Protein AF-0000000077171394 (afdb_homodimer)

pLDDT: mean 74.54, std 22.51, range [30.52, 97.88]

Solvent-accessible surface area (backbone atoms only — not comparable to full-atom values): 25584 Å² total; per-residue (Å²): 130,85,69,51,75,68,52,50,53,50,46,48,30,23,54,74,68,66,65,45,54,74,67,52,44,52,54,48,53,56,49,38,73,71,30,65,67,55,41,51,49,48,49,47,48,48,44,50,56,60,34,47,42,61,76,39,72,75,77,75,54,54,35,56,53,46,42,46,48,49,47,51,56,64,63,51,66,77,63,88,70,82,66,72,74,58,74,59,57,45,47,50,50,41,48,52,29,33,49,44,37,52,53,33,49,51,49,37,51,54,45,50,52,51,34,52,53,36,47,52,54,35,54,58,45,49,53,53,50,56,44,42,20,35,46,74,41,44,76,47,36,29,38,29,28,81,96,21,51,75,15,23,6,24,34,42,40,34,90,93,42,70,46,25,41,39,28,32,30,45,31,71,77,63,58,91,64,40,34,36,34,38,25,24,42,55,96,87,36,76,41,85,51,47,70,50,72,55,49,78,81,15,29,33,78,49,77,34,66,53,52,82,52,68,78,76,36,54,39,37,28,26,47,30,54,68,85,56,90,63,96,76,41,59,71,28,30,35,37,73,124,130,86,70,50,75,69,52,51,53,49,48,48,28,21,53,75,67,66,64,45,54,72,68,52,44,51,55,48,52,55,49,38,73,72,29,65,68,56,41,52,48,48,48,47,47,47,45,49,57,60,35,48,45,62,76,38,71,75,76,77,54,53,37,54,54,47,43,47,48,50,48,50,56,65,64,52,66,78,62,88,70,81,64,71,74,58,73,60,57,45,47,50,50,40,49,53,28,31,50,46,37,51,54,34,49,51,50,36,50,53,44,49,53,51,33,52,52,36,48,53,53,36,54,56,46,49,54,53,50,57,44,42,21,36,46,73,41,44,75,46,36,29,38,30,28,82,95,21,53,76,16,24,6,25,34,43,41,34,89,93,40,68,48,26,42,38,28,33,30,45,32,72,77,65,60,91,68,40,31,36,34,40,27,23,44,54,95,89,37,77,41,85,51,47,71,51,71,54,50,78,84,14,30,32,79,47,77,34,66,54,52,82,52,69,77,76,35,54,39,36,29,27,49,29,55,67,85,55,91,61,95,78,41,57,69,29,30,35,37,73,124

Radius of gyration: 32.11 Å; Cα contacts (8 Å, |Δi|>4): 744; chains: 2; bounding box: 62×97×60 Å

Structure (mmCIF, N/CA/C/O backbone):
data_AF-0000000077171394-model_v1
#
loop_
_entity.id
_entity.type
_entity.pdbx_description
1 polymer 'Regulator of SigK'
#
loop_
_atom_site.group_PDB
_atom_site.id
_atom_site.type_symbol
_atom_site.label_atom_id
_atom_site.label_alt_id
_atom_site.label_comp_id
_atom_site.label_asym_id
_atom_site.label_entity_id
_atom_site.label_seq_id
_atom_site.pdbx_PDB_ins_code
_atom_site.Cartn_x
_atom_site.Cartn_y
_atom_site.Cartn_z
_atom_site.occupancy
_atom_site.B_iso_or_equiv
_atom_site.auth_seq_id
_atom_site.auth_comp_id
_atom_site.auth_asym_id
_atom_site.auth_atom_id
_atom_site.pdbx_PDB_model_num
ATOM 1 N N . MET A 1 1 ? 23.156 38.438 25.375 1 30.7 1 MET A N 1
ATOM 2 C CA . MET A 1 1 ? 21.922 37.906 25.984 1 30.7 1 MET A CA 1
ATOM 3 C C . MET A 1 1 ? 21.391 36.75 25.172 1 30.7 1 MET A C 1
ATOM 5 O O . MET A 1 1 ? 21.125 36.875 23.984 1 30.7 1 MET A O 1
ATOM 9 N N . ASN A 1 2 ? 21.766 35.594 25.391 1 37.53 2 ASN A N 1
ATOM 10 C CA . ASN A 1 2 ? 21.422 34.281 24.859 1 37.53 2 ASN A CA 1
ATOM 11 C C . ASN A 1 2 ? 19.922 34.094 24.781 1 37.53 2 ASN A C 1
ATOM 13 O O . ASN A 1 2 ? 19.266 33.875 25.797 1 37.53 2 ASN A O 1
ATOM 17 N N . ARG A 1 3 ? 19.297 34.812 23.938 1 51.44 3 ARG A N 1
ATOM 18 C CA . ARG A 1 3 ? 17.828 34.719 23.906 1 51.44 3 ARG A CA 1
ATOM 19 C C . ARG A 1 3 ? 17.391 33.281 23.625 1 51.44 3 ARG A C 1
ATOM 21 O O . ARG A 1 3 ? 18.016 32.562 22.828 1 51.44 3 ARG A O 1
ATOM 28 N N . GLN A 1 4 ? 16.703 32.719 24.406 1 49.38 4 GLN A N 1
ATOM 29 C CA . GLN A 1 4 ? 16.172 31.359 24.328 1 49.38 4 GLN A CA 1
ATOM 30 C C . GLN A 1 4 ? 15.266 31.219 23.109 1 49.38 4 GLN A C 1
ATOM 32 O O . GLN A 1 4 ? 14.695 32.188 22.625 1 49.38 4 GLN A O 1
ATOM 37 N N . PRO A 1 5 ? 15.305 30.203 22.453 1 48.34 5 PRO A N 1
ATOM 38 C CA . PRO A 1 5 ? 14.547 29.938 21.219 1 48.34 5 PRO A CA 1
ATOM 39 C C . PRO A 1 5 ? 13.125 30.484 21.266 1 48.34 5 PRO A C 1
ATOM 41 O O . PRO A 1 5 ? 12.602 30.938 20.25 1 48.34 5 PRO A O 1
ATOM 44 N N . ASP A 1 6 ? 12.602 30.516 22.5 1 50.22 6 ASP A N 1
ATOM 45 C CA . ASP A 1 6 ? 11.242 30.984 22.734 1 50.22 6 ASP A CA 1
ATOM 46 C C . ASP A 1 6 ? 11.133 32.5 22.531 1 50.22 6 ASP A C 1
ATOM 48 O O . ASP A 1 6 ? 10.109 33 22.062 1 50.22 6 ASP A O 1
ATOM 52 N N . ASP A 1 7 ? 12.266 33.125 22.734 1 55.16 7 ASP A N 1
ATOM 53 C CA . ASP A 1 7 ? 12.32 34.594 22.578 1 55.16 7 ASP A CA 1
ATOM 54 C C . ASP A 1 7 ? 12.203 35 21.109 1 55.16 7 ASP A C 1
ATOM 56 O O . ASP A 1 7 ? 11.531 35.969 20.781 1 55.16 7 ASP A O 1
ATOM 60 N N . TRP A 1 8 ? 12.641 34.031 20.328 1 60.16 8 TRP A N 1
ATOM 61 C CA . TRP A 1 8 ? 12.688 34.375 18.922 1 60.16 8 TRP A CA 1
ATOM 62 C C . TRP A 1 8 ? 11.32 34.188 18.266 1 60.16 8 TRP A C 1
ATOM 64 O O . TRP A 1 8 ? 10.938 34.938 17.375 1 60.16 8 TRP A O 1
ATOM 74 N N . GLU A 1 9 ? 10.625 33.281 18.859 1 59.72 9 GLU A N 1
ATOM 75 C CA . GLU A 1 9 ? 9.273 33.094 18.344 1 59.72 9 GLU A CA 1
ATOM 76 C C . GLU A 1 9 ? 8.367 34.281 18.672 1 59.72 9 GLU A C 1
ATOM 78 O O . GLU A 1 9 ? 7.57 34.688 17.844 1 59.72 9 GLU A O 1
ATOM 83 N N . GLU A 1 10 ? 8.633 34.781 19.844 1 56.47 10 GLU A N 1
ATOM 84 C CA . GLU A 1 10 ? 7.91 35.969 20.234 1 56.47 10 GLU A CA 1
ATOM 85 C C . GLU A 1 10 ? 8.289 37.188 19.359 1 56.47 10 GLU A C 1
ATOM 87 O O . GLU A 1 10 ? 7.426 37.969 18.984 1 56.47 10 GLU A O 1
ATOM 92 N N . MET A 1 11 ? 9.477 37.219 19.125 1 59.47 11 MET A N 1
ATOM 93 C CA . MET A 1 11 ? 9.961 38.312 18.281 1 59.47 11 MET A CA 1
ATOM 94 C C . MET A 1 11 ? 9.445 38.188 16.859 1 59.47 11 MET A C 1
ATOM 96 O O . MET A 1 11 ? 9.109 39.188 16.219 1 59.47 11 MET A O 1
ATOM 100 N N . MET A 1 12 ? 9.32 36.906 16.531 1 63.88 12 MET A N 1
ATOM 101 C CA . MET A 1 12 ? 8.797 36.688 15.188 1 63.88 12 MET A CA 1
ATOM 102 C C . MET A 1 12 ? 7.344 37.125 15.086 1 63.88 12 MET A C 1
ATOM 104 O O . MET A 1 12 ? 6.953 37.75 14.109 1 63.88 12 MET A O 1
ATOM 108 N N . ALA A 1 13 ? 6.645 36.844 16.078 1 59.28 13 ALA A N 1
ATOM 109 C CA . ALA A 1 13 ? 5.25 37.281 16.109 1 59.28 13 ALA A CA 1
ATOM 110 C C . ALA A 1 13 ? 5.145 38.781 16.172 1 59.28 13 ALA A C 1
ATOM 112 O O . ALA A 1 13 ? 4.332 39.375 15.453 1 59.28 13 ALA A O 1
ATOM 113 N N . GLY A 1 14 ? 5.965 39.406 17.016 1 55.84 14 GLY A N 1
ATOM 114 C CA . GLY A 1 14 ? 6.012 40.844 17.078 1 55.84 14 GLY A CA 1
ATOM 115 C C . GLY A 1 14 ? 6.414 41.5 15.773 1 55.84 14 GLY A C 1
ATOM 116 O O . GLY A 1 14 ? 5.891 42.562 15.414 1 55.84 14 GLY A O 1
ATOM 117 N N . TYR A 1 15 ? 7.25 40.719 15.109 1 59.78 15 TYR A N 1
ATOM 118 C CA . TYR A 1 15 ? 7.723 41.25 13.828 1 59.78 15 TYR A CA 1
ATOM 119 C C . TYR A 1 15 ? 6.605 41.219 12.789 1 59.78 15 TYR A C 1
ATOM 121 O O . TYR A 1 15 ? 6.398 42.188 12.07 1 59.78 15 TYR A O 1
ATOM 129 N N . VAL A 1 16 ? 5.867 40.156 12.789 1 59.41 16 VAL A N 1
ATOM 130 C CA . VAL A 1 16 ? 4.797 40 11.812 1 59.41 16 VAL A CA 1
ATOM 131 C C . VAL A 1 16 ? 3.641 40.938 12.133 1 59.41 16 VAL A C 1
ATOM 133 O O . VAL A 1 16 ? 3.012 41.469 11.227 1 59.41 16 VAL A O 1
ATOM 136 N N . LEU A 1 17 ? 3.588 41.188 13.398 1 51.81 17 LEU A N 1
ATOM 137 C CA . LEU A 1 17 ? 2.48 42.031 13.836 1 51.81 17 LEU A CA 1
ATOM 138 C C . LEU A 1 17 ? 2.893 43.5 13.852 1 51.81 17 LEU A C 1
ATOM 140 O O . LEU A 1 17 ? 2.049 44.406 14.031 1 51.81 17 LEU A O 1
ATOM 144 N N . GLY A 1 18 ? 4.137 43.719 13.562 1 55.03 18 GLY A N 1
ATOM 145 C CA . GLY A 1 18 ? 4.645 45.094 13.602 1 55.03 18 GLY A CA 1
ATOM 146 C C . GLY A 1 18 ? 4.75 45.625 15.016 1 55.03 18 GLY A C 1
ATOM 147 O O . GLY A 1 18 ? 4.641 46.844 15.227 1 55.03 18 GLY A O 1
ATOM 148 N N . ASP A 1 19 ? 4.867 44.75 15.969 1 53.03 19 ASP A N 1
ATOM 149 C CA . ASP A 1 19 ? 4.836 45.125 17.375 1 53.03 19 ASP A CA 1
ATOM 150 C C . ASP A 1 19 ? 6.227 45.062 18 1 53.03 19 ASP A C 1
ATOM 152 O O . ASP A 1 19 ? 6.359 44.781 19.188 1 53.03 19 ASP A O 1
ATOM 156 N N . LEU A 1 20 ? 7.137 45.188 17.312 1 59.56 20 LEU A N 1
ATOM 157 C CA . LEU A 1 20 ? 8.492 45.219 17.844 1 59.56 20 LEU A CA 1
ATOM 158 C C . LEU A 1 20 ? 9.023 46.625 17.906 1 59.56 20 LEU A C 1
ATOM 160 O O . LEU A 1 20 ? 8.711 47.469 17.047 1 59.56 20 LEU A O 1
ATOM 164 N N . SER A 1 21 ? 9.641 46.938 19.047 1 59.41 21 SER A N 1
ATOM 165 C CA . SER A 1 21 ? 10.391 48.188 19.062 1 59.41 21 SER A CA 1
ATOM 166 C C . SER A 1 21 ? 11.477 48.219 18 1 59.41 21 SER A C 1
ATOM 168 O O . SER A 1 21 ? 11.812 47.156 17.438 1 59.41 21 SER A O 1
ATOM 170 N N . ASP A 1 22 ? 11.922 49.375 17.609 1 61.38 22 ASP A N 1
ATOM 171 C CA . ASP A 1 22 ? 12.977 49.531 16.609 1 61.38 22 ASP A CA 1
ATOM 172 C C . ASP A 1 22 ? 14.203 48.719 16.984 1 61.38 22 ASP A C 1
ATOM 174 O O . ASP A 1 22 ? 14.828 48.062 16.125 1 61.38 22 ASP A O 1
ATOM 178 N N . GLU A 1 23 ? 14.461 48.719 18.219 1 66.56 23 GLU A N 1
ATOM 179 C CA . GLU A 1 23 ? 15.617 47.969 18.703 1 66.56 23 GLU A CA 1
ATOM 180 C C . GLU A 1 23 ? 15.383 46.469 18.594 1 66.56 23 GLU A C 1
ATOM 182 O O . GLU A 1 23 ? 16.266 45.719 18.188 1 66.56 23 GLU A O 1
ATOM 187 N N . GLU A 1 24 ? 14.219 46.094 18.938 1 67.88 24 GLU A N 1
ATOM 188 C CA . GLU A 1 24 ? 13.891 44.688 18.875 1 67.88 24 GLU A CA 1
ATOM 189 C C . GLU A 1 24 ? 13.875 44.188 17.438 1 67.88 24 GLU A C 1
ATOM 191 O O . GLU A 1 24 ? 14.297 43.062 17.156 1 67.88 24 GLU A O 1
ATOM 196 N N . ARG A 1 25 ? 13.398 45.062 16.562 1 69.94 25 ARG A N 1
ATOM 197 C CA . ARG A 1 25 ? 13.336 44.75 15.148 1 69.94 25 ARG A CA 1
ATOM 198 C C . ARG A 1 25 ? 14.734 44.531 14.578 1 69.94 25 ARG A C 1
ATOM 200 O O . ARG A 1 25 ? 14.977 43.562 13.852 1 69.94 25 ARG A O 1
ATOM 207 N N . ARG A 1 26 ? 15.547 45.344 14.945 1 69.94 26 ARG A N 1
ATOM 208 C CA . ARG A 1 26 ? 16.906 45.25 14.453 1 69.94 26 ARG A CA 1
ATOM 209 C C . ARG A 1 26 ? 17.578 43.969 14.961 1 69.94 26 ARG A C 1
ATOM 211 O O . ARG A 1 26 ? 18.266 43.281 14.211 1 69.94 26 ARG A O 1
ATOM 218 N N . THR A 1 27 ? 17.344 43.688 16.219 1 73.06 27 THR A N 1
ATOM 219 C CA . THR A 1 27 ? 17.906 42.5 16.828 1 73.06 27 THR A CA 1
ATOM 220 C C . THR A 1 27 ? 17.359 41.25 16.156 1 73.06 27 THR A C 1
ATOM 222 O O . THR A 1 27 ? 18.094 40.281 15.883 1 73.06 27 THR A O 1
ATOM 225 N N . PHE A 1 28 ? 16.078 41.344 15.898 1 75.31 28 PHE A N 1
ATOM 226 C CA . PHE A 1 28 ? 15.438 40.188 15.266 1 75.31 28 PHE A CA 1
ATOM 227 C C . PHE A 1 28 ? 15.93 40 13.836 1 75.31 28 PHE A C 1
ATOM 229 O O . PHE A 1 28 ? 16.25 38.906 13.414 1 75.31 28 PHE A O 1
ATOM 236 N N . GLU A 1 29 ? 16.078 41.156 13.086 1 74.88 29 GLU A N 1
ATOM 237 C CA . GLU A 1 29 ? 16.516 41.094 11.695 1 74.88 29 GLU A CA 1
ATOM 238 C C . GLU A 1 29 ? 17.953 40.594 11.602 1 74.88 29 GLU A C 1
ATOM 240 O O . GLU A 1 29 ? 18.297 39.844 10.672 1 74.88 29 GLU A O 1
ATOM 245 N N . THR A 1 30 ? 18.719 40.875 12.57 1 75.25 30 THR A N 1
ATOM 246 C CA . THR A 1 30 ? 20.078 40.344 12.609 1 75.25 30 THR A CA 1
ATOM 247 C C . THR A 1 30 ? 20.094 38.844 12.852 1 75.25 30 THR A C 1
ATOM 249 O O . THR A 1 30 ? 20.875 38.125 12.234 1 75.25 30 THR A O 1
ATOM 252 N N . TRP A 1 31 ? 19.25 38.469 13.727 1 73.44 31 TRP A N 1
ATOM 253 C CA . TRP A 1 31 ? 19.141 37.031 14.008 1 73.44 31 TRP A CA 1
ATOM 254 C C . TRP A 1 31 ? 18.594 36.281 12.805 1 73.44 31 TRP A C 1
ATOM 256 O O . TRP A 1 31 ? 19.078 35.188 12.469 1 73.44 31 TRP A O 1
ATOM 266 N N . LEU A 1 32 ? 17.578 36.906 12.148 1 74.56 32 LEU A N 1
ATOM 267 C CA . LEU A 1 32 ? 17 36.312 10.953 1 74.56 32 LEU A CA 1
ATOM 268 C C . LEU A 1 32 ? 18.062 36.125 9.859 1 74.56 32 LEU A C 1
ATOM 270 O O . LEU A 1 32 ? 18.031 35.156 9.125 1 74.56 32 LEU A O 1
ATOM 274 N N . ALA A 1 33 ? 18.906 37.031 9.781 1 72.75 33 ALA A N 1
ATOM 275 C CA . ALA A 1 33 ? 19.953 36.969 8.773 1 72.75 33 ALA A CA 1
ATOM 276 C C . ALA A 1 33 ? 20.891 35.781 9.016 1 72.75 33 ALA A C 1
ATOM 278 O O . ALA A 1 33 ? 21.453 35.219 8.07 1 72.75 33 ALA A O 1
ATOM 279 N N . LYS A 1 34 ? 20.859 35.312 10.227 1 72.62 34 LYS A N 1
ATOM 280 C CA . LYS A 1 34 ? 21.766 34.219 10.578 1 72.62 34 LYS A CA 1
ATOM 281 C C . LYS A 1 34 ? 21.016 32.875 10.609 1 72.62 34 LYS A C 1
ATOM 283 O O . LYS A 1 34 ? 21.641 31.844 10.781 1 72.62 34 LYS A O 1
ATOM 288 N N . ASN A 1 35 ? 19.75 32.969 10.555 1 68.25 35 ASN A N 1
ATOM 289 C CA . ASN A 1 35 ? 18.969 31.75 10.656 1 68.25 35 ASN A CA 1
ATOM 290 C C . ASN A 1 35 ? 18 31.594 9.484 1 68.25 35 ASN A C 1
ATOM 292 O O . ASN A 1 35 ? 16.844 31.969 9.578 1 68.25 35 ASN A O 1
ATOM 296 N N . PRO A 1 36 ? 18.453 30.953 8.414 1 69.69 36 PRO A N 1
ATOM 297 C CA . PRO A 1 36 ? 17.656 30.812 7.191 1 69.69 36 PRO A CA 1
ATOM 298 C C . PRO A 1 36 ? 16.344 30.062 7.422 1 69.69 36 PRO A C 1
ATOM 300 O O . PRO A 1 36 ? 15.336 30.359 6.777 1 69.69 36 PRO A O 1
ATOM 303 N N . GLU A 1 37 ? 16.391 29.234 8.305 1 62.09 37 GLU A N 1
ATOM 304 C CA . GLU A 1 37 ? 15.18 28.469 8.57 1 62.09 37 GLU A CA 1
ATOM 305 C C . GLU A 1 37 ? 14.086 29.359 9.164 1 62.09 37 GLU A C 1
ATOM 307 O O . GLU A 1 37 ? 12.914 29.219 8.828 1 62.09 37 GLU A O 1
ATOM 312 N N . ALA A 1 38 ? 14.523 30.219 9.969 1 62.56 38 ALA A N 1
ATOM 313 C CA . ALA A 1 38 ? 13.586 31.156 10.57 1 62.56 38 ALA A CA 1
ATOM 314 C C . ALA A 1 38 ? 13.07 32.156 9.539 1 62.56 38 ALA A C 1
ATOM 316 O O . ALA A 1 38 ? 11.906 32.531 9.57 1 62.56 38 ALA A O 1
ATOM 317 N N . ARG A 1 39 ? 13.906 32.469 8.562 1 64.44 39 ARG A N 1
ATOM 318 C CA . ARG A 1 39 ? 13.484 33.344 7.473 1 64.44 39 ARG A CA 1
ATOM 319 C C . ARG A 1 39 ? 12.383 32.688 6.645 1 64.44 39 ARG A C 1
ATOM 321 O O . ARG A 1 39 ? 11.422 33.344 6.246 1 64.44 39 ARG A O 1
ATOM 328 N N . ALA A 1 40 ? 12.57 31.547 6.418 1 63.72 40 ALA A N 1
ATOM 329 C CA . ALA A 1 40 ? 11.562 30.812 5.664 1 63.72 40 ALA A CA 1
ATOM 330 C C . ALA A 1 40 ? 10.25 30.719 6.441 1 63.72 40 ALA A C 1
ATOM 332 O O . ALA A 1 40 ? 9.172 30.859 5.871 1 63.72 40 ALA A O 1
ATOM 333 N N . GLU A 1 41 ? 10.508 30.547 7.699 1 60.5 41 GLU A N 1
ATOM 334 C CA . GLU A 1 41 ? 9.328 30.484 8.562 1 60.5 41 GLU A CA 1
ATOM 335 C C . GLU A 1 41 ? 8.609 31.828 8.602 1 60.5 41 GLU A C 1
ATOM 337 O O . GLU A 1 41 ? 7.375 31.875 8.547 1 60.5 41 GLU A O 1
ATOM 342 N N . LEU A 1 42 ? 9.344 32.844 8.68 1 61.47 42 LEU A N 1
ATOM 343 C CA . LEU A 1 42 ? 8.781 34.188 8.68 1 61.47 42 LEU A CA 1
ATOM 344 C C . LEU A 1 42 ? 8.086 34.5 7.355 1 61.47 42 LEU A C 1
ATOM 346 O O . LEU A 1 42 ? 6.988 35.062 7.336 1 61.47 42 LEU A O 1
ATOM 350 N N . ALA A 1 43 ? 8.695 34.062 6.324 1 60.94 43 ALA A N 1
ATOM 351 C CA . ALA A 1 43 ? 8.094 34.25 5.008 1 60.94 43 ALA A CA 1
ATOM 352 C C . ALA A 1 43 ? 6.762 33.531 4.891 1 60.94 43 ALA A C 1
ATOM 354 O O . ALA A 1 43 ? 5.789 34.062 4.371 1 60.94 43 ALA A O 1
ATOM 355 N N . ARG A 1 44 ? 6.777 32.469 5.348 1 57.53 44 ARG A N 1
ATOM 356 C CA . ARG A 1 44 ? 5.555 31.672 5.305 1 57.53 44 ARG A CA 1
ATOM 357 C C . ARG A 1 44 ? 4.473 32.281 6.188 1 57.53 44 ARG A C 1
ATOM 359 O O . ARG A 1 44 ? 3.303 32.344 5.805 1 57.53 44 ARG A O 1
ATOM 366 N N . LEU A 1 45 ? 4.961 32.688 7.32 1 55.56 45 LEU A N 1
ATOM 367 C CA . LEU A 1 45 ? 4.035 33.344 8.227 1 55.56 45 LEU A CA 1
ATOM 368 C C . LEU A 1 45 ? 3.5 34.625 7.613 1 55.56 45 LEU A C 1
ATOM 370 O O . LEU A 1 45 ? 2.305 34.938 7.703 1 55.56 45 LEU A O 1
ATOM 374 N N . GLN A 1 46 ? 4.418 35.312 7.09 1 53.75 46 GLN A N 1
ATOM 375 C CA . GLN A 1 46 ? 4.035 36.562 6.422 1 53.75 46 GLN A CA 1
ATOM 376 C C . GLN A 1 46 ? 3.094 36.281 5.254 1 53.75 46 GLN A C 1
ATOM 378 O O . GLN A 1 46 ? 2.133 37 5.039 1 53.75 46 GLN A O 1
ATOM 383 N N . GLU A 1 47 ? 3.432 35.188 4.617 1 52.88 47 GLU A N 1
ATOM 384 C CA . GLU A 1 47 ? 2.553 34.781 3.527 1 52.88 47 GLU A CA 1
ATOM 385 C C . GLU A 1 47 ? 1.175 34.375 4.047 1 52.88 47 GLU A C 1
ATOM 387 O O . GLU A 1 47 ? 0.154 34.75 3.461 1 52.88 47 GLU A O 1
ATOM 392 N N . THR A 1 48 ? 1.288 33.625 4.977 1 50.03 48 THR A N 1
ATOM 393 C CA . THR A 1 48 ? 0.03 33.188 5.586 1 50.03 48 THR A CA 1
ATOM 394 C C . THR A 1 48 ? -0.75 34.406 6.098 1 50.03 48 THR A C 1
ATOM 396 O O . THR A 1 48 ? -1.965 34.5 5.91 1 50.03 48 THR A O 1
ATOM 399 N N . PHE A 1 49 ? 0.02 35.25 6.684 1 48.88 49 PHE A N 1
ATOM 400 C CA . PHE A 1 49 ? -0.589 36.469 7.184 1 48.88 49 PHE A CA 1
ATOM 401 C C . PHE A 1 49 ? -1.11 37.312 6.035 1 48.88 49 PHE A C 1
ATOM 403 O O . PHE A 1 49 ? -2.16 37.969 6.156 1 48.88 49 PHE A O 1
ATOM 410 N N . SER A 1 50 ? -0.265 37.219 5.008 1 45.47 50 SER A N 1
ATOM 411 C CA . SER A 1 50 ? -0.658 38 3.842 1 45.47 50 SER A CA 1
ATOM 412 C C . SER A 1 50 ? -1.892 37.406 3.168 1 45.47 50 SER A C 1
ATOM 414 O O . SER A 1 50 ? -2.629 38.125 2.479 1 45.47 50 SER A O 1
ATOM 416 N N . LEU A 1 51 ? -1.92 36.094 3.271 1 39.84 51 LEU A N 1
ATOM 417 C CA . LEU A 1 51 ? -3.047 35.375 2.658 1 39.84 51 LEU A CA 1
ATOM 418 C C . LEU A 1 51 ? -4.289 35.469 3.537 1 39.84 51 LEU A C 1
ATOM 420 O O . LEU A 1 51 ? -5.398 35.219 3.082 1 39.84 51 LEU A O 1
ATOM 424 N N . LEU A 1 52 ? -3.959 35.75 4.605 1 41.38 52 LEU A N 1
ATOM 425 C CA . LEU A 1 52 ? -5.047 35.875 5.57 1 41.38 52 LEU A CA 1
ATOM 426 C C . LEU A 1 52 ? -6.164 36.75 5.008 1 41.38 52 LEU A C 1
ATOM 428 O O . LEU A 1 52 ? -7.344 36.406 5.117 1 41.38 52 LEU A O 1
ATOM 432 N N . PRO A 1 53 ? -5.758 37.875 4.438 1 38.81 53 PRO A N 1
ATOM 433 C CA . PRO A 1 53 ? -6.852 38.625 3.811 1 38.81 53 PRO A CA 1
ATOM 434 C C . PRO A 1 53 ? -7.52 37.844 2.678 1 38.81 53 PRO A C 1
ATOM 436 O O . PRO A 1 53 ? -8.719 38 2.432 1 38.81 53 PRO A O 1
ATOM 439 N N . TYR A 1 54 ? -6.738 37.094 2.004 1 37.94 54 TYR A N 1
ATOM 440 C CA . TYR A 1 54 ? -7.25 36.406 0.824 1 37.94 54 TYR A CA 1
ATOM 441 C C . TYR A 1 54 ? -8 35.156 1.213 1 37.94 54 TYR A C 1
ATOM 443 O O . TYR A 1 54 ? -8.805 34.625 0.434 1 37.94 54 TYR A O 1
ATOM 451 N N . ALA A 1 55 ? -7.684 34.469 2.088 1 35.22 55 ALA A N 1
ATOM 452 C CA . ALA A 1 55 ? -8.43 33.281 2.52 1 35.22 55 ALA A CA 1
ATOM 453 C C . ALA A 1 55 ? -9.812 33.656 3.031 1 35.22 55 ALA A C 1
ATOM 455 O O . ALA A 1 55 ? -10.656 32.781 3.273 1 35.22 55 ALA A O 1
ATOM 456 N N . LEU A 1 56 ? -10.062 34.938 3.363 1 32.38 56 LEU A N 1
ATOM 457 C CA . LEU A 1 56 ? -11.398 35.469 3.596 1 32.38 56 LEU A CA 1
ATOM 458 C C . LEU A 1 56 ? -12.172 35.625 2.285 1 32.38 56 LEU A C 1
ATOM 460 O O . LEU A 1 56 ? -11.57 35.812 1.226 1 32.38 56 LEU A O 1
ATOM 464 N N . PRO A 1 57 ? -13.281 35.062 2.162 1 30.94 57 PRO A N 1
ATOM 465 C CA . PRO A 1 57 ? -14.016 35.156 0.899 1 30.94 57 PRO A CA 1
ATOM 466 C C . PRO A 1 57 ? -13.875 36.531 0.231 1 30.94 57 PRO A C 1
ATOM 468 O O . PRO A 1 57 ? -13.672 37.531 0.914 1 30.94 57 PRO A O 1
ATOM 471 N N . GLU A 1 58 ? -13.445 36.625 -1.008 1 31.89 58 GLU A N 1
ATOM 472 C CA . GLU A 1 58 ? -13.25 37.719 -1.942 1 31.89 58 GLU A CA 1
ATOM 473 C C . GLU A 1 58 ? -14.352 38.781 -1.803 1 31.89 58 GLU A C 1
ATOM 475 O O . GLU A 1 58 ? -14.188 39.906 -2.244 1 31.89 58 GLU A O 1
ATOM 480 N N . ASP A 1 59 ? -15.633 38.438 -1.632 1 32.75 59 ASP A N 1
ATOM 481 C CA . ASP A 1 59 ? -16.516 39.562 -1.9 1 32.75 59 ASP A CA 1
ATOM 482 C C . ASP A 1 59 ? -16.156 40.75 -1.002 1 32.75 59 ASP A C 1
ATOM 484 O O . ASP A 1 59 ? -16.062 41.875 -1.473 1 32.75 59 ASP A O 1
ATOM 488 N N . ASN A 1 60 ? -16.797 40.906 0.279 1 32.69 60 ASN A N 1
ATOM 489 C CA . ASN A 1 60 ? -16.609 42.125 1.066 1 32.69 60 ASN A CA 1
ATOM 490 C C . ASN A 1 60 ? -15.188 42.219 1.625 1 32.69 60 ASN A C 1
ATOM 492 O O . ASN A 1 60 ? -14.727 41.281 2.295 1 32.69 60 ASN A O 1
ATOM 496 N N . ASN A 1 61 ? -14.336 43.031 0.904 1 33.34 61 ASN A N 1
ATOM 497 C CA . ASN A 1 61 ? -12.922 43.375 0.982 1 33.34 61 ASN A CA 1
ATOM 498 C C . ASN A 1 61 ? -12.477 43.594 2.424 1 33.34 61 ASN A C 1
ATOM 500 O O . ASN A 1 61 ? -12.352 44.719 2.873 1 33.34 61 ASN A O 1
ATOM 504 N N . PRO A 1 62 ? -13.195 43.031 3.307 1 34.09 62 PRO A N 1
ATOM 505 C CA . PRO A 1 62 ? -12.727 43.344 4.656 1 34.09 62 PRO A CA 1
ATOM 506 C C . PRO A 1 62 ? -11.219 43.156 4.82 1 34.09 62 PRO A C 1
ATOM 508 O O . PRO A 1 62 ? -10.602 43.812 5.664 1 34.09 62 PRO A O 1
ATOM 511 N N . ALA A 1 63 ? -10.688 42.406 3.967 1 34.56 63 ALA A N 1
ATOM 512 C CA . ALA A 1 63 ? -9.234 42.25 4.047 1 34.56 63 ALA A CA 1
ATOM 513 C C . ALA A 1 63 ? -8.523 43.531 3.58 1 34.56 63 ALA A C 1
ATOM 515 O O . ALA A 1 63 ? -7.523 43.938 4.172 1 34.56 63 ALA A O 1
ATOM 516 N N . ALA A 1 64 ? -9.078 44.062 2.49 1 38.16 64 ALA A N 1
ATOM 517 C CA . ALA A 1 64 ? -8.531 45.344 2.045 1 38.16 64 ALA A CA 1
ATOM 518 C C . ALA A 1 64 ? -8.766 46.438 3.088 1 38.16 64 ALA A C 1
ATOM 520 O O . ALA A 1 64 ? -7.879 47.25 3.363 1 38.16 64 ALA A O 1
ATOM 521 N N . ALA A 1 65 ? -9.969 46.469 3.691 1 37.59 65 ALA A N 1
ATOM 522 C CA . ALA A 1 65 ? -10.234 47.469 4.73 1 37.59 65 ALA A CA 1
ATOM 523 C C . ALA A 1 65 ? -9.414 47.188 5.984 1 37.59 65 ALA A C 1
ATOM 525 O O . ALA A 1 65 ? -8.875 48.094 6.602 1 37.59 65 ALA A O 1
ATOM 526 N N . LEU A 1 66 ? -9.188 45.938 6.25 1 35.88 66 LEU A N 1
ATOM 527 C CA . LEU A 1 66 ? -8.289 45.594 7.344 1 35.88 66 LEU A CA 1
ATOM 528 C C . LEU A 1 66 ? -6.832 45.844 6.945 1 35.88 66 LEU A C 1
ATOM 530 O O . LEU A 1 66 ? -6.047 46.375 7.742 1 35.88 66 LEU A O 1
ATOM 534 N N . ARG A 1 67 ? -6.457 45.625 5.676 1 37.41 67 ARG A N 1
ATOM 535 C CA . ARG A 1 67 ? -5.148 46.031 5.18 1 37.41 67 ARG A CA 1
ATOM 536 C C . ARG A 1 67 ? -4.973 47.531 5.246 1 37.41 67 ARG A C 1
ATOM 538 O O . ARG A 1 67 ? -3.947 48.031 5.719 1 37.41 67 ARG A O 1
ATOM 545 N N . ASN A 1 68 ? -5.922 48.156 4.684 1 39.25 68 ASN A N 1
ATOM 546 C CA . ASN A 1 68 ? -5.863 49.625 4.715 1 39.25 68 ASN A CA 1
ATOM 547 C C . ASN A 1 68 ? -5.883 50.156 6.145 1 39.25 68 ASN A C 1
ATOM 549 O O . ASN A 1 68 ? -5.156 51.094 6.473 1 39.25 68 ASN A O 1
ATOM 553 N N . ARG A 1 69 ? -6.629 49.5 6.988 1 38 69 ARG A N 1
ATOM 554 C CA . ARG A 1 69 ? -6.668 49.906 8.383 1 38 69 ARG A CA 1
ATOM 555 C C . ARG A 1 69 ? -5.379 49.562 9.102 1 38 69 ARG A C 1
ATOM 557 O O . ARG A 1 69 ? -4.863 50.344 9.906 1 38 69 ARG A O 1
ATOM 564 N N . ILE A 1 70 ? -4.805 48.406 8.742 1 37.75 70 ILE A N 1
ATOM 565 C CA . ILE A 1 70 ? -3.502 48.031 9.297 1 37.75 70 ILE A CA 1
ATOM 566 C C . ILE A 1 70 ? -2.416 48.906 8.672 1 37.75 70 ILE A C 1
ATOM 568 O O . ILE A 1 70 ? -1.537 49.406 9.375 1 37.75 70 ILE A O 1
ATOM 572 N N . LEU A 1 71 ? -2.453 49.031 7.43 1 38.16 71 LEU A N 1
ATOM 573 C CA . LEU A 1 71 ? -1.503 49.906 6.75 1 38.16 71 LEU A CA 1
ATOM 574 C C . LEU A 1 71 ? -1.725 51.344 7.145 1 38.16 71 LEU A C 1
ATOM 576 O O . LEU A 1 71 ? -0.764 52.094 7.336 1 38.16 71 LEU A O 1
ATOM 580 N N . GLU A 1 72 ? -2.959 51.844 7.141 1 38.16 72 GLU A N 1
ATOM 581 C CA . GLU A 1 72 ? -3.264 53.188 7.609 1 38.16 72 GLU A CA 1
ATOM 582 C C . GLU A 1 72 ? -2.869 53.375 9.07 1 38.16 72 GLU A C 1
ATOM 584 O O . GLU A 1 72 ? -2.377 54.438 9.461 1 38.16 72 GLU A O 1
ATOM 589 N N . ALA A 1 73 ? -3.047 52.281 9.766 1 36.84 73 ALA A N 1
ATOM 590 C CA . ALA A 1 73 ? -2.611 52.344 11.164 1 36.84 73 ALA A CA 1
ATOM 591 C C . ALA A 1 73 ? -1.089 52.375 11.258 1 36.84 73 ALA A C 1
ATOM 593 O O . ALA A 1 73 ? -0.52 53 12.156 1 36.84 73 ALA A O 1
ATOM 594 N N . SER A 1 74 ? -0.414 51.625 10.398 1 34.69 74 SER A N 1
ATOM 595 C CA . SER A 1 74 ? 1.045 51.625 10.367 1 34.69 74 SER A CA 1
ATOM 596 C C . SER A 1 74 ? 1.594 52.938 9.82 1 34.69 74 SER A C 1
ATOM 598 O O . SER A 1 74 ? 2.715 53.312 10.148 1 34.69 74 SER A O 1
ATOM 600 N N . ASN A 1 75 ? 1.032 53.344 8.758 1 34.22 75 ASN A N 1
ATOM 601 C CA . ASN A 1 75 ? 1.528 54.562 8.148 1 34.22 75 ASN A CA 1
ATOM 602 C C . ASN A 1 75 ? 1.148 55.812 8.969 1 34.22 75 ASN A C 1
ATOM 604 O O . ASN A 1 75 ? 1.5 56.938 8.617 1 34.22 75 ASN A O 1
ATOM 608 N N . GLU A 1 76 ? 0.097 55.75 9.727 1 33.56 76 GLU A N 1
ATOM 609 C CA . GLU A 1 76 ? -0.113 57 10.477 1 33.56 76 GLU A CA 1
ATOM 610 C C . GLU A 1 76 ? 1.014 57.219 11.477 1 33.56 76 GLU A C 1
ATOM 612 O O . GLU A 1 76 ? 1.253 56.406 12.359 1 33.56 76 GLU A O 1
ATOM 617 N N . ARG A 1 77 ? 2.066 57.812 11.102 1 35.78 77 ARG A N 1
ATOM 618 C CA . ARG A 1 77 ? 3.064 58.5 11.898 1 35.78 77 ARG A CA 1
ATOM 619 C C . ARG A 1 77 ? 2.453 59.062 13.188 1 35.78 77 ARG A C 1
ATOM 621 O O . ARG A 1 77 ? 1.54 59.875 13.141 1 35.78 77 ARG A O 1
ATOM 628 N N . PRO A 1 78 ? 2.627 58.406 14.297 1 32.78 78 PRO A N 1
ATOM 629 C CA . PRO A 1 78 ? 2.207 59.219 15.445 1 32.78 78 PRO A CA 1
ATOM 630 C C . PRO A 1 78 ? 2.756 60.625 15.391 1 32.78 78 PRO A C 1
ATOM 632 O O . PRO A 1 78 ? 3.947 60.844 15.141 1 32.78 78 PRO A O 1
ATOM 635 N N . ALA A 1 79 ? 2.207 61.5 14.875 1 31.44 79 ALA A N 1
ATOM 636 C CA . ALA A 1 79 ? 2.535 62.812 15.445 1 31.44 79 ALA A CA 1
ATOM 637 C C . ALA A 1 79 ? 2.785 62.719 16.953 1 31.44 79 ALA A C 1
ATOM 639 O O . ALA A 1 79 ? 2.289 61.781 17.609 1 31.44 79 ALA A O 1
ATOM 640 N N . ALA A 1 80 ? 3.762 63.469 17.594 1 33.03 80 ALA A N 1
ATOM 641 C CA . ALA A 1 80 ? 4.324 63.625 18.922 1 33.03 80 ALA A CA 1
ATOM 642 C C . ALA A 1 80 ? 3.242 63.469 20 1 33.03 80 ALA A C 1
ATOM 644 O O . ALA A 1 80 ? 3.545 63.406 21.188 1 33.03 80 ALA A O 1
ATOM 645 N N . GLY A 1 81 ? 2.049 64.125 19.812 1 34.59 81 GLY A N 1
ATOM 646 C CA . GLY A 1 81 ? 1.181 64.188 20.984 1 34.59 81 GLY A CA 1
ATOM 647 C C . GLY A 1 81 ? 0.646 62.812 21.359 1 34.59 81 GLY A C 1
ATOM 648 O O . GLY A 1 81 ? 0.498 61.938 20.516 1 34.59 81 GLY A O 1
ATOM 649 N N . ARG A 1 82 ? 0.883 62.219 22.547 1 37.38 82 ARG A N 1
ATOM 650 C CA . ARG A 1 82 ? 0.57 61 23.297 1 37.38 82 ARG A CA 1
ATOM 651 C C . ARG A 1 82 ? -0.826 60.5 22.953 1 37.38 82 ARG A C 1
ATOM 653 O O . ARG A 1 82 ? -1.761 60.656 23.734 1 37.38 82 ARG A O 1
ATOM 660 N N . ARG A 1 83 ? -1.39 60.938 21.859 1 38.22 83 ARG A N 1
ATOM 661 C CA . ARG A 1 83 ? -2.797 60.562 21.766 1 38.22 83 ARG A CA 1
ATOM 662 C C . ARG A 1 83 ? -2.973 59.062 21.906 1 38.22 83 ARG A C 1
ATOM 664 O O . ARG A 1 83 ? -2.17 58.281 21.391 1 38.22 83 ARG A O 1
ATOM 671 N N . ALA A 1 84 ? -3.744 58.656 22.953 1 36.62 84 ALA A N 1
ATOM 672 C CA . ALA A 1 84 ? -4.297 57.375 23.359 1 36.62 84 ALA A CA 1
ATOM 673 C C . ALA A 1 84 ? -4.648 56.531 22.141 1 36.62 84 ALA A C 1
ATOM 675 O O . ALA A 1 84 ? -5.395 56.969 21.266 1 36.62 84 ALA A O 1
ATOM 676 N N . ARG A 1 85 ? -3.734 56 21.484 1 41.34 85 ARG A N 1
ATOM 677 C CA . ARG A 1 85 ? -4.051 55 20.453 1 41.34 85 ARG A CA 1
ATOM 678 C C . ARG A 1 85 ? -5.43 54.406 20.672 1 41.34 85 ARG A C 1
ATOM 680 O O . ARG A 1 85 ? -5.707 53.875 21.75 1 41.34 85 ARG A O 1
ATOM 687 N N . PRO A 1 86 ? -6.547 55 20.094 1 41.88 86 PRO A N 1
ATOM 688 C CA . PRO A 1 86 ? -7.934 54.656 20.438 1 41.88 86 PRO A CA 1
ATOM 689 C C . PRO A 1 86 ? -8.164 53.156 20.641 1 41.88 86 PRO A C 1
ATOM 691 O O . PRO A 1 86 ? -7.43 52.344 20.094 1 41.88 86 PRO A O 1
ATOM 694 N N . GLY A 1 87 ? -8.734 52.781 21.906 1 44.91 87 GLY A N 1
ATOM 695 C CA . GLY A 1 87 ? -9.266 51.531 22.391 1 44.91 87 GLY A CA 1
ATOM 696 C C . GLY A 1 87 ? -9.703 50.594 21.266 1 44.91 87 GLY A C 1
ATOM 697 O O . GLY A 1 87 ? -9.742 49.375 21.438 1 44.91 87 GLY A O 1
ATOM 698 N N . TRP A 1 88 ? -10.062 51.188 20.078 1 47.16 88 TRP A N 1
ATOM 699 C CA . TRP A 1 88 ? -10.641 50.406 19.016 1 47.16 88 TRP A CA 1
ATOM 700 C C . TRP A 1 88 ? -9.562 49.594 18.297 1 47.16 88 TRP A C 1
ATOM 702 O O . TRP A 1 88 ? -9.828 48.469 17.828 1 47.16 88 TRP A O 1
ATOM 712 N N . LEU A 1 89 ? -8.328 50.156 18.156 1 47.47 89 LEU A N 1
ATOM 713 C CA . LEU A 1 89 ? -7.254 49.438 17.469 1 47.47 89 LEU A CA 1
ATOM 714 C C . LEU A 1 89 ? -6.883 48.156 18.219 1 47.47 89 LEU A C 1
ATOM 716 O O . LEU A 1 89 ? -6.598 47.125 17.594 1 47.47 89 LEU A O 1
ATOM 720 N N . SER A 1 90 ? -6.977 48.375 19.578 1 54.12 90 SER A N 1
ATOM 721 C CA . SER A 1 90 ? -6.68 47.219 20.406 1 54.12 90 SER A CA 1
ATOM 722 C C . SER A 1 90 ? -7.719 46.125 20.188 1 54.12 90 SER A C 1
ATOM 724 O O . SER A 1 90 ? -7.371 44.938 20.094 1 54.12 90 SER A O 1
ATOM 726 N N . TRP A 1 91 ? -8.93 46.656 19.859 1 51.44 91 TRP A N 1
ATOM 727 C CA . TRP A 1 91 ? -10.008 45.688 19.656 1 51.44 91 TRP A CA 1
ATOM 728 C C . TRP A 1 91 ? -9.922 45.062 18.281 1 51.44 91 TRP A C 1
ATOM 730 O O . TRP A 1 91 ? -10.172 43.844 18.125 1 51.44 91 TRP A O 1
ATOM 740 N N . ALA A 1 92 ? -9.516 45.875 17.312 1 53.53 92 ALA A N 1
ATOM 741 C CA . ALA A 1 92 ? -9.383 45.344 15.953 1 53.53 92 ALA A CA 1
ATOM 742 C C . ALA A 1 92 ? -8.258 44.344 15.867 1 53.53 92 ALA A C 1
ATOM 744 O O . ALA A 1 92 ? -8.414 43.281 15.234 1 53.53 92 ALA A O 1
ATOM 745 N N . ALA A 1 93 ? -7.18 44.656 16.531 1 56.5 93 ALA A N 1
ATOM 746 C CA . ALA A 1 93 ? -6.051 43.75 16.531 1 56.5 93 ALA A CA 1
ATOM 747 C C . ALA A 1 93 ? -6.41 42.438 17.25 1 56.5 93 ALA A C 1
ATOM 749 O O . ALA A 1 93 ? -6.035 41.344 16.797 1 56.5 93 ALA A O 1
ATOM 750 N N . ALA A 1 94 ? -7.133 42.625 18.266 1 57.25 94 ALA A N 1
ATOM 751 C CA . ALA A 1 94 ? -7.574 41.469 19.016 1 57.25 94 ALA A CA 1
ATOM 752 C C . ALA A 1 94 ? -8.531 40.594 18.188 1 57.25 94 ALA A C 1
ATOM 754 O O . ALA A 1 94 ? -8.453 39.375 18.203 1 57.25 94 ALA A O 1
ATOM 755 N N . ALA A 1 95 ? -9.344 41.281 17.453 1 55.47 95 ALA A N 1
ATOM 756 C CA . ALA A 1 95 ? -10.305 40.562 16.609 1 55.47 95 ALA A CA 1
ATOM 757 C C . ALA A 1 95 ? -9.602 39.812 15.484 1 55.47 95 ALA A C 1
ATOM 759 O O . ALA A 1 95 ? -9.938 38.656 15.188 1 55.47 95 ALA A O 1
ATOM 760 N N . VAL A 1 96 ? -8.68 40.406 14.898 1 58.06 96 VAL A N 1
ATOM 761 C CA . VAL A 1 96 ? -7.926 39.781 13.82 1 58.06 96 VAL A CA 1
ATOM 762 C C . VAL A 1 96 ? -7.145 38.594 14.359 1 58.06 96 VAL A C 1
ATOM 764 O O . VAL A 1 96 ? -7.133 37.531 13.75 1 58.06 96 VAL A O 1
ATOM 767 N N . ALA A 1 97 ? -6.547 38.781 15.508 1 60.75 97 ALA A N 1
ATOM 768 C CA . ALA A 1 97 ? -5.797 37.688 16.125 1 60.75 97 ALA A CA 1
ATOM 769 C C . ALA A 1 97 ? -6.707 36.5 16.453 1 60.75 97 ALA A C 1
ATOM 771 O O . ALA A 1 97 ? -6.355 35.344 16.203 1 60.75 97 ALA A O 1
ATOM 772 N N . ALA A 1 98 ? -7.801 36.844 16.891 1 59.38 98 ALA A N 1
ATOM 773 C CA . ALA A 1 98 ? -8.766 35.812 17.219 1 59.38 98 ALA A CA 1
ATOM 774 C C . ALA A 1 98 ? -9.219 35.062 15.969 1 59.38 98 ALA A C 1
ATOM 776 O O . ALA A 1 98 ? -9.305 33.844 15.969 1 59.38 98 ALA A O 1
ATOM 777 N N . ALA A 1 99 ? -9.492 35.781 14.953 1 60.94 99 ALA A N 1
ATOM 778 C CA . ALA A 1 99 ? -9.898 35.188 13.695 1 60.94 99 ALA A CA 1
ATOM 779 C C . ALA A 1 99 ? -8.812 34.25 13.156 1 60.94 99 ALA A C 1
ATOM 781 O O . ALA A 1 99 ? -9.102 33.156 12.672 1 60.94 99 ALA A O 1
ATOM 782 N N . LEU A 1 100 ? -7.602 34.625 13.289 1 67.25 100 LEU A N 1
ATOM 783 C CA . LEU A 1 100 ? -6.484 33.844 12.805 1 67.25 100 LEU A CA 1
ATOM 784 C C . LEU A 1 100 ? -6.34 32.562 13.625 1 67.25 100 LEU A C 1
ATOM 786 O O . LEU A 1 100 ? -6.07 31.484 13.078 1 67.25 100 LEU A O 1
ATOM 790 N N . VAL A 1 101 ? -6.52 32.688 14.844 1 68.62 101 VAL A N 1
ATOM 791 C CA . VAL A 1 101 ? -6.418 31.516 15.719 1 68.62 101 VAL A CA 1
ATOM 792 C C . VAL A 1 101 ? -7.508 30.5 15.367 1 68.62 101 VAL A C 1
ATOM 794 O O . VAL A 1 101 ? -7.242 29.297 15.273 1 68.62 101 VAL A O 1
ATOM 797 N N . VAL A 1 102 ? -8.641 30.984 15.094 1 63 102 VAL A N 1
ATOM 798 C CA . VAL A 1 102 ? -9.758 30.094 14.773 1 63 102 VAL A CA 1
ATOM 799 C C . VAL A 1 102 ? -9.516 29.438 13.422 1 63 102 VAL A C 1
ATOM 801 O O . VAL A 1 102 ? -9.688 28.219 13.281 1 63 102 VAL A O 1
ATOM 804 N N . THR A 1 103 ? -9.125 30.172 12.438 1 70.12 103 THR A N 1
ATOM 805 C CA . THR A 1 103 ? -8.891 29.656 11.102 1 70.12 103 THR A CA 1
ATOM 806 C C . THR A 1 103 ? -7.758 28.625 11.125 1 70.12 103 THR A C 1
ATOM 808 O O . THR A 1 103 ? -7.895 27.531 10.555 1 70.12 103 THR A O 1
ATOM 811 N N . LEU A 1 104 ? -6.695 28.922 11.852 1 75.75 104 LEU A N 1
ATOM 812 C CA . LEU A 1 104 ? -5.559 28.016 11.93 1 75.75 104 LEU A CA 1
ATOM 813 C C . LEU A 1 104 ? -5.902 26.781 12.75 1 75.75 104 LEU A C 1
ATOM 815 O O . LEU A 1 104 ? -5.441 25.672 12.445 1 75.75 104 LEU A O 1
ATOM 819 N N . GLY A 1 105 ? -6.633 26.969 13.727 1 73.69 105 GLY A N 1
ATOM 820 C CA . GLY A 1 105 ? -7.094 25.844 14.516 1 73.69 105 GLY A CA 1
ATOM 821 C C . GLY A 1 105 ? -7.953 24.875 13.719 1 73.69 105 GLY A C 1
ATOM 822 O O . GLY A 1 105 ? -7.762 23.656 13.805 1 73.69 105 GLY A O 1
ATOM 823 N N . PHE A 1 106 ? -8.852 25.438 12.953 1 72 106 PHE A N 1
ATOM 824 C CA . PHE A 1 106 ? -9.703 24.625 12.102 1 72 106 PHE A CA 1
ATOM 825 C C . PHE A 1 106 ? -8.875 23.922 11.031 1 72 106 PHE A C 1
ATOM 827 O O . PHE A 1 106 ? -9.086 22.734 10.758 1 72 106 PHE A O 1
ATOM 834 N N . ASP A 1 107 ? -8.016 24.641 10.43 1 79.31 107 ASP A N 1
ATOM 835 C CA . ASP A 1 107 ? -7.113 24.062 9.438 1 79.31 107 ASP A CA 1
ATOM 836 C C . ASP A 1 107 ? -6.324 22.891 10.031 1 79.31 107 ASP A C 1
ATOM 838 O O . ASP A 1 107 ? -6.227 21.828 9.422 1 79.31 107 ASP A O 1
ATOM 842 N N . SER A 1 108 ? -5.801 23.062 11.211 1 82.06 108 SER A N 1
ATOM 843 C CA . SER A 1 108 ? -5.047 22.016 11.898 1 82.06 108 SER A CA 1
ATOM 844 C C . SER A 1 108 ? -5.918 20.797 12.172 1 82.06 108 SER A C 1
ATOM 846 O O . SER A 1 108 ? -5.473 19.656 12 1 82.06 108 SER A O 1
ATOM 848 N N . TRP A 1 109 ? -7.074 21.062 12.492 1 79.31 109 TRP A N 1
ATOM 849 C CA . TRP A 1 109 ? -8.008 19.984 12.766 1 79.31 109 TRP A CA 1
ATOM 850 C C . TRP A 1 109 ? -8.297 19.172 11.492 1 79.31 109 TRP A C 1
ATOM 852 O O . TRP A 1 109 ? -8.25 17.938 11.508 1 79.31 109 TRP A O 1
ATOM 862 N N . GLN A 1 110 ? -8.57 19.844 10.422 1 86.31 110 GLN A N 1
ATOM 863 C CA . GLN A 1 110 ? -8.828 19.188 9.148 1 86.31 110 GLN A CA 1
ATOM 864 C C . GLN A 1 110 ? -7.613 18.406 8.672 1 86.31 110 GLN A C 1
ATOM 866 O O . GLN A 1 110 ? -7.742 17.281 8.195 1 86.31 110 GLN A O 1
ATOM 871 N N . LEU A 1 111 ? -6.5 19.016 8.844 1 87.88 111 LEU A N 1
ATOM 872 C CA . LEU A 1 111 ? -5.266 18.375 8.422 1 87.88 111 LEU A CA 1
ATOM 873 C C . LEU A 1 111 ? -5.004 17.109 9.242 1 87.88 111 LEU A C 1
ATOM 875 O O . LEU A 1 111 ? -4.562 16.094 8.695 1 87.88 111 LEU A O 1
ATOM 879 N N . ARG A 1 112 ? -5.328 17.141 10.477 1 89.25 112 ARG A N 1
ATOM 880 C CA . ARG A 1 112 ? -5.137 15.969 11.328 1 89.25 112 ARG A CA 1
ATOM 881 C C . ARG A 1 112 ? -6.078 14.844 10.922 1 89.25 112 ARG A C 1
ATOM 883 O O . ARG A 1 112 ? -5.684 13.672 10.914 1 89.25 112 ARG A O 1
ATOM 890 N N . ALA A 1 113 ? -7.234 15.203 10.625 1 88.69 113 ALA A N 1
ATOM 891 C CA . ALA A 1 113 ? -8.188 14.203 10.164 1 88.69 113 ALA A CA 1
ATOM 892 C C . ALA A 1 113 ? -7.715 13.547 8.867 1 88.69 113 ALA A C 1
ATOM 894 O O . ALA A 1 113 ? -7.781 12.328 8.711 1 88.69 113 ALA A O 1
ATOM 895 N N . GLN A 1 114 ? -7.289 14.344 7.965 1 92.56 114 GLN A N 1
ATOM 896 C CA . GLN A 1 114 ? -6.773 13.828 6.699 1 92.56 114 GLN A CA 1
ATOM 897 C C . GLN A 1 114 ? -5.543 12.953 6.922 1 92.56 114 GLN A C 1
ATOM 899 O O . GLN A 1 114 ? -5.383 11.922 6.266 1 92.56 114 GLN A O 1
ATOM 904 N N . LEU A 1 115 ? -4.711 13.367 7.773 1 92.31 115 LEU A N 1
ATOM 905 C CA . LEU A 1 115 ? -3.504 12.609 8.086 1 92.31 115 LEU A CA 1
ATOM 906 C C . LEU A 1 115 ? -3.857 11.25 8.688 1 92.31 115 LEU A C 1
ATOM 908 O O . LEU A 1 115 ? -3.275 10.227 8.312 1 92.31 115 LEU A O 1
ATOM 912 N N . ASP A 1 116 ? -4.77 11.258 9.555 1 92.31 116 ASP A N 1
ATOM 913 C CA . ASP A 1 116 ? -5.203 10.008 10.172 1 92.31 116 ASP A CA 1
ATOM 914 C C . ASP A 1 116 ? -5.762 9.047 9.133 1 92.31 116 ASP A C 1
ATOM 916 O O . ASP A 1 116 ? -5.449 7.852 9.148 1 92.31 116 ASP A O 1
ATOM 920 N N . GLN A 1 117 ? -6.543 9.555 8.266 1 92.12 117 GLN A N 1
ATOM 921 C CA . GLN A 1 117 ? -7.086 8.734 7.191 1 92.12 117 GLN A CA 1
ATOM 922 C C . GLN A 1 117 ? -5.969 8.172 6.312 1 92.12 117 GLN A C 1
ATOM 924 O O . GLN A 1 117 ? -5.973 6.988 5.973 1 92.12 117 GLN A O 1
ATOM 929 N N . SER A 1 118 ? -5.039 9 5.945 1 92.75 118 SER A N 1
ATOM 930 C CA . SER A 1 118 ? -3.918 8.578 5.109 1 92.75 118 SER A CA 1
ATOM 931 C C . SER A 1 118 ? -3.064 7.531 5.82 1 92.75 118 SER A C 1
ATOM 933 O O . SER A 1 118 ? -2.641 6.547 5.207 1 92.75 118 SER A O 1
ATOM 935 N N . ARG A 1 119 ? -2.906 7.699 7.062 1 92.38 119 ARG A N 1
ATOM 936 C CA . ARG A 1 119 ? -2.107 6.758 7.84 1 92.38 119 ARG A CA 1
ATOM 937 C C . ARG A 1 119 ? -2.803 5.402 7.941 1 92.38 119 ARG A C 1
ATOM 939 O O . ARG A 1 119 ? -2.148 4.359 7.914 1 92.38 119 ARG A O 1
ATOM 946 N N . GLN A 1 120 ? -4.062 5.426 8.086 1 91.06 120 GLN A N 1
ATOM 947 C CA . GLN A 1 120 ? -4.812 4.176 8.102 1 91.06 120 GLN A CA 1
ATOM 948 C C . GLN A 1 120 ? -4.688 3.438 6.773 1 91.06 120 GLN A C 1
ATOM 950 O O . GLN A 1 120 ? -4.52 2.217 6.75 1 91.06 120 GLN A O 1
ATOM 955 N N . GLU A 1 121 ? -4.754 4.16 5.691 1 90.44 121 GLU A N 1
ATOM 956 C CA . GLU A 1 121 ? -4.59 3.562 4.367 1 90.44 121 GLU A CA 1
ATOM 957 C C . GLU A 1 121 ? -3.195 2.969 4.199 1 90.44 121 GLU A C 1
ATOM 959 O O . GLU A 1 121 ? -3.045 1.854 3.697 1 90.44 121 GLU A O 1
ATOM 964 N N . VAL A 1 122 ? -2.225 3.676 4.645 1 91.44 122 VAL A N 1
ATOM 965 C CA . VAL A 1 122 ? -0.848 3.195 4.602 1 91.44 122 VAL A CA 1
ATOM 966 C C . VAL A 1 122 ? -0.726 1.905 5.414 1 91.44 122 VAL A C 1
ATOM 968 O O . VAL A 1 122 ? -0.081 0.949 4.977 1 91.44 122 VAL A O 1
ATOM 971 N N . GLY A 1 123 ? -1.311 1.879 6.586 1 91.06 123 GLY A N 1
ATOM 972 C CA . GLY A 1 123 ? -1.266 0.692 7.426 1 91.06 123 GLY A CA 1
ATOM 973 C C . GLY A 1 123 ? -1.816 -0.544 6.742 1 91.06 123 GLY A C 1
ATOM 974 O O . GLY A 1 123 ? -1.218 -1.62 6.812 1 91.06 123 GLY A O 1
ATOM 975 N N . ARG A 1 124 ? -2.896 -0.383 6.016 1 87.06 124 ARG A N 1
ATOM 976 C CA . ARG A 1 124 ? -3.512 -1.482 5.281 1 87.06 124 ARG A CA 1
ATOM 977 C C . ARG A 1 124 ? -2.57 -2.012 4.203 1 87.06 124 ARG A C 1
ATOM 979 O O . ARG A 1 124 ? -2.412 -3.225 4.051 1 87.06 124 ARG A O 1
ATOM 986 N N . TYR A 1 125 ? -1.938 -1.159 3.518 1 91.12 125 TYR A N 1
ATOM 987 C CA . TYR A 1 125 ? -1.062 -1.551 2.42 1 91.12 125 TYR A CA 1
ATOM 988 C C . TYR A 1 125 ? 0.251 -2.121 2.945 1 91.12 125 TYR A C 1
ATOM 990 O O . TYR A 1 125 ? 0.848 -3 2.32 1 91.12 125 TYR A O 1
ATOM 998 N N . ARG A 1 126 ? 0.652 -1.671 4.156 1 91.12 126 ARG A N 1
ATOM 999 C CA . ARG A 1 126 ? 1.854 -2.229 4.77 1 91.12 126 ARG A CA 1
ATOM 1000 C C . ARG A 1 126 ? 1.672 -3.709 5.086 1 91.12 126 ARG A C 1
ATOM 1002 O O . ARG A 1 126 ? 2.609 -4.496 4.957 1 91.12 126 ARG A O 1
ATOM 1009 N N . ASP A 1 127 ? 0.479 -4.098 5.477 1 91.12 127 ASP A N 1
ATOM 1010 C CA . ASP A 1 127 ? 0.181 -5.508 5.711 1 91.12 127 ASP A CA 1
ATOM 1011 C C . ASP A 1 127 ? 0.333 -6.32 4.43 1 91.12 127 ASP A C 1
ATOM 1013 O O . ASP A 1 127 ? 0.863 -7.434 4.453 1 91.12 127 ASP A O 1
ATOM 1017 N N . LEU A 1 128 ? -0.149 -5.738 3.393 1 93.94 128 LEU A N 1
ATOM 1018 C CA . LEU A 1 128 ? -0.04 -6.395 2.094 1 93.94 128 LEU A CA 1
ATOM 1019 C C . LEU A 1 128 ? 1.422 -6.59 1.704 1 93.94 128 LEU A C 1
ATOM 1021 O O . LEU A 1 128 ? 1.815 -7.68 1.28 1 93.94 128 LEU A O 1
ATOM 1025 N N . VAL A 1 129 ? 2.23 -5.602 1.904 1 94.88 129 VAL A N 1
ATOM 1026 C CA . VAL A 1 129 ? 3.652 -5.66 1.578 1 94.88 129 VAL A CA 1
ATOM 1027 C C . VAL A 1 129 ? 4.348 -6.68 2.477 1 94.88 129 VAL A C 1
ATOM 1029 O O . VAL A 1 129 ? 5.227 -7.418 2.025 1 94.88 129 VAL A O 1
ATOM 1032 N N . SER A 1 130 ? 3.967 -6.715 3.715 1 93.5 130 SER A N 1
ATOM 1033 C CA . SER A 1 130 ? 4.523 -7.695 4.641 1 93.5 130 SER A CA 1
ATOM 1034 C C . SER A 1 130 ? 4.258 -9.117 4.16 1 93.5 130 SER A C 1
ATOM 1036 O O . SER A 1 130 ? 5.117 -9.992 4.281 1 93.5 130 SER A O 1
ATOM 1038 N N . MET A 1 131 ? 3.088 -9.336 3.623 1 95 131 MET A N 1
ATOM 1039 C CA . MET A 1 131 ? 2.773 -10.648 3.062 1 95 131 MET A CA 1
ATOM 1040 C C . MET A 1 131 ? 3.664 -10.953 1.861 1 95 131 MET A C 1
ATOM 1042 O O . MET A 1 131 ? 4.207 -12.055 1.749 1 95 131 MET A O 1
ATOM 1046 N N . LEU A 1 132 ? 3.85 -9.984 1.023 1 96.06 132 LEU A N 1
ATOM 1047 C CA . LEU A 1 132 ? 4.625 -10.156 -0.199 1 96.06 132 LEU A CA 1
ATOM 1048 C C . LEU A 1 132 ? 6.098 -10.391 0.122 1 96.06 132 LEU A C 1
ATOM 1050 O O . LEU A 1 132 ? 6.852 -10.875 -0.725 1 96.06 132 LEU A O 1
ATOM 1054 N N . ARG A 1 133 ? 6.492 -10.102 1.332 1 95.81 133 ARG A N 1
ATOM 1055 C CA . ARG A 1 133 ? 7.879 -10.281 1.748 1 95.81 133 ARG A CA 1
ATOM 1056 C C . ARG A 1 133 ? 8.141 -11.711 2.193 1 95.81 133 ARG A C 1
ATOM 1058 O O . ARG A 1 133 ? 9.289 -12.109 2.404 1 95.81 133 ARG A O 1
ATOM 1065 N N . GLN A 1 134 ? 7.098 -12.422 2.314 1 93.88 134 GLN A N 1
ATOM 1066 C CA . GLN A 1 134 ? 7.23 -13.844 2.621 1 93.88 134 GLN A CA 1
ATOM 1067 C C . GLN A 1 134 ? 7.344 -14.672 1.345 1 93.88 134 GLN A C 1
ATOM 1069 O O . GLN A 1 134 ? 6.48 -14.594 0.468 1 93.88 134 GLN A O 1
ATOM 1074 N N . ASP A 1 135 ? 8.344 -15.539 1.297 1 93.94 135 ASP A N 1
ATOM 1075 C CA . ASP A 1 135 ? 8.602 -16.312 0.083 1 93.94 135 ASP A CA 1
ATOM 1076 C C . ASP A 1 135 ? 7.555 -17.391 -0.109 1 93.94 135 ASP A C 1
ATOM 1078 O O . ASP A 1 135 ? 7.453 -17.984 -1.188 1 93.94 135 ASP A O 1
ATOM 1082 N N . THR A 1 136 ? 6.703 -17.594 0.913 1 93.38 136 THR A N 1
ATOM 1083 C CA . THR A 1 136 ? 5.676 -18.625 0.833 1 93.38 136 THR A CA 1
ATOM 1084 C C . THR A 1 136 ? 4.375 -18.062 0.284 1 93.38 136 THR A C 1
ATOM 1086 O O . THR A 1 136 ? 3.414 -18.797 0.054 1 93.38 136 THR A O 1
ATOM 1089 N N . THR A 1 137 ? 4.391 -16.75 0.08 1 95 137 THR A N 1
ATOM 1090 C CA . THR A 1 137 ? 3.195 -16.109 -0.448 1 95 137 THR A CA 1
ATOM 1091 C C . THR A 1 137 ? 2.92 -16.562 -1.879 1 95 137 THR A C 1
ATOM 1093 O O . THR A 1 137 ? 3.846 -16.688 -2.682 1 95 137 THR A O 1
ATOM 1096 N N . ARG A 1 138 ? 1.636 -16.812 -2.154 1 92.94 138 ARG A N 1
ATOM 1097 C CA . ARG A 1 138 ? 1.228 -17.203 -3.5 1 92.94 138 ARG A CA 1
ATOM 1098 C C . ARG A 1 138 ? 0.039 -16.359 -3.973 1 92.94 138 ARG A C 1
ATOM 1100 O O . ARG A 1 138 ? -0.692 -15.797 -3.156 1 92.94 138 ARG A O 1
ATOM 1107 N N . LEU A 1 139 ? -0.12 -16.328 -5.285 1 94.56 139 LEU A N 1
ATOM 1108 C CA . LEU A 1 139 ? -1.256 -15.641 -5.902 1 94.56 139 LEU A CA 1
ATOM 1109 C C . LEU A 1 139 ? -2.215 -16.656 -6.531 1 94.56 139 LEU A C 1
ATOM 1111 O O . LEU A 1 139 ? -1.78 -17.625 -7.145 1 94.56 139 LEU A O 1
ATOM 1115 N N . VAL A 1 140 ? -3.459 -16.469 -6.301 1 95.31 140 VAL A N 1
ATOM 1116 C CA . VAL A 1 140 ? -4.504 -17.156 -7.047 1 95.31 140 VAL A CA 1
ATOM 1117 C C . VAL A 1 140 ? -5.262 -16.156 -7.922 1 95.31 140 VAL A C 1
ATOM 1119 O O .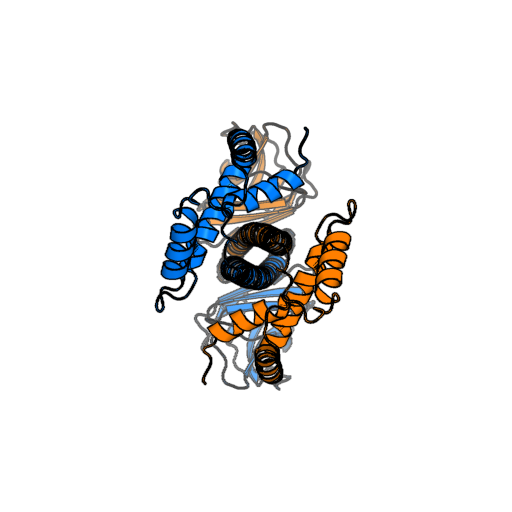 VAL A 1 140 ? -5.938 -15.266 -7.414 1 95.31 140 VAL A O 1
ATOM 1122 N N . SER A 1 141 ? -5.148 -16.344 -9.203 1 96.25 141 SER A N 1
ATOM 1123 C CA . SER A 1 141 ? -5.785 -15.43 -10.141 1 96.25 141 SER A CA 1
ATOM 1124 C C . SER A 1 141 ? -7.266 -15.75 -10.312 1 96.25 141 SER A C 1
ATOM 1126 O O . SER A 1 141 ? -7.641 -16.922 -10.391 1 96.25 141 SER A O 1
ATOM 1128 N N . LEU A 1 142 ? -8 -14.664 -10.297 1 97.06 142 LEU A N 1
ATOM 1129 C CA . LEU A 1 142 ? -9.43 -14.766 -10.586 1 97.06 142 LEU A CA 1
ATOM 1130 C C . LEU A 1 142 ? -9.766 -14.039 -11.883 1 97.06 142 LEU A C 1
ATOM 1132 O O . LEU A 1 142 ? -9.305 -12.914 -12.117 1 97.06 142 LEU A O 1
ATOM 1136 N N . ARG A 1 143 ? -10.578 -14.719 -12.719 1 96.69 143 ARG A N 1
ATOM 1137 C CA . ARG A 1 143 ? -11.023 -14.141 -13.984 1 96.69 143 ARG A CA 1
ATOM 1138 C C . ARG A 1 143 ? -12.547 -14.07 -14.047 1 96.69 143 ARG A C 1
ATOM 1140 O O . ARG A 1 143 ? -13.234 -14.992 -13.602 1 96.69 143 ARG A O 1
ATOM 1147 N N . GLY A 1 144 ? -12.914 -13.023 -14.656 1 96.88 144 GLY A N 1
ATOM 1148 C CA . GLY A 1 144 ? -14.352 -12.82 -14.781 1 96.88 144 GLY A CA 1
ATOM 1149 C C . GLY A 1 144 ? -14.984 -13.695 -15.852 1 96.88 144 GLY A C 1
ATOM 1150 O O . GLY A 1 144 ? -14.328 -14.062 -16.828 1 96.88 144 GLY A O 1
ATOM 1151 N N . MET A 1 145 ? -16.281 -13.992 -15.547 1 93.88 145 MET A N 1
ATOM 1152 C CA . MET A 1 145 ? -17.109 -14.758 -16.484 1 93.88 145 MET A CA 1
ATOM 1153 C C . MET A 1 145 ? -18.469 -14.102 -16.672 1 93.88 145 MET A C 1
ATOM 1155 O O . MET A 1 145 ? -18.906 -13.312 -15.844 1 93.88 145 MET A O 1
ATOM 1159 N N . ASP A 1 146 ? -19.016 -14.484 -17.812 1 88.88 146 ASP A N 1
ATOM 1160 C CA . ASP A 1 146 ? -20.406 -14.172 -18.141 1 88.88 146 ASP A CA 1
ATOM 1161 C C . ASP A 1 146 ? -20.719 -12.703 -17.859 1 88.88 146 ASP A C 1
ATOM 1163 O O . ASP A 1 146 ? -20.203 -11.812 -18.531 1 88.88 146 ASP A O 1
ATOM 1167 N N . THR A 1 147 ? -21.453 -12.477 -16.703 1 89.12 147 THR A N 1
ATOM 1168 C CA . THR A 1 147 ? -21.969 -11.148 -16.406 1 89.12 147 THR A CA 1
ATOM 1169 C C . THR A 1 147 ? -20.875 -10.25 -15.836 1 89.12 147 THR A C 1
ATOM 1171 O O . THR A 1 147 ? -21.062 -9.039 -15.711 1 89.12 147 THR A O 1
ATOM 1174 N N . ALA A 1 148 ? -19.734 -10.828 -15.602 1 95.88 148 ALA A N 1
ATOM 1175 C CA . ALA A 1 148 ? -18.609 -10.07 -15.094 1 95.88 148 ALA A CA 1
ATOM 1176 C C . ALA A 1 148 ? -17.344 -10.375 -15.891 1 95.88 148 ALA A C 1
ATOM 1178 O O . ALA A 1 148 ? -16.266 -10.547 -15.32 1 95.88 148 ALA A O 1
ATOM 1179 N N . ARG A 1 149 ? -17.391 -10.336 -17.156 1 94.62 149 ARG A N 1
ATOM 1180 C CA . ARG A 1 149 ? -16.312 -10.773 -18.031 1 94.62 149 ARG A CA 1
ATOM 1181 C C . ARG A 1 149 ? -15.078 -9.883 -17.875 1 94.62 149 ARG A C 1
ATOM 1183 O O . ARG A 1 149 ? -13.945 -10.344 -18.031 1 94.62 149 ARG A O 1
ATOM 1190 N N . SER A 1 150 ? -15.281 -8.641 -17.547 1 95.44 150 SER A N 1
ATOM 1191 C CA . SER A 1 150 ? -14.164 -7.703 -17.453 1 95.44 150 SER A CA 1
ATOM 1192 C C . SER A 1 150 ? -13.523 -7.727 -16.078 1 95.44 150 SER A C 1
ATOM 1194 O O . SER A 1 150 ? -12.477 -7.113 -15.852 1 95.44 150 SER A O 1
ATOM 1196 N N . ALA A 1 151 ? -14.117 -8.492 -15.164 1 97.44 151 ALA A N 1
ATOM 1197 C CA . ALA A 1 151 ? -13.578 -8.562 -13.812 1 97.44 151 ALA A CA 1
ATOM 1198 C C . ALA A 1 151 ? -12.266 -9.352 -13.781 1 97.44 151 ALA A C 1
ATOM 1200 O O . ALA A 1 151 ? -12.109 -10.32 -14.531 1 97.44 151 ALA A O 1
ATOM 1201 N N . SER A 1 152 ? -11.336 -8.852 -13.008 1 96.94 152 SER A N 1
ATOM 1202 C CA . SER A 1 152 ? -10.039 -9.508 -12.867 1 96.94 152 SER A CA 1
ATOM 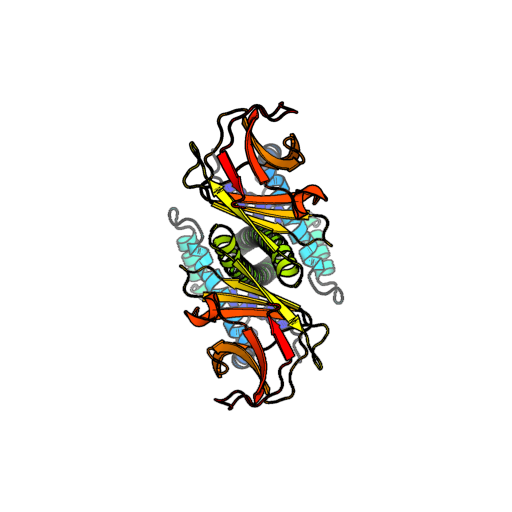1203 C C . SER A 1 152 ? -9.414 -9.219 -11.508 1 96.94 152 SER A C 1
ATOM 1205 O O . SER A 1 152 ? -9.805 -8.266 -10.828 1 96.94 152 SER A O 1
ATOM 1207 N N . GLY A 1 153 ? -8.586 -10.078 -11.125 1 97 153 GLY A N 1
ATOM 1208 C CA . GLY A 1 153 ? -7.836 -9.812 -9.906 1 97 153 GLY A CA 1
ATOM 1209 C C . GLY A 1 153 ? -7.191 -11.047 -9.32 1 97 153 GLY A C 1
ATOM 1210 O O . GLY A 1 153 ? -7.082 -12.078 -9.992 1 97 153 GLY A O 1
ATOM 1211 N N . ASN A 1 154 ? -6.676 -10.867 -8.102 1 97.31 154 ASN A N 1
ATOM 1212 C CA . ASN A 1 154 ? -5.938 -11.938 -7.438 1 97.31 154 ASN A CA 1
ATOM 1213 C C . ASN A 1 154 ? -6.309 -12.039 -5.961 1 97.31 154 ASN A C 1
ATOM 1215 O O . ASN A 1 154 ? -6.805 -11.07 -5.375 1 97.31 154 ASN A O 1
ATOM 1219 N N . ILE A 1 155 ? -6.137 -13.234 -5.465 1 96.75 155 ILE A N 1
ATOM 1220 C CA . ILE A 1 155 ? -6.125 -13.477 -4.027 1 96.75 155 ILE A CA 1
ATOM 1221 C C . ILE A 1 155 ? -4.699 -13.781 -3.564 1 96.75 155 ILE A C 1
ATOM 1223 O O . ILE A 1 155 ? -4.035 -14.656 -4.117 1 96.75 155 ILE A O 1
ATOM 1227 N N . LEU A 1 156 ? -4.246 -12.945 -2.623 1 96.31 156 LEU A N 1
ATOM 1228 C CA . LEU A 1 156 ? -2.943 -13.172 -2.006 1 96.31 156 LEU A CA 1
ATOM 1229 C C . LEU A 1 156 ? -3.07 -14.086 -0.791 1 96.31 156 LEU A C 1
ATOM 1231 O O . LEU A 1 156 ? -3.863 -13.812 0.114 1 96.31 156 LEU A O 1
ATOM 1235 N N . ILE A 1 157 ? -2.307 -15.18 -0.797 1 95.44 157 ILE A N 1
ATOM 1236 C CA . ILE A 1 157 ? -2.363 -16.156 0.285 1 95.44 157 ILE A CA 1
ATOM 1237 C C . ILE A 1 157 ? -0.97 -16.359 0.875 1 95.44 157 ILE A C 1
ATOM 1239 O O . ILE A 1 157 ? -0.026 -16.688 0.156 1 95.44 157 ILE A O 1
ATOM 1243 N N . THR A 1 158 ? -0.89 -16.156 2.111 1 94.81 158 THR A N 1
ATOM 1244 C CA . THR A 1 158 ? 0.302 -16.484 2.891 1 94.81 158 THR A CA 1
ATOM 1245 C C . THR A 1 158 ? -0.019 -17.5 3.98 1 94.81 158 THR A C 1
ATOM 1247 O O . THR A 1 158 ? -0.731 -17.188 4.938 1 94.81 158 THR A O 1
ATOM 1250 N N . PRO A 1 159 ? 0.349 -18.797 3.896 1 88.44 159 PRO A N 1
ATOM 1251 C CA . PRO A 1 159 ? -0.081 -19.891 4.766 1 88.44 159 PRO A CA 1
ATOM 1252 C C . PRO A 1 159 ? 0.057 -19.562 6.25 1 88.44 159 PRO A C 1
ATOM 1254 O O . PRO A 1 159 ? -0.761 -20 7.062 1 88.44 159 PRO A O 1
ATOM 1257 N N . ASP A 1 160 ? 0.97 -18.734 6.781 1 84.44 160 ASP A N 1
ATOM 1258 C CA . ASP A 1 160 ? 1.194 -18.484 8.203 1 84.44 160 ASP A CA 1
ATOM 1259 C C . ASP A 1 160 ? 0.537 -17.172 8.641 1 84.44 160 ASP A C 1
ATOM 1261 O O . ASP A 1 160 ? 0.75 -16.719 9.758 1 84.44 160 ASP A O 1
ATOM 1265 N N . THR A 1 161 ? -0.29 -16.734 7.789 1 89.44 161 THR A N 1
ATOM 1266 C CA . THR A 1 161 ? -1.086 -15.562 8.148 1 89.44 161 THR A CA 1
ATOM 1267 C C . THR A 1 161 ? -2.564 -15.922 8.258 1 89.44 161 THR A C 1
ATOM 1269 O O . THR A 1 161 ? -3.045 -16.812 7.543 1 89.44 161 THR A O 1
ATOM 1272 N N . PRO A 1 162 ? -3.248 -15.266 9.125 1 90.44 162 PRO A N 1
ATOM 1273 C CA . PRO A 1 162 ? -4.637 -15.648 9.375 1 90.44 162 PRO A CA 1
ATOM 1274 C C . PRO A 1 162 ? -5.598 -15.141 8.305 1 90.44 162 PRO A C 1
ATOM 1276 O O . PRO A 1 162 ? -6.766 -15.531 8.273 1 90.44 162 PRO A O 1
ATOM 1279 N N . GLU A 1 163 ? -5.102 -14.344 7.457 1 94.81 163 GLU A N 1
ATOM 1280 C CA . GLU A 1 163 ? -6.008 -13.719 6.496 1 94.81 163 GLU A CA 1
ATOM 1281 C C . GLU A 1 163 ? -5.441 -13.781 5.082 1 94.81 163 GLU A C 1
ATOM 1283 O O . GLU A 1 163 ? -4.223 -13.859 4.898 1 94.81 163 GLU A O 1
ATOM 1288 N N . VAL A 1 164 ? -6.391 -13.82 4.09 1 95.88 164 VAL A N 1
ATOM 1289 C CA . VAL A 1 164 ? -6.039 -13.625 2.686 1 95.88 164 VAL A CA 1
ATOM 1290 C C . VAL A 1 164 ? -6.477 -12.227 2.236 1 95.88 164 VAL A C 1
ATOM 1292 O O . VAL A 1 164 ? -7.352 -11.617 2.854 1 95.88 164 VAL A O 1
ATOM 1295 N N . VAL A 1 165 ? -5.812 -11.75 1.291 1 96.75 165 VAL A N 1
ATOM 1296 C CA . VAL A 1 165 ? -6.188 -10.453 0.738 1 96.75 165 VAL A CA 1
ATOM 1297 C C . VAL A 1 165 ? -6.754 -10.633 -0.669 1 96.75 165 VAL A C 1
ATOM 1299 O O . VAL A 1 165 ? -6.102 -11.219 -1.535 1 96.75 165 VAL A O 1
ATOM 1302 N N . VAL A 1 166 ? -8 -10.172 -0.886 1 97.19 166 VAL A N 1
ATOM 1303 C CA . VAL A 1 166 ? -8.68 -10.227 -2.178 1 97.19 166 VAL A CA 1
ATOM 1304 C C . VAL A 1 166 ? -8.602 -8.859 -2.857 1 97.19 166 VAL A C 1
ATOM 1306 O O . VAL A 1 166 ? -9.047 -7.855 -2.301 1 97.19 166 VAL A O 1
ATOM 1309 N N . THR A 1 167 ? -8.008 -8.828 -4 1 97.25 167 THR A N 1
ATOM 1310 C CA . THR A 1 167 ? -7.914 -7.609 -4.793 1 97.25 167 THR A CA 1
ATOM 1311 C C . THR A 1 167 ? -8.508 -7.824 -6.184 1 97.25 167 THR A C 1
ATOM 1313 O O . THR A 1 167 ? -7.977 -8.594 -6.984 1 97.25 167 THR A O 1
ATOM 1316 N N . LEU A 1 168 ? -9.609 -7.137 -6.477 1 97.69 168 LEU A N 1
ATOM 1317 C CA . LEU A 1 168 ? -10.281 -7.285 -7.762 1 97.69 168 LEU A CA 1
ATOM 1318 C C . LEU A 1 168 ? -10.555 -5.926 -8.391 1 97.69 168 LEU A C 1
ATOM 1320 O O . LEU A 1 168 ? -10.57 -4.906 -7.699 1 97.69 168 LEU A O 1
ATOM 1324 N N . SER A 1 169 ? -10.766 -5.984 -9.68 1 97.19 169 SER A N 1
ATOM 1325 C CA . SER A 1 169 ? -11.156 -4.801 -10.43 1 97.19 169 SER A CA 1
ATOM 1326 C C . SER A 1 169 ? -12.289 -5.117 -11.406 1 97.19 169 SER A C 1
ATOM 1328 O O . SER A 1 169 ? -12.469 -6.27 -11.797 1 97.19 169 SER A O 1
ATOM 1330 N N . ASN A 1 170 ? -13.109 -4.09 -11.656 1 97.38 170 ASN A N 1
ATOM 1331 C CA . ASN A 1 170 ? -14.148 -4.109 -12.68 1 97.38 170 ASN A CA 1
ATOM 1332 C C . ASN A 1 170 ? -15.234 -5.129 -12.352 1 97.38 170 ASN A C 1
ATOM 1334 O O . ASN A 1 170 ? -15.773 -5.777 -13.25 1 97.38 170 ASN A O 1
ATOM 1338 N N . LEU A 1 171 ? -15.438 -5.336 -11.078 1 97.81 171 LEU A N 1
ATOM 1339 C CA . LEU A 1 171 ? -16.547 -6.176 -10.656 1 97.81 171 LEU A CA 1
ATOM 1340 C C . LEU A 1 171 ? -17.828 -5.359 -10.539 1 97.81 171 LEU A C 1
ATOM 1342 O O . LEU A 1 171 ? -17.922 -4.438 -9.719 1 97.81 171 LEU A O 1
ATOM 1346 N N . PRO A 1 172 ? -18.781 -5.707 -11.359 1 97.19 172 PRO A N 1
ATOM 1347 C CA . PRO A 1 172 ? -19.984 -4.891 -11.336 1 97.19 172 PRO A CA 1
ATOM 1348 C C . PRO A 1 172 ? -20.688 -4.906 -9.977 1 97.19 172 PRO A C 1
ATOM 1350 O O . PRO A 1 172 ? -20.641 -5.914 -9.273 1 97.19 172 PRO A O 1
ATOM 1353 N N . MET A 1 173 ? -21.312 -3.752 -9.68 1 96.25 173 MET A N 1
ATOM 1354 C CA . MET A 1 173 ? -22.125 -3.709 -8.469 1 96.25 173 MET A CA 1
ATOM 1355 C C . MET A 1 173 ? -23.312 -4.664 -8.578 1 96.25 173 MET A C 1
ATOM 1357 O O . MET A 1 173 ? -24.016 -4.664 -9.578 1 96.25 173 MET A O 1
ATOM 1361 N N . PRO A 1 174 ? -23.406 -5.492 -7.582 1 95.06 174 PRO A N 1
ATOM 1362 C CA . PRO A 1 174 ? -24.578 -6.379 -7.641 1 95.06 174 PRO A CA 1
ATOM 1363 C C . PRO A 1 174 ? -25.891 -5.633 -7.434 1 95.06 174 PRO A C 1
ATOM 1365 O O . PRO A 1 174 ? -25.891 -4.465 -7.035 1 95.06 174 PRO A O 1
ATOM 1368 N N . ALA A 1 175 ? -26.984 -6.312 -7.824 1 93.5 175 ALA A N 1
ATOM 1369 C CA . ALA A 1 175 ? -28.312 -5.73 -7.613 1 93.5 175 ALA A CA 1
ATOM 1370 C C . ALA A 1 175 ? -28.594 -5.52 -6.125 1 93.5 175 ALA A C 1
ATOM 1372 O O . ALA A 1 175 ? -27.875 -6.066 -5.273 1 93.5 175 ALA A O 1
ATOM 1373 N N . ARG A 1 176 ? -29.531 -4.605 -5.871 1 93.75 176 ARG A N 1
ATOM 1374 C CA . ARG A 1 176 ? -29.906 -4.34 -4.484 1 93.75 176 ARG A CA 1
ATOM 1375 C C . ARG A 1 176 ? -30.219 -5.633 -3.742 1 93.75 176 ARG A C 1
ATOM 1377 O O . ARG A 1 176 ? -30.953 -6.48 -4.25 1 93.75 176 ARG A O 1
ATOM 1384 N N . GLY A 1 177 ? -29.641 -5.836 -2.59 1 94 177 GLY A N 1
ATOM 1385 C CA . GLY A 1 177 ? -29.891 -7.012 -1.771 1 94 177 GLY A CA 1
ATOM 1386 C C . GLY A 1 177 ? -28.969 -8.172 -2.084 1 94 177 GLY A C 1
ATOM 1387 O O . GLY A 1 177 ? -29.031 -9.211 -1.426 1 94 177 GLY A O 1
ATOM 1388 N N . GLU A 1 178 ? -28.125 -7.949 -3.096 1 95.81 178 GLU A N 1
ATOM 1389 C CA . GLU A 1 178 ? -27.188 -9.008 -3.467 1 95.81 178 GLU A CA 1
ATOM 1390 C C . GLU A 1 178 ? -25.781 -8.688 -2.996 1 95.81 178 GLU A C 1
ATOM 1392 O O . GLU A 1 178 ? -25.453 -7.523 -2.758 1 95.81 178 GLU A O 1
ATOM 1397 N N . VAL A 1 179 ? -25.031 -9.797 -2.799 1 96.56 179 VAL A N 1
ATOM 1398 C CA . VAL A 1 179 ? -23.625 -9.695 -2.406 1 96.56 179 VAL A CA 1
ATOM 1399 C C . VAL A 1 179 ? -22.797 -10.68 -3.213 1 96.56 179 VAL A C 1
ATOM 1401 O O . VAL A 1 179 ? -23.328 -11.617 -3.818 1 96.56 179 VAL A O 1
ATOM 1404 N N . TYR A 1 180 ? -21.516 -10.383 -3.234 1 97.12 180 TYR A N 1
ATOM 1405 C CA . TYR A 1 180 ? -20.594 -11.359 -3.793 1 97.12 180 TYR A CA 1
ATOM 1406 C C . TYR A 1 180 ? -20.031 -12.273 -2.703 1 97.12 180 TYR A C 1
ATOM 1408 O O . TYR A 1 180 ? -19.75 -11.812 -1.593 1 97.12 180 TYR A O 1
ATOM 1416 N N . ARG A 1 181 ? -19.922 -13.531 -3.043 1 96.81 181 ARG A N 1
ATOM 1417 C CA . ARG A 1 181 ? -19.359 -14.5 -2.107 1 96.81 181 ARG A CA 1
ATOM 1418 C C . ARG A 1 181 ? -18.234 -15.297 -2.758 1 96.81 181 ARG A C 1
ATOM 1420 O O . ARG A 1 181 ? -18.344 -15.688 -3.924 1 96.81 181 ARG A O 1
ATOM 1427 N N . LEU A 1 182 ? -17.172 -15.445 -2 1 96.56 182 LEU A N 1
ATOM 1428 C CA . LEU A 1 182 ? -16.062 -16.297 -2.395 1 96.56 182 LEU A CA 1
ATOM 1429 C C . LEU A 1 182 ? -16.234 -17.703 -1.86 1 96.56 182 LEU A C 1
ATOM 1431 O O . LEU A 1 182 ? -16.578 -17.891 -0.691 1 96.56 182 LEU A O 1
ATOM 1435 N N . TRP A 1 183 ? -15.977 -18.688 -2.805 1 95.5 183 TRP A N 1
ATOM 1436 C CA . TRP A 1 183 ? -16.109 -20.094 -2.441 1 95.5 183 TRP A CA 1
ATOM 1437 C C . TRP A 1 183 ? -14.859 -20.875 -2.805 1 95.5 183 TRP A C 1
ATOM 1439 O O . TRP A 1 183 ? -14.258 -20.641 -3.861 1 95.5 183 TRP A O 1
ATOM 1449 N N . ALA A 1 184 ? -14.539 -21.812 -1.96 1 95.25 184 ALA A N 1
ATOM 1450 C CA . ALA A 1 184 ? -13.594 -22.875 -2.309 1 95.25 184 ALA A CA 1
ATOM 1451 C C . ALA A 1 184 ? -14.328 -24.141 -2.742 1 95.25 184 ALA A C 1
ATOM 1453 O O . ALA A 1 184 ? -15.281 -24.578 -2.086 1 95.25 184 ALA A O 1
ATOM 1454 N N . VAL A 1 185 ? -13.93 -24.688 -3.869 1 94.62 185 VAL A N 1
ATOM 1455 C CA . VAL A 1 185 ? -14.578 -25.906 -4.371 1 94.62 185 VAL A CA 1
ATOM 1456 C C . VAL A 1 185 ? -13.828 -27.141 -3.881 1 94.62 185 VAL A C 1
ATOM 1458 O O . VAL A 1 185 ? -12.727 -27.422 -4.348 1 94.62 185 VAL A O 1
ATOM 1461 N N . VAL A 1 186 ? -14.477 -27.828 -2.898 1 93.31 186 VAL A N 1
ATOM 1462 C CA . VAL A 1 186 ? -13.891 -29.016 -2.303 1 93.31 186 VAL A CA 1
ATOM 1463 C C . VAL A 1 186 ? -14.773 -30.234 -2.609 1 93.31 186 VAL A C 1
ATOM 1465 O O . VAL A 1 186 ? -15.938 -30.281 -2.207 1 93.31 186 VAL A O 1
ATOM 1468 N N . ASP A 1 187 ? -14.188 -31.156 -3.293 1 92.69 187 ASP A N 1
ATOM 1469 C CA . ASP A 1 187 ? -14.922 -32.375 -3.66 1 92.69 187 ASP A CA 1
ATOM 1470 C C . ASP A 1 187 ? -16.25 -32.031 -4.32 1 92.69 187 ASP A C 1
ATOM 1472 O O . ASP A 1 187 ? -17.297 -32.562 -3.949 1 92.69 187 ASP A O 1
ATOM 1476 N N . GLY A 1 188 ? -16.188 -31 -5.129 1 89.81 188 GLY A N 1
ATOM 1477 C CA . GLY A 1 188 ? -17.359 -30.625 -5.91 1 89.81 188 GLY A CA 1
ATOM 1478 C C . GLY A 1 188 ? -18.328 -29.75 -5.141 1 89.81 188 GLY A C 1
ATOM 1479 O O . GLY A 1 188 ? -19.344 -29.312 -5.688 1 89.81 188 GLY A O 1
ATOM 1480 N N . ARG A 1 189 ? -18.016 -29.531 -3.881 1 92.56 189 ARG A N 1
ATOM 1481 C CA . ARG A 1 189 ? -18.891 -28.703 -3.055 1 92.56 189 ARG A CA 1
ATOM 1482 C C . ARG A 1 189 ? -18.25 -27.344 -2.803 1 92.56 189 ARG A C 1
ATOM 1484 O O . ARG A 1 189 ? -17.047 -27.234 -2.6 1 92.56 189 ARG A O 1
ATOM 1491 N N . LYS A 1 190 ? -19.156 -26.312 -2.785 1 93.56 190 LYS A N 1
ATOM 1492 C CA . LYS A 1 190 ? -18.703 -24.969 -2.504 1 93.56 190 LYS A CA 1
ATOM 1493 C C . LYS A 1 190 ? -18.688 -24.688 -1.003 1 93.56 190 LYS A C 1
ATOM 1495 O O . LYS A 1 190 ? -19.719 -24.781 -0.342 1 93.56 190 LYS A O 1
ATOM 1500 N N . VAL A 1 191 ? -17.562 -24.375 -0.479 1 92.88 191 VAL A N 1
ATOM 1501 C CA . VAL A 1 191 ? -17.406 -23.984 0.918 1 92.88 191 VAL A CA 1
ATOM 1502 C C . VAL A 1 191 ? -17.219 -22.469 1.014 1 92.88 191 VAL A C 1
ATOM 1504 O O . VAL A 1 191 ? -16.344 -21.906 0.36 1 92.88 191 VAL A O 1
ATOM 1507 N N . ALA A 1 192 ? -17.984 -21.812 1.854 1 92.81 192 ALA A N 1
ATOM 1508 C CA . ALA A 1 192 ? -17.984 -20.359 1.954 1 92.81 192 ALA A CA 1
ATOM 1509 C C . ALA A 1 192 ? -16.672 -19.859 2.541 1 92.81 192 ALA A C 1
ATOM 1511 O O . ALA A 1 192 ? -16.203 -20.359 3.568 1 92.81 192 ALA A O 1
ATOM 1512 N N . CYS A 1 193 ? -16.141 -18.797 1.908 1 94.19 193 CYS A N 1
ATOM 1513 C CA . CYS A 1 193 ? -14.875 -18.234 2.373 1 94.19 193 CYS A CA 1
ATOM 1514 C C . CYS A 1 193 ? -15.047 -16.781 2.797 1 94.19 193 CYS A C 1
ATOM 1516 O O . CYS A 1 193 ? -14.18 -16.203 3.459 1 94.19 193 CYS A O 1
ATOM 1518 N N . GLY A 1 194 ? -16.109 -16.188 2.414 1 94.69 194 GLY A N 1
ATOM 1519 C CA . GLY A 1 194 ? -16.391 -14.805 2.799 1 94.69 194 GLY A CA 1
ATOM 1520 C C . GLY A 1 194 ? -17.219 -14.055 1.777 1 94.69 194 GLY A C 1
ATOM 1521 O O . GLY A 1 194 ? -17.5 -14.578 0.693 1 94.69 194 GLY A O 1
ATOM 1522 N N . GLU A 1 195 ? -17.719 -12.922 2.148 1 95.94 195 GLU A N 1
ATOM 1523 C CA . GLU A 1 195 ? -18.5 -12.062 1.271 1 95.94 195 GLU A CA 1
ATOM 1524 C C . GLU A 1 195 ? -17.891 -10.664 1.187 1 95.94 195 GLU A C 1
ATOM 1526 O O . GLU A 1 195 ? -17.141 -10.25 2.072 1 95.94 195 GLU A O 1
ATOM 1531 N N . PHE A 1 196 ? -18.219 -10.078 0.091 1 96.69 196 PHE A N 1
ATOM 1532 C CA . PHE A 1 196 ? -17.719 -8.719 -0.069 1 96.69 196 PHE A CA 1
ATOM 1533 C C . PHE A 1 196 ? -18.562 -7.949 -1.085 1 96.69 196 PHE A C 1
ATOM 1535 O O . PHE A 1 196 ? -19.375 -8.539 -1.792 1 96.69 196 PHE A O 1
ATOM 1542 N N . MET A 1 197 ? -18.375 -6.629 -1.023 1 96.62 197 MET A N 1
ATOM 1543 C CA . MET A 1 197 ? -19 -5.699 -1.958 1 96.62 197 MET A CA 1
ATOM 1544 C C . MET A 1 197 ? -17.953 -4.859 -2.678 1 96.62 197 MET A C 1
ATOM 1546 O O . MET A 1 197 ? -16.969 -4.438 -2.07 1 96.62 197 MET A O 1
ATOM 1550 N N . PRO A 1 198 ? -18.188 -4.703 -3.99 1 97.31 198 PRO A N 1
ATOM 1551 C CA . PRO A 1 198 ? -17.266 -3.805 -4.68 1 97.31 198 PRO A CA 1
ATOM 1552 C C . PRO A 1 198 ? -17.453 -2.344 -4.273 1 97.31 198 PRO A C 1
ATOM 1554 O O . PRO A 1 198 ? -18.547 -1.937 -3.887 1 97.31 198 PRO A O 1
ATOM 1557 N N . GLY A 1 199 ? -16.281 -1.726 -4.262 1 93.12 199 GLY A N 1
ATOM 1558 C CA . GLY A 1 199 ? -16.328 -0.284 -4.07 1 93.12 199 GLY A CA 1
ATOM 1559 C C . GLY A 1 199 ? -16.5 0.484 -5.367 1 93.12 199 GLY A C 1
ATOM 1560 O O . GLY A 1 199 ? -17.141 -0.002 -6.301 1 93.12 199 GLY A O 1
ATOM 1561 N N . GLU A 1 200 ? -15.867 1.683 -5.312 1 86.88 200 GLU A N 1
ATOM 1562 C CA . GLU A 1 200 ? -15.945 2.537 -6.496 1 86.88 200 GLU A CA 1
ATOM 1563 C C . GLU A 1 200 ? -15.266 1.881 -7.695 1 86.88 200 GLU A C 1
ATOM 1565 O O . GLU A 1 200 ? -14.211 1.261 -7.555 1 86.88 200 GLU A O 1
ATOM 1570 N N . ALA A 1 201 ? -15.922 1.99 -8.828 1 86.5 201 ALA A N 1
ATOM 1571 C CA . ALA A 1 201 ? -15.406 1.525 -10.109 1 86.5 201 ALA A CA 1
ATOM 1572 C C . ALA A 1 201 ? -15.18 0.016 -10.094 1 86.5 201 ALA A C 1
ATOM 1574 O O . ALA A 1 201 ? -14.32 -0.496 -10.812 1 86.5 201 ALA A O 1
ATOM 1575 N N . GLY A 1 202 ? -15.812 -0.709 -9.141 1 94.81 202 GLY A N 1
ATOM 1576 C CA . GLY A 1 202 ? -15.773 -2.162 -9.156 1 94.81 202 GLY A CA 1
ATOM 1577 C C . GLY A 1 202 ? -14.539 -2.729 -8.469 1 94.81 202 GLY A C 1
ATOM 1578 O O . GLY A 1 202 ? -14.195 -3.896 -8.664 1 94.81 202 GLY A O 1
ATOM 1579 N N . SER A 1 203 ? -13.953 -1.85 -7.688 1 95.38 203 SER A N 1
ATOM 1580 C CA . SER A 1 203 ? -12.727 -2.277 -7.02 1 95.38 203 SER A CA 1
ATOM 1581 C C . SER A 1 203 ? -13.031 -3.014 -5.719 1 95.38 203 SER A C 1
ATOM 1583 O O . SER A 1 203 ? -13.977 -2.662 -5.012 1 95.38 203 SER A O 1
ATOM 1585 N N . VAL A 1 204 ? -12.273 -4.078 -5.492 1 96.88 204 VAL A N 1
ATOM 1586 C CA . VAL A 1 204 ? -12.391 -4.828 -4.246 1 96.88 204 VAL A CA 1
ATOM 1587 C C . VAL A 1 204 ? -11.023 -4.91 -3.561 1 96.88 204 VAL A C 1
ATOM 1589 O O . VAL A 1 204 ? -10.016 -5.191 -4.211 1 96.88 204 VAL A O 1
ATOM 1592 N N . TYR A 1 205 ? -10.906 -4.566 -2.424 1 95.44 205 TYR A N 1
ATOM 1593 C CA . TYR A 1 205 ? -9.797 -4.801 -1.502 1 95.44 205 TYR A CA 1
ATOM 1594 C C . TYR A 1 205 ? -10.312 -5.219 -0.13 1 95.44 205 TYR A C 1
ATOM 1596 O O . TYR A 1 205 ? -10.758 -4.379 0.654 1 95.44 205 TYR A O 1
ATOM 1604 N N . VAL A 1 206 ? -10.273 -6.484 0.168 1 95.88 206 VAL A N 1
ATOM 1605 C CA . VAL A 1 206 ? -10.836 -6.969 1.424 1 95.88 206 VAL A CA 1
ATOM 1606 C C . VAL A 1 206 ? -9.953 -8.07 1.994 1 95.88 206 VAL A C 1
ATOM 1608 O O . VAL A 1 206 ? -9.289 -8.789 1.246 1 95.88 206 VAL A O 1
ATOM 1611 N N . LYS A 1 207 ? -9.867 -8.133 3.275 1 95.38 207 LYS A N 1
ATOM 1612 C CA . LYS A 1 207 ? -9.234 -9.242 3.984 1 95.38 207 LYS A CA 1
ATOM 1613 C C . LYS A 1 207 ? -10.266 -10.266 4.434 1 95.38 207 LYS A C 1
ATOM 1615 O O . LYS A 1 207 ? -11.328 -9.906 4.945 1 95.38 207 LYS A O 1
ATOM 1620 N N . LEU A 1 208 ? -10.039 -11.484 4.102 1 95.94 208 LEU A N 1
ATOM 1621 C CA . LEU A 1 208 ? -10.898 -12.594 4.52 1 95.94 208 LEU A CA 1
ATOM 1622 C C . LEU A 1 208 ? -10.109 -13.617 5.328 1 95.94 208 LEU A C 1
ATOM 1624 O O . LEU A 1 208 ? -8.891 -13.742 5.164 1 95.94 208 LEU A O 1
ATOM 1628 N N . PRO A 1 209 ? -10.766 -14.312 6.207 1 94.56 209 PRO A N 1
ATOM 1629 C CA . PRO A 1 209 ? -10.047 -15.328 6.977 1 94.56 209 PRO A CA 1
ATOM 1630 C C . PRO A 1 209 ? -9.5 -16.453 6.102 1 94.56 209 PRO A C 1
ATOM 1632 O O . PRO A 1 209 ? -10.18 -16.906 5.176 1 94.56 209 PRO A O 1
ATOM 1635 N N . LEU A 1 210 ? -8.266 -16.703 6.449 1 90.19 210 LEU A N 1
ATOM 1636 C CA . LEU A 1 210 ? -7.672 -17.828 5.75 1 90.19 210 LEU A CA 1
ATOM 1637 C C . LEU A 1 210 ? -8.156 -19.156 6.34 1 90.19 210 LEU A C 1
ATOM 1639 O O . LEU A 1 210 ? -8.172 -19.328 7.562 1 90.19 210 LEU A O 1
ATOM 1643 N N . ASN A 1 211 ? -8.688 -20.047 5.41 1 85.88 211 ASN A N 1
ATOM 1644 C CA . ASN A 1 211 ? -8.945 -21.422 5.809 1 85.88 211 ASN A CA 1
ATOM 1645 C C . ASN A 1 211 ? -8.219 -22.406 4.898 1 85.88 211 ASN A C 1
ATOM 1647 O O . ASN A 1 211 ? -7.703 -22.031 3.846 1 85.88 211 ASN A O 1
ATOM 1651 N N . GLY A 1 212 ? -8.055 -23.641 5.41 1 85.56 212 GLY A N 1
ATOM 1652 C CA . GLY A 1 212 ? -7.27 -24.656 4.723 1 85.56 212 GLY A CA 1
ATOM 1653 C C . GLY A 1 212 ? -7.723 -24.891 3.293 1 85.56 212 GLY A C 1
ATOM 1654 O O . GLY A 1 212 ? -6.914 -25.25 2.434 1 85.56 212 GLY A O 1
ATOM 1655 N N . ASN A 1 213 ? -8.969 -24.609 2.92 1 85.62 213 ASN A N 1
ATOM 1656 C CA . ASN A 1 213 ? -9.523 -24.859 1.593 1 85.62 213 ASN A CA 1
ATOM 1657 C C . ASN A 1 213 ? -9 -23.859 0.571 1 85.62 213 ASN A C 1
ATOM 1659 O O . ASN A 1 213 ? -8.922 -24.156 -0.62 1 85.62 213 ASN A O 1
ATOM 1663 N N . LEU A 1 214 ? -8.617 -22.703 1.061 1 85.62 214 LEU A N 1
ATOM 1664 C CA . LEU A 1 214 ? -8.195 -21.641 0.161 1 85.62 214 LEU A CA 1
ATOM 1665 C C . LEU A 1 214 ? -6.797 -21.922 -0.391 1 85.62 214 LEU A C 1
ATOM 1667 O O . LEU A 1 214 ? -6.406 -21.359 -1.416 1 85.62 214 LEU A O 1
ATOM 1671 N N . LEU A 1 215 ? -6.059 -22.781 0.252 1 82.44 215 LEU A N 1
ATOM 1672 C CA . LEU A 1 215 ? -4.668 -23.047 -0.109 1 82.44 215 LEU A CA 1
ATOM 1673 C C . LEU A 1 215 ? -4.578 -23.938 -1.335 1 82.44 215 LEU A C 1
ATOM 1675 O O . LEU A 1 215 ? -3.639 -23.828 -2.125 1 82.44 215 LEU A O 1
ATOM 1679 N N . THR A 1 216 ? -5.617 -24.797 -1.575 1 84.94 216 THR A N 1
ATOM 1680 C CA . THR A 1 216 ? -5.395 -25.812 -2.59 1 84.94 216 THR A CA 1
ATOM 1681 C C . THR A 1 216 ? -6.613 -25.953 -3.498 1 84.94 216 THR A C 1
ATOM 1683 O O . THR A 1 216 ? -6.52 -26.516 -4.59 1 84.94 216 THR A O 1
ATOM 1686 N N . ALA A 1 217 ? -7.676 -25.406 -3.135 1 91.75 217 ALA A N 1
ATOM 1687 C CA . ALA A 1 217 ? -8.914 -25.641 -3.871 1 91.75 217 ALA A CA 1
ATOM 1688 C C . ALA A 1 217 ? -9.125 -24.562 -4.934 1 91.75 217 ALA A C 1
ATOM 1690 O O . ALA A 1 217 ? -8.688 -23.422 -4.773 1 91.75 217 ALA A O 1
ATOM 1691 N N . PRO A 1 218 ? -9.805 -24.969 -6.059 1 94.75 218 PRO A N 1
ATOM 1692 C CA . PRO A 1 218 ? -10.289 -23.906 -6.957 1 94.75 218 PRO A CA 1
ATOM 1693 C C . PRO A 1 218 ? -11.227 -22.922 -6.266 1 94.75 218 PRO A C 1
ATOM 1695 O O . PRO A 1 218 ? -11.969 -23.312 -5.359 1 94.75 218 PRO A O 1
ATOM 1698 N N . LEU A 1 219 ? -11.141 -21.719 -6.676 1 96.25 219 LEU A N 1
ATOM 1699 C CA . LEU A 1 219 ? -11.961 -20.688 -6.074 1 96.25 219 LEU A CA 1
ATOM 1700 C C . LEU A 1 219 ? -12.945 -20.109 -7.09 1 96.25 219 LEU A C 1
ATOM 1702 O O . LEU A 1 219 ? -12.609 -19.953 -8.266 1 96.25 219 LEU A O 1
ATOM 1706 N N . VAL A 1 220 ? -14.117 -19.828 -6.633 1 96.25 220 VAL A N 1
ATOM 1707 C CA . VAL A 1 220 ? -15.133 -19.203 -7.48 1 96.25 220 VAL A CA 1
ATOM 1708 C C . VAL A 1 220 ? -15.82 -18.078 -6.723 1 96.25 220 VAL A C 1
ATOM 1710 O O . VAL A 1 220 ? -15.883 -18.094 -5.488 1 96.25 220 VAL A O 1
ATOM 1713 N N . VAL A 1 221 ? -16.266 -17.094 -7.477 1 96.94 221 VAL A N 1
ATOM 1714 C CA . VAL A 1 221 ? -17.078 -16.016 -6.93 1 96.94 221 VAL A CA 1
ATOM 1715 C C . VAL A 1 221 ? -18.5 -16.078 -7.508 1 96.94 221 VAL A C 1
ATOM 1717 O O . VAL A 1 221 ? -18.672 -16.25 -8.719 1 96.94 221 VAL A O 1
ATOM 1720 N N . THR A 1 222 ? -19.453 -15.992 -6.598 1 96.44 222 THR A N 1
ATOM 1721 C CA . THR A 1 222 ? -20.844 -15.992 -7.031 1 96.44 222 THR A CA 1
ATOM 1722 C C . THR A 1 222 ? -21.562 -14.719 -6.574 1 96.44 222 THR A C 1
ATOM 1724 O O . THR A 1 222 ? -21.094 -14.039 -5.656 1 96.44 222 THR A O 1
ATOM 1727 N N . ARG A 1 223 ? -22.547 -14.359 -7.289 1 95.94 223 ARG A N 1
ATOM 1728 C CA . ARG A 1 223 ? -23.484 -13.32 -6.875 1 95.94 223 ARG A CA 1
ATOM 1729 C C . ARG A 1 223 ? -24.672 -13.922 -6.148 1 95.94 223 ARG A C 1
ATOM 1731 O O . ARG A 1 223 ? -25.438 -14.703 -6.73 1 95.94 223 ARG A O 1
ATOM 1738 N N . GLU A 1 224 ? -24.828 -13.539 -4.863 1 96 224 GLU A N 1
ATOM 1739 C CA . GLU A 1 224 ? -25.828 -14.195 -4.02 1 96 224 GLU A CA 1
ATOM 1740 C C . GLU A 1 224 ? -26.75 -13.172 -3.359 1 96 224 GLU A C 1
ATOM 1742 O O . GLU A 1 224 ? -26.344 -12.039 -3.105 1 96 224 GLU A O 1
ATOM 1747 N N . PRO A 1 225 ? -27.984 -13.711 -3.002 1 93.12 225 PRO A N 1
ATOM 1748 C CA . PRO A 1 225 ? -28.781 -12.883 -2.088 1 93.12 225 PRO A CA 1
ATOM 1749 C C . PRO A 1 225 ? -28.125 -12.727 -0.715 1 93.12 225 PRO A C 1
ATOM 1751 O O . PRO A 1 225 ? -27.516 -13.672 -0.215 1 93.12 225 PRO A O 1
ATOM 1754 N N . GLY A 1 226 ? -28.125 -11.547 -0.19 1 88.69 226 GLY A N 1
ATOM 1755 C CA . GLY A 1 226 ? -27.469 -11.234 1.074 1 88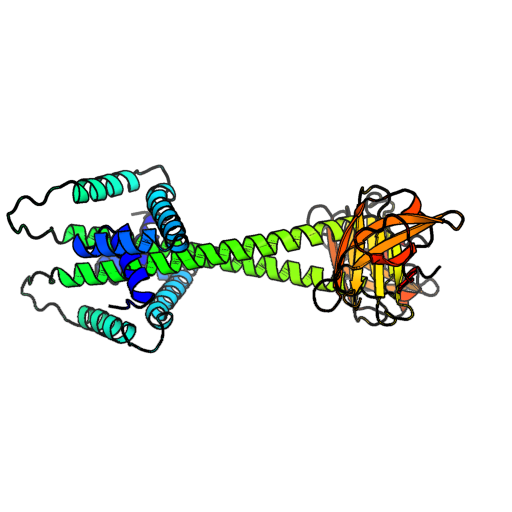.69 226 GLY A CA 1
ATOM 1756 C C . GLY A 1 226 ? -27.797 -12.234 2.17 1 88.69 226 GLY A C 1
ATOM 1757 O O . GLY A 1 226 ? -26.984 -12.438 3.078 1 88.69 226 GLY A O 1
ATOM 1758 N N . ASN A 1 227 ? -28.906 -12.93 2.15 1 82.81 227 ASN A N 1
ATOM 1759 C CA . ASN A 1 227 ? -29.344 -13.82 3.217 1 82.81 227 ASN A CA 1
ATOM 1760 C C . ASN A 1 227 ? -29.141 -15.289 2.84 1 82.81 227 ASN A C 1
ATOM 1762 O O . ASN A 1 227 ? -29.578 -16.188 3.561 1 82.81 227 ASN A O 1
ATOM 1766 N N . ALA A 1 228 ? -28.406 -15.5 1.773 1 79.94 228 ALA A N 1
ATOM 1767 C CA . ALA A 1 228 ? -28.234 -16.891 1.32 1 79.94 228 ALA A CA 1
ATOM 1768 C C . ALA A 1 228 ? -27.094 -17.578 2.055 1 79.94 228 ALA A C 1
ATOM 1770 O O . ALA A 1 228 ? -26.016 -17 2.213 1 79.94 228 ALA A O 1
ATOM 1771 N N . SER A 1 229 ? -27.375 -18.734 2.621 1 79 229 SER A N 1
ATOM 1772 C CA . SER A 1 229 ? -26.328 -19.5 3.295 1 79 229 SER A CA 1
ATOM 1773 C C . SER A 1 229 ? -25.641 -20.469 2.33 1 79 229 SER A C 1
ATOM 1775 O O . SER A 1 229 ? -24.516 -20.906 2.572 1 79 229 SER A O 1
ATOM 1777 N N . GLN A 1 230 ? -26.422 -20.828 1.271 1 83.25 230 GLN A N 1
ATOM 1778 C CA . GLN A 1 230 ? -25.891 -21.734 0.255 1 83.25 230 GLN A CA 1
ATOM 1779 C C . GLN A 1 230 ? -25.672 -21 -1.066 1 83.25 230 GLN A C 1
ATOM 1781 O O . GLN A 1 230 ? -26.266 -19.953 -1.308 1 83.25 230 GLN A O 1
ATOM 1786 N N . SER A 1 231 ? -24.672 -21.5 -1.724 1 83.25 231 SER A N 1
ATOM 1787 C CA . SER A 1 231 ? -24.406 -20.922 -3.035 1 83.25 231 SER A CA 1
ATOM 1788 C C . SER A 1 231 ? -25.547 -21.234 -4.012 1 83.25 231 SER A C 1
ATOM 1790 O O . SER A 1 231 ? -25.719 -22.391 -4.418 1 83.25 231 SER A O 1
ATOM 1792 N N . VAL A 1 232 ? -26.312 -20.266 -4.383 1 84.25 232 VAL A N 1
ATOM 1793 C CA . VAL A 1 232 ? -27.422 -20.484 -5.309 1 84.25 232 VAL A CA 1
ATOM 1794 C C . VAL A 1 232 ? -27.281 -19.547 -6.508 1 84.25 232 VAL A C 1
ATOM 1796 O O . VAL A 1 232 ? -27.891 -19.766 -7.555 1 84.25 232 VAL A O 1
ATOM 1799 N N . GLY A 1 233 ? -26.438 -18.656 -6.375 1 90.75 233 GLY A N 1
ATOM 1800 C CA . GLY A 1 233 ? -26.344 -17.641 -7.41 1 90.75 233 GLY A CA 1
ATOM 1801 C C . GLY A 1 233 ? -25.359 -18 -8.508 1 90.75 233 GLY A C 1
ATOM 1802 O O . GLY A 1 233 ? -24.672 -19.016 -8.414 1 90.75 233 GLY A O 1
ATOM 1803 N N . PRO A 1 234 ? -25.375 -17.234 -9.594 1 94.12 234 PRO A N 1
ATOM 1804 C CA . PRO A 1 234 ? -24.5 -17.5 -10.727 1 94.12 234 PRO A CA 1
ATOM 1805 C C . PRO A 1 234 ? -23.031 -17.25 -10.406 1 94.12 234 PRO A C 1
ATOM 1807 O O . PRO A 1 234 ? -22.703 -16.328 -9.641 1 94.12 234 PRO A O 1
ATOM 1810 N N . MET A 1 235 ? -22.219 -18.094 -11.023 1 95.5 235 MET A N 1
ATOM 1811 C CA . MET A 1 235 ? -20.781 -17.859 -10.945 1 95.5 235 MET A CA 1
ATOM 1812 C C . MET A 1 235 ? -20.375 -16.688 -11.836 1 95.5 235 MET A C 1
ATOM 1814 O O . MET A 1 235 ? -20.781 -16.609 -13 1 95.5 235 MET A O 1
ATOM 1818 N N . VAL A 1 236 ? -19.531 -15.797 -11.219 1 97.38 236 VAL A N 1
ATOM 1819 C CA . VAL A 1 236 ? -19.156 -14.625 -12 1 97.38 236 VAL A CA 1
ATOM 1820 C C . VAL A 1 236 ? -17.641 -14.586 -12.188 1 97.38 236 VAL A C 1
ATOM 1822 O O . VAL A 1 236 ? -17.141 -13.906 -13.086 1 97.38 236 VAL A O 1
ATOM 1825 N N . MET A 1 237 ? -16.906 -15.219 -11.344 1 97.5 237 MET A N 1
ATOM 1826 C CA . MET A 1 237 ? -15.453 -15.344 -11.484 1 97.5 237 MET A CA 1
ATOM 1827 C C . MET A 1 237 ? -14.992 -16.75 -11.109 1 97.5 237 MET A C 1
ATOM 1829 O O . MET A 1 237 ? -15.648 -17.438 -10.328 1 97.5 237 MET A O 1
ATOM 1833 N N . THR A 1 238 ? -13.867 -17.141 -11.664 1 96.5 238 THR A N 1
ATOM 1834 C CA . THR A 1 238 ? -13.281 -18.453 -11.367 1 96.5 238 THR A CA 1
ATOM 1835 C C . THR A 1 238 ? -11.758 -18.359 -11.359 1 96.5 238 THR A C 1
ATOM 1837 O O . THR A 1 238 ? -11.172 -17.531 -12.055 1 96.5 238 THR A O 1
ATOM 1840 N N . SER A 1 239 ? -11.234 -19.125 -10.445 1 95.19 239 SER A N 1
ATOM 1841 C CA . SER A 1 239 ? -9.773 -19.203 -10.438 1 95.19 239 SER A CA 1
ATOM 1842 C C . SER A 1 239 ? -9.266 -20.078 -11.586 1 95.19 239 SER A C 1
ATOM 1844 O O . SER A 1 239 ? -9.914 -21.047 -11.969 1 95.19 239 SER A O 1
ATOM 1846 N N . SER A 1 240 ? -8.445 -19.453 -12.406 1 69.44 240 SER A N 1
ATOM 1847 C CA . SER A 1 240 ? -7.91 -20.219 -13.523 1 69.44 240 SER A CA 1
ATOM 1848 C C . SER A 1 240 ? -6.996 -21.344 -13.031 1 69.44 240 SER A C 1
ATOM 1850 O O . SER A 1 240 ? -6.207 -21.141 -12.102 1 69.44 240 SER A O 1
ATOM 1852 N N . ILE A 1 241 ? -7.516 -22.562 -12.852 1 51.12 241 ILE A N 1
ATOM 1853 C CA . ILE A 1 241 ? -6.598 -23.688 -12.695 1 51.12 241 ILE A CA 1
ATOM 1854 C C . ILE A 1 241 ? -5.766 -23.859 -13.969 1 51.12 241 ILE A C 1
ATOM 1856 O O . ILE A 1 241 ? -6.25 -23.609 -15.07 1 51.12 241 ILE A O 1
ATOM 1860 N N . MET B 1 1 ? -32.094 38.906 11.742 1 30.52 1 MET B N 1
ATOM 1861 C CA . MET B 1 1 ? -30.859 39.25 11.07 1 30.52 1 MET B CA 1
ATOM 1862 C C . MET B 1 1 ? -30.047 38 10.734 1 30.52 1 MET B C 1
ATOM 1864 O O . MET B 1 1 ? -29.703 37.219 11.625 1 30.52 1 MET B O 1
ATOM 1868 N N . ASN B 1 2 ? -30.203 37.406 9.688 1 37.53 2 ASN B N 1
ATOM 1869 C CA . ASN B 1 2 ? -29.578 36.25 9.047 1 37.53 2 ASN B CA 1
ATOM 1870 C C . ASN B 1 2 ? -28.062 36.344 9.078 1 37.53 2 ASN B C 1
ATOM 1872 O O . ASN B 1 2 ? -27.453 37.062 8.289 1 37.53 2 ASN B O 1
ATOM 1876 N N . ARG B 1 3 ? -27.516 36.281 10.234 1 51.56 3 ARG B N 1
ATOM 1877 C CA . ARG B 1 3 ? -26.078 36.438 10.32 1 51.56 3 ARG B CA 1
ATOM 1878 C C . ARG B 1 3 ? -25.344 35.438 9.422 1 51.56 3 ARG B C 1
ATOM 1880 O O . ARG B 1 3 ? -25.766 34.281 9.328 1 51.56 3 ARG B O 1
ATOM 1887 N N . GLN B 1 4 ? -24.641 35.812 8.578 1 49.47 4 GLN B N 1
ATOM 1888 C CA . GLN B 1 4 ? -23.859 35.031 7.633 1 49.47 4 GLN B CA 1
ATOM 1889 C C . GLN B 1 4 ? -22.844 34.156 8.367 1 49.47 4 GLN B C 1
ATOM 1891 O O . GLN B 1 4 ? -22.438 34.469 9.484 1 49.47 4 GLN B O 1
ATOM 1896 N N . PRO B 1 5 ? -22.656 33 7.98 1 48.19 5 PRO B N 1
ATOM 1897 C CA . PRO B 1 5 ? -21.781 32.031 8.609 1 48.19 5 PRO B CA 1
ATOM 1898 C C . PRO B 1 5 ? -20.484 32.625 9.148 1 48.19 5 PRO B C 1
ATOM 1900 O O . PRO B 1 5 ? -19.984 32.219 10.188 1 48.19 5 PRO B O 1
ATOM 1903 N N . ASP B 1 6 ? -20.062 33.719 8.469 1 50.16 6 ASP B N 1
ATOM 1904 C CA . ASP B 1 6 ? -18.828 34.438 8.82 1 50.16 6 ASP B CA 1
ATOM 1905 C C . ASP B 1 6 ? -18.969 35.188 10.133 1 50.16 6 ASP B C 1
ATOM 1907 O O . ASP B 1 6 ? -18.016 35.281 10.906 1 50.16 6 ASP B O 1
ATOM 1911 N N . ASP B 1 7 ? -20.219 35.5 10.391 1 54.88 7 ASP B N 1
ATOM 1912 C CA . ASP B 1 7 ? -20.531 36.25 11.609 1 54.88 7 ASP B CA 1
ATOM 1913 C C . ASP B 1 7 ? -20.375 35.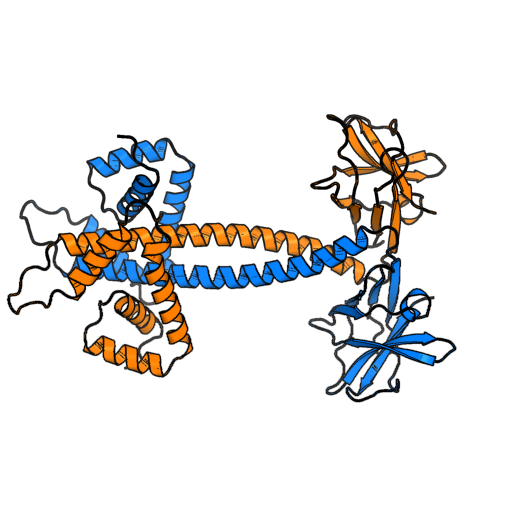375 12.844 1 54.88 7 ASP B C 1
ATOM 1915 O O . ASP B 1 7 ? -19.875 35.844 13.875 1 54.88 7 ASP B O 1
ATOM 1919 N N . TRP B 1 8 ? -20.562 34.094 12.523 1 60.25 8 TRP B N 1
ATOM 1920 C CA . TRP B 1 8 ? -20.578 33.219 13.672 1 60.25 8 TRP B CA 1
ATOM 1921 C C . TRP B 1 8 ? -19.156 32.812 14.062 1 60.25 8 TRP B C 1
ATOM 1923 O O . TRP B 1 8 ? -18.844 32.656 15.25 1 60.25 8 TRP B O 1
ATOM 1933 N N . GLU B 1 9 ? -18.328 32.844 13.078 1 59.56 9 GLU B N 1
ATOM 1934 C CA . GLU B 1 9 ? -16.938 32.562 13.359 1 59.56 9 GLU B CA 1
ATOM 1935 C C . GLU B 1 9 ? -16.281 33.688 14.156 1 59.56 9 GLU B C 1
ATOM 1937 O O . GLU B 1 9 ? -15.516 33.438 15.094 1 59.56 9 GLU B O 1
ATOM 1942 N N . GLU B 1 10 ? -16.734 34.844 13.812 1 56.22 10 GLU B N 1
ATOM 1943 C CA . GLU B 1 10 ? -16.266 36.031 14.562 1 56.22 10 GLU B CA 1
ATOM 1944 C C . GLU B 1 10 ? -16.797 36 15.992 1 56.22 10 GLU B C 1
ATOM 1946 O O . GLU B 1 10 ? -16.062 36.312 16.938 1 56.22 10 GLU B O 1
ATOM 1951 N N . MET B 1 11 ? -17.953 35.625 16.062 1 59.06 11 MET B N 1
ATOM 1952 C CA . MET B 1 11 ? -18.562 35.562 17.391 1 59.06 11 MET B CA 1
ATOM 1953 C C . MET B 1 11 ? -17.938 34.469 18.219 1 59.06 11 MET B C 1
ATOM 1955 O O . MET B 1 11 ? -17.75 34.625 19.438 1 59.06 11 MET B O 1
ATOM 1959 N N . MET B 1 12 ? -17.562 33.438 17.453 1 63.59 12 MET B N 1
ATOM 1960 C CA . MET B 1 12 ? -16.906 32.344 18.156 1 63.59 12 MET B CA 1
ATOM 1961 C C . MET B 1 12 ? -15.555 32.781 18.703 1 63.59 12 MET B C 1
ATOM 1963 O O . MET B 1 12 ? -15.219 32.469 19.859 1 63.59 12 MET B O 1
ATOM 1967 N N . ALA B 1 13 ? -14.883 33.5 17.938 1 58.81 13 ALA B N 1
ATOM 1968 C CA . ALA B 1 13 ? -13.594 34.031 18.375 1 58.81 13 ALA B CA 1
ATOM 1969 C C . ALA B 1 13 ? -13.773 35 19.531 1 58.81 13 ALA B C 1
ATOM 1971 O O . ALA B 1 13 ? -13.031 34.938 20.516 1 58.81 13 ALA B O 1
ATOM 1972 N N . GLY B 1 14 ? -14.742 35.875 19.391 1 55.72 14 GLY B N 1
ATOM 1973 C CA . GLY B 1 14 ? -15.055 36.812 20.469 1 55.72 14 GLY B CA 1
ATOM 1974 C C . GLY B 1 14 ? -15.477 36.125 21.75 1 55.72 14 GLY B C 1
ATOM 1975 O O . GLY B 1 14 ? -15.125 36.562 22.844 1 55.72 14 GLY B O 1
ATOM 1976 N N . TYR B 1 15 ? -16.109 35 21.5 1 59.62 15 TYR B N 1
ATOM 1977 C CA . TYR B 1 15 ? -16.562 34.219 22.641 1 59.62 15 TYR B CA 1
ATOM 1978 C C . TYR B 1 15 ? -15.398 33.594 23.375 1 59.62 15 TYR B C 1
ATOM 1980 O O . TYR B 1 15 ? -15.312 33.656 24.609 1 59.62 15 TYR B O 1
ATOM 1988 N N . VAL B 1 16 ? -14.477 33.062 22.656 1 59.44 16 VAL B N 1
ATOM 1989 C CA . VAL B 1 16 ? -13.328 32.375 23.219 1 59.44 16 VAL B CA 1
ATOM 1990 C C . VAL B 1 16 ? -12.383 33.406 23.875 1 59.44 16 VAL B C 1
ATOM 1992 O O . VAL B 1 16 ? -11.805 33.125 24.922 1 59.44 16 VAL B O 1
ATOM 1995 N N . LEU B 1 17 ? -12.484 34.562 23.281 1 51.84 17 LEU B N 1
ATOM 1996 C CA . LEU B 1 17 ? -11.578 35.594 23.781 1 51.84 17 LEU B CA 1
ATOM 1997 C C . LEU B 1 17 ? -12.242 36.438 24.859 1 51.84 17 LEU B C 1
ATOM 1999 O O . LEU B 1 17 ? -11.586 3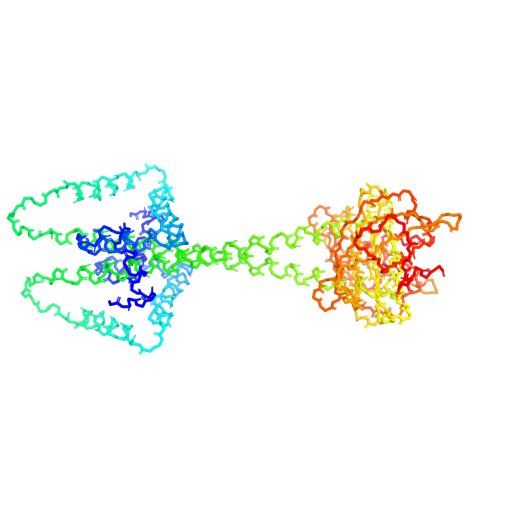7.25 25.516 1 51.84 17 LEU B O 1
ATOM 2003 N N . GLY B 1 18 ? -13.477 36.125 25.094 1 55.12 18 GLY B N 1
ATOM 2004 C CA . GLY B 1 18 ? -14.227 36.906 26.078 1 55.12 18 GLY B CA 1
ATOM 2005 C C . GLY B 1 18 ? -14.523 38.312 25.609 1 55.12 18 GLY B C 1
ATOM 2006 O O . GLY B 1 18 ? -14.648 39.219 26.438 1 55.12 18 GLY B O 1
ATOM 2007 N N . ASP B 1 19 ? -14.555 38.469 24.312 1 52.94 19 ASP B N 1
ATOM 2008 C CA . ASP B 1 19 ? -14.695 39.812 23.75 1 52.94 19 ASP B CA 1
ATOM 2009 C C . ASP B 1 19 ? -16.094 40.031 23.156 1 52.94 19 ASP B C 1
ATOM 2011 O O . ASP B 1 19 ? -16.25 40.75 22.172 1 52.94 19 ASP B O 1
ATOM 2015 N N . LEU B 1 20 ? -16.969 39.406 23.609 1 59.53 20 LEU B N 1
ATOM 2016 C CA . LEU B 1 20 ? -18.344 39.625 23.172 1 59.53 20 LEU B CA 1
ATOM 2017 C C . LEU B 1 20 ? -19.109 40.438 24.188 1 59.53 20 LEU B C 1
ATOM 2019 O O . LEU B 1 20 ? -18.891 40.312 25.391 1 59.53 20 LEU B O 1
ATOM 2023 N N . SER B 1 21 ? -19.859 41.406 23.656 1 59.28 21 SER B N 1
ATOM 2024 C CA . SER B 1 21 ? -20.812 42.062 24.547 1 59.28 21 SER B CA 1
ATOM 2025 C C . SER B 1 21 ? -21.812 41.031 25.109 1 59.28 21 SER B C 1
ATOM 2027 O O . SER B 1 21 ? -21.906 39.938 24.609 1 59.28 21 SER B O 1
ATOM 2029 N N . ASP B 1 22 ? -22.438 41.375 26.234 1 61.66 22 ASP B N 1
ATOM 2030 C CA . ASP B 1 22 ? -23.422 40.5 26.859 1 61.66 22 ASP B CA 1
ATOM 2031 C C . ASP B 1 22 ? -24.5 40.094 25.875 1 61.66 22 ASP B C 1
ATOM 2033 O O . ASP B 1 22 ? -24.953 38.969 25.859 1 61.66 22 ASP B O 1
ATOM 2037 N N . GLU B 1 23 ? -24.844 41.031 25.078 1 66.38 23 GLU B N 1
ATOM 2038 C CA . GLU B 1 23 ? -25.875 40.75 24.094 1 66.38 23 GLU B CA 1
ATOM 2039 C C . GLU B 1 23 ? -25.375 39.812 23 1 66.38 23 GLU B C 1
ATOM 2041 O O . GLU B 1 23 ? -26.078 38.875 22.594 1 66.38 23 GLU B O 1
ATOM 2046 N N . GLU B 1 24 ? -24.203 40.031 22.609 1 67.44 24 GLU B N 1
ATOM 2047 C CA . GLU B 1 24 ? -23.609 39.188 21.594 1 67.44 24 GLU B CA 1
ATOM 2048 C C . GLU B 1 24 ? -23.391 37.781 22.109 1 67.44 24 GLU B C 1
ATOM 2050 O O . GLU B 1 24 ? -23.594 36.812 21.375 1 67.44 24 GLU B O 1
ATOM 2055 N N . ARG B 1 25 ? -23.031 37.719 23.391 1 70.31 25 ARG B N 1
ATOM 2056 C CA . ARG B 1 25 ? -22.812 36.406 24.016 1 70.31 25 ARG B CA 1
ATOM 2057 C C . ARG B 1 25 ? -24.094 35.594 24.078 1 70.31 25 ARG B C 1
ATOM 2059 O O . ARG B 1 25 ? -24.109 34.406 23.75 1 70.31 25 ARG B O 1
ATOM 2066 N N . ARG B 1 26 ? -25.062 36.25 24.406 1 70.25 26 ARG B N 1
ATOM 2067 C CA . ARG B 1 26 ? -26.344 35.562 24.5 1 70.25 26 ARG B CA 1
ATOM 2068 C C . ARG B 1 26 ? -26.812 35.094 23.141 1 70.25 26 ARG B C 1
ATOM 2070 O O . ARG B 1 26 ? -27.312 33.969 23 1 70.25 26 ARG B O 1
ATOM 2077 N N . THR B 1 27 ? -26.625 35.938 22.141 1 72.81 27 THR B N 1
ATOM 2078 C CA . THR B 1 27 ? -27 35.594 20.781 1 72.81 27 THR B CA 1
ATOM 2079 C C . THR B 1 27 ? -26.188 34.406 20.281 1 72.81 27 THR B C 1
ATOM 2081 O O . THR B 1 27 ? -26.719 33.5 19.641 1 72.81 27 THR B O 1
ATOM 2084 N N . PHE B 1 28 ? -24.922 34.469 20.625 1 75.19 28 PHE B N 1
ATOM 2085 C CA . PHE B 1 28 ? -24.047 33.406 20.188 1 75.19 28 PHE B CA 1
ATOM 2086 C C . PHE B 1 28 ? -24.391 32.094 20.906 1 75.19 28 PHE B C 1
ATOM 2088 O O . PHE B 1 28 ? -24.453 31.031 20.281 1 75.19 28 PHE B O 1
ATOM 2095 N N . GLU B 1 29 ? -24.672 32.188 22.234 1 74.88 29 GLU B N 1
ATOM 2096 C CA . GLU B 1 29 ? -25 30.984 23.016 1 74.88 29 GLU B CA 1
ATOM 2097 C C . GLU B 1 29 ? -26.312 30.359 22.547 1 74.88 29 GLU B C 1
ATOM 2099 O O . GLU B 1 29 ? -26.453 29.141 22.531 1 74.88 29 GLU B O 1
ATOM 2104 N N . THR B 1 30 ? -27.188 31.172 22.078 1 75.19 30 THR B N 1
ATOM 2105 C CA . THR B 1 30 ? -28.438 30.656 21.531 1 75.19 30 THR B CA 1
ATOM 2106 C C . THR B 1 30 ? -28.203 29.938 20.219 1 75.19 30 THR B C 1
ATOM 2108 O O . THR B 1 30 ? -28.797 28.891 19.953 1 75.19 30 THR B O 1
ATOM 2111 N N . TRP B 1 31 ? -27.359 30.531 19.453 1 73.44 31 TRP B N 1
ATOM 2112 C CA . TRP B 1 31 ? -27.016 29.906 18.172 1 73.44 31 TRP B CA 1
ATOM 2113 C C . TRP B 1 31 ? -26.266 28.609 18.391 1 73.44 31 TRP B C 1
ATOM 2115 O O . TRP B 1 31 ? -26.516 27.609 17.703 1 73.44 31 TRP B O 1
ATOM 2125 N N . LEU B 1 32 ? -25.328 28.625 19.391 1 74.38 32 LEU B N 1
ATOM 2126 C CA . LEU B 1 32 ? -24.562 27.438 19.719 1 74.38 32 LEU B CA 1
ATOM 2127 C C . LEU B 1 32 ? -25.484 26.297 20.156 1 74.38 32 LEU B C 1
ATOM 2129 O O . LEU B 1 32 ? -25.234 25.141 19.859 1 74.38 32 LEU B O 1
ATOM 2133 N N . ALA B 1 33 ? -26.484 26.641 20.812 1 72.81 33 ALA B N 1
ATOM 2134 C CA . ALA B 1 33 ? -27.438 25.641 21.297 1 72.81 33 ALA B CA 1
ATOM 2135 C C . ALA B 1 33 ? -28.156 24.953 20.141 1 72.81 33 ALA B C 1
ATOM 2137 O O . ALA B 1 33 ? -28.547 23.797 20.234 1 72.81 33 ALA B O 1
ATOM 2138 N N . LYS B 1 34 ? -28.109 25.625 19.031 1 73 34 LYS B N 1
ATOM 2139 C CA . LYS B 1 34 ? -28.828 25.078 17.875 1 73 34 LYS B CA 1
ATOM 2140 C C . LYS B 1 34 ? -27.875 24.422 16.891 1 73 34 LYS B C 1
ATOM 2142 O O . LYS B 1 34 ? -28.297 23.797 15.914 1 73 34 LYS B O 1
ATOM 2147 N N . ASN B 1 35 ? -26.641 24.672 17.109 1 68.25 35 ASN B N 1
ATOM 2148 C CA . ASN B 1 35 ? -25.656 24.141 16.172 1 68.25 35 ASN B CA 1
ATOM 2149 C C . ASN B 1 35 ? -24.609 23.297 16.875 1 68.25 35 ASN B C 1
ATOM 2151 O O . ASN B 1 35 ? -23.547 23.797 17.234 1 68.25 35 ASN B O 1
ATOM 2155 N N . PRO B 1 36 ? -24.844 21.984 17 1 69.69 36 PRO B N 1
ATOM 2156 C CA . PRO B 1 36 ? -23.938 21.094 17.734 1 69.69 36 PRO B CA 1
ATOM 2157 C C . PRO B 1 36 ? -22.531 21.047 17.125 1 69.69 36 PRO B C 1
ATOM 2159 O O . PRO B 1 36 ? -21.547 20.891 17.859 1 69.69 36 PRO B O 1
ATOM 2162 N N . GLU B 1 37 ? -22.5 21.219 15.93 1 62.25 37 GLU B N 1
ATOM 2163 C CA . GLU B 1 37 ? -21.188 21.172 15.289 1 62.25 37 GLU B CA 1
ATOM 2164 C C . GLU B 1 37 ? -20.328 22.344 15.711 1 62.25 37 GLU B C 1
ATOM 2166 O O . GLU B 1 37 ? -19.125 22.203 15.914 1 62.25 37 GLU B O 1
ATOM 2171 N N . ALA B 1 38 ? -20.969 23.422 15.836 1 62.59 38 ALA B N 1
ATOM 2172 C CA . ALA B 1 38 ? -20.266 24.625 16.281 1 62.59 38 ALA B CA 1
ATOM 2173 C C . ALA B 1 38 ? -19.859 24.516 17.75 1 62.59 38 ALA B C 1
ATOM 2175 O O . ALA B 1 38 ? -18.781 24.969 18.141 1 62.59 38 ALA B O 1
ATOM 2176 N N . ARG B 1 39 ? -20.656 23.812 18.516 1 64.44 39 ARG B N 1
ATOM 2177 C CA . ARG B 1 39 ? -20.312 23.562 19.906 1 64.44 39 ARG B CA 1
ATOM 2178 C C . ARG B 1 39 ? -19.062 22.703 20.031 1 64.44 39 ARG B C 1
ATOM 2180 O O . ARG B 1 39 ? -18.219 22.953 20.875 1 64.44 39 ARG B O 1
ATOM 2187 N N . ALA B 1 40 ? -19.031 21.797 19.266 1 63.88 40 ALA B N 1
ATOM 2188 C CA . ALA B 1 40 ? -17.844 20.938 19.266 1 63.88 40 ALA B CA 1
ATOM 2189 C C . ALA B 1 40 ? -16.609 21.703 18.828 1 63.88 40 ALA B C 1
ATOM 2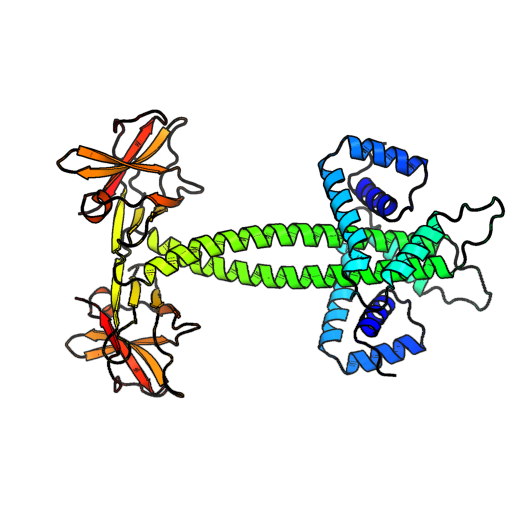191 O O . ALA B 1 40 ? -15.523 21.531 19.406 1 63.88 40 ALA B O 1
ATOM 2192 N N . GLU B 1 41 ? -16.922 22.531 17.891 1 60.5 41 GLU B N 1
ATOM 2193 C CA . GLU B 1 41 ? -15.812 23.359 17.422 1 60.5 41 GLU B CA 1
ATOM 2194 C C . GLU B 1 41 ? -15.352 24.328 18.516 1 60.5 41 GLU B C 1
ATOM 2196 O O . GLU B 1 41 ? -14.148 24.531 18.703 1 60.5 41 GLU B O 1
ATOM 2201 N N . LEU B 1 42 ? -16.266 24.875 19.188 1 61.38 42 LEU B N 1
ATOM 2202 C CA . LEU B 1 42 ? -15.953 25.781 20.281 1 61.38 42 LEU B CA 1
ATOM 2203 C C . LEU B 1 42 ? -15.227 25.047 21.406 1 61.38 42 LEU B C 1
ATOM 2205 O O . LEU B 1 42 ? -14.258 25.562 21.969 1 61.38 42 LEU B O 1
ATOM 2209 N N . ALA B 1 43 ? -15.672 23.891 21.656 1 61.25 43 ALA B N 1
ATOM 2210 C CA . ALA B 1 43 ? -15.023 23.078 22.688 1 61.25 43 ALA B CA 1
ATOM 2211 C C . ALA B 1 43 ? -13.57 22.781 22.328 1 61.25 43 ALA B C 1
ATOM 2213 O O . ALA B 1 43 ? -12.68 22.875 23.172 1 61.25 43 ALA B O 1
ATOM 2214 N N . ARG B 1 44 ? -13.422 22.484 21.219 1 57.72 44 ARG B N 1
ATOM 2215 C CA . ARG B 1 44 ? -12.07 22.188 20.75 1 57.72 44 ARG B CA 1
ATOM 2216 C C . ARG B 1 44 ? -11.188 23.438 20.781 1 57.72 44 ARG B C 1
ATOM 2218 O O . ARG B 1 44 ? -10.023 23.359 21.172 1 57.72 44 ARG B O 1
ATOM 2225 N N . LEU B 1 45 ? -11.828 24.453 20.344 1 55.41 45 LEU B N 1
ATOM 2226 C CA . LEU B 1 45 ? -11.109 25.719 20.375 1 55.41 45 LEU B CA 1
ATOM 2227 C C . LEU B 1 45 ? -10.773 26.109 21.812 1 55.41 45 LEU B C 1
ATOM 2229 O O . LEU B 1 45 ? -9.664 26.562 22.109 1 55.41 45 LEU B O 1
ATOM 2233 N N . GLN B 1 46 ? -11.766 25.969 22.578 1 53.91 46 GLN B N 1
ATOM 2234 C CA . GLN B 1 46 ? -11.562 26.266 23.984 1 53.91 46 GLN B CA 1
ATOM 2235 C C . GLN B 1 46 ? -10.508 25.344 24.594 1 53.91 46 GLN B C 1
ATOM 2237 O O . GLN B 1 46 ? -9.68 25.781 25.391 1 53.91 46 GLN B O 1
ATOM 2242 N N . GLU B 1 47 ? -10.594 24.141 24.125 1 53.03 47 GLU B N 1
ATOM 2243 C CA . GLU B 1 47 ? -9.578 23.188 24.562 1 53.03 47 GLU B CA 1
ATOM 2244 C C . GLU B 1 47 ? -8.195 23.594 24.062 1 53.03 47 GLU B C 1
ATOM 2246 O O . GLU B 1 47 ? -7.219 23.531 24.828 1 53.03 47 GLU B O 1
ATOM 2251 N N . THR B 1 48 ? -8.227 23.828 22.875 1 49.88 48 THR B N 1
ATOM 2252 C CA . THR B 1 48 ? -6.957 24.25 22.297 1 49.88 48 THR B CA 1
ATOM 2253 C C . THR B 1 48 ? -6.453 25.516 23 1 49.88 48 THR B C 1
ATOM 2255 O O . THR B 1 48 ? -5.262 25.625 23.297 1 49.88 48 THR B O 1
ATOM 2258 N N . PHE B 1 49 ? -7.406 26.344 23.203 1 48.91 49 PHE B N 1
ATOM 2259 C CA . PHE B 1 49 ? -7.07 27.578 23.906 1 48.91 49 PHE B CA 1
ATOM 2260 C C . PHE B 1 49 ? -6.633 27.297 25.328 1 48.91 49 PHE B C 1
ATOM 2262 O O . PHE B 1 49 ? -5.73 27.953 25.859 1 48.91 49 PHE B O 1
ATOM 2269 N N . SER B 1 50 ? -7.375 26.297 25.812 1 45.69 50 SER B N 1
ATOM 2270 C CA . SER B 1 50 ? -7.043 25.938 27.188 1 45.69 50 SER B CA 1
ATOM 2271 C C . SER B 1 50 ? -5.68 25.25 27.266 1 45.69 50 SER B C 1
ATOM 2273 O O . SER B 1 50 ? -5.035 25.266 28.312 1 45.69 50 SER B O 1
ATOM 2275 N N . LEU B 1 51 ? -5.406 24.547 26.172 1 39.84 51 LEU B N 1
ATOM 2276 C CA . LEU B 1 51 ? -4.129 23.844 26.125 1 39.84 51 LEU B CA 1
ATOM 2277 C C . LEU B 1 51 ? -2.994 24.797 25.766 1 39.84 51 LEU B C 1
ATOM 2279 O O . LEU B 1 51 ? -1.819 24.453 25.938 1 39.84 51 LEU B O 1
ATOM 2283 N N . LEU B 1 52 ? -3.439 25.719 25.25 1 41.56 52 LEU B N 1
ATOM 2284 C CA . LEU B 1 52 ? -2.465 26.734 24.859 1 41.56 52 LEU B CA 1
ATOM 2285 C C . LEU B 1 52 ? -1.487 27.016 25.984 1 41.56 52 LEU B C 1
ATOM 2287 O O . LEU B 1 52 ? -0.276 27.078 25.766 1 41.56 52 LEU B O 1
ATOM 2291 N N . PRO B 1 53 ? -2.049 27.172 27.172 1 39.03 53 PRO B N 1
ATOM 2292 C CA . PRO B 1 53 ? -1.067 27.328 28.25 1 39.03 53 PRO B CA 1
ATOM 2293 C C . PRO B 1 53 ? -0.19 26.078 28.438 1 39.03 53 PRO B C 1
ATOM 2295 O O . PRO B 1 53 ? 0.973 26.203 28.828 1 39.03 53 PRO B O 1
ATOM 2298 N N . TYR B 1 54 ? -0.762 24.984 28.219 1 38.16 54 TYR B N 1
ATOM 2299 C CA . TYR B 1 54 ? -0.05 23.734 28.469 1 38.16 54 TYR B CA 1
ATOM 2300 C C . TYR B 1 54 ? 0.886 23.391 27.312 1 38.16 54 TYR B C 1
ATOM 2302 O O . TYR B 1 54 ? 1.829 22.625 27.484 1 38.16 54 TYR B O 1
ATOM 2310 N N . ALA B 1 55 ? 0.645 23.609 26.188 1 35.53 55 ALA B N 1
ATOM 2311 C CA . ALA B 1 55 ? 1.554 23.344 25.078 1 35.53 55 ALA B CA 1
ATOM 2312 C C . ALA B 1 55 ? 2.807 24.219 25.188 1 35.53 55 ALA B C 1
ATOM 2314 O O . ALA B 1 55 ? 3.768 24.016 24.438 1 35.53 55 ALA B O 1
ATOM 2315 N N . LEU B 1 56 ? 2.805 25.297 25.969 1 32.38 56 LEU B N 1
ATOM 2316 C CA . LEU B 1 56 ? 4 26.031 26.344 1 32.38 56 LEU B CA 1
ATOM 2317 C C . LEU B 1 56 ? 4.844 25.25 27.328 1 32.38 56 LEU B C 1
ATOM 2319 O O . LEU B 1 56 ? 4.312 24.453 28.109 1 32.38 56 LEU B O 1
ATOM 2323 N N . PRO B 1 57 ? 6.035 25.016 27.062 1 31.06 57 PRO B N 1
ATOM 2324 C CA . PRO B 1 57 ? 6.852 24.219 27.984 1 31.06 57 PRO B CA 1
ATOM 2325 C C . PRO B 1 57 ? 6.559 24.531 29.453 1 31.06 57 PRO B C 1
ATOM 2327 O O . PRO B 1 57 ? 6.152 25.656 29.781 1 31.06 57 PRO B O 1
ATOM 2330 N N . GLU B 1 58 ? 6.227 23.578 30.266 1 32.38 58 GLU B N 1
ATOM 2331 C CA . GLU B 1 58 ? 5.93 23.516 31.703 1 32.38 58 GLU B CA 1
ATOM 2332 C C . GLU B 1 58 ? 6.855 24.438 32.5 1 32.38 58 GLU B C 1
ATOM 2334 O O . GLU B 1 58 ? 6.574 24.766 33.656 1 32.38 58 GLU B O 1
ATOM 2339 N N . ASP B 1 59 ? 8.172 24.547 32.188 1 32.94 59 ASP B N 1
ATOM 2340 C CA . ASP B 1 59 ? 8.914 25.156 33.281 1 32.94 59 ASP B CA 1
ATOM 2341 C C . ASP B 1 59 ? 8.352 26.547 33.625 1 32.94 59 ASP B C 1
ATOM 2343 O O . ASP B 1 59 ? 8.125 26.859 34.781 1 32.94 59 ASP B O 1
ATOM 2347 N N . ASN B 1 60 ? 8.875 27.719 32.969 1 33 60 ASN B N 1
ATOM 2348 C CA . ASN B 1 60 ? 8.469 29.047 33.406 1 33 60 ASN B CA 1
ATOM 2349 C C . ASN B 1 60 ? 7.016 29.344 33.031 1 33 60 ASN B C 1
ATOM 2351 O O . ASN B 1 60 ? 6.648 29.234 31.859 1 33 60 ASN B O 1
ATOM 2355 N N . ASN B 1 61 ? 6.086 29.172 34.062 1 34.12 61 ASN B N 1
ATOM 2356 C CA . ASN B 1 61 ? 4.633 29.172 34.156 1 34.12 61 ASN B CA 1
ATOM 2357 C C . ASN B 1 61 ? 4.02 30.344 33.406 1 34.12 61 ASN B C 1
ATOM 2359 O O . ASN B 1 61 ? 3.662 31.359 34 1 34.12 61 ASN B O 1
ATOM 2363 N N . PRO B 1 62 ? 4.734 30.828 32.469 1 34 62 PRO B N 1
ATOM 2364 C CA . PRO B 1 62 ? 4.109 32 31.828 1 34 62 PRO B CA 1
ATOM 2365 C C . PRO B 1 62 ? 2.646 31.75 31.469 1 34 62 PRO B C 1
ATOM 2367 O O . PRO B 1 62 ? 1.861 32.719 31.406 1 34 62 PRO B O 1
ATOM 2370 N N . ALA B 1 63 ? 2.334 30.547 31.359 1 34.47 63 ALA B N 1
ATOM 2371 C CA . ALA B 1 63 ? 0.931 30.25 31.078 1 34.47 63 ALA B CA 1
ATOM 2372 C C . ALA B 1 63 ? 0.055 30.516 32.312 1 34.47 63 ALA B C 1
ATOM 2374 O O . ALA B 1 63 ? -1.055 31.047 32.188 1 34.47 63 ALA B O 1
ATOM 2375 N N . ALA B 1 64 ? 0.615 30.094 33.438 1 38.22 64 ALA B N 1
ATOM 2376 C CA . ALA B 1 64 ? -0.1 30.406 34.656 1 38.22 64 ALA B CA 1
ATOM 2377 C C . ALA B 1 64 ? -0.167 31.922 34.875 1 38.22 64 ALA B C 1
ATOM 2379 O O . ALA B 1 64 ? -1.209 32.438 35.281 1 38.22 64 ALA B O 1
ATOM 2380 N N . ALA B 1 65 ? 0.934 32.656 34.625 1 37.47 65 ALA B N 1
ATOM 2381 C CA . ALA B 1 65 ? 0.917 34.094 34.781 1 37.47 65 ALA B CA 1
ATOM 2382 C C . ALA B 1 65 ? 0.037 34.75 33.719 1 37.47 65 ALA B C 1
ATOM 2384 O O . ALA B 1 65 ? -0.716 35.688 34 1 37.47 65 ALA B O 1
ATOM 2385 N N . LEU B 1 66 ? 0.014 34.188 32.594 1 35.84 66 LEU B N 1
ATOM 2386 C CA . LEU B 1 66 ? -0.909 34.656 31.562 1 35.84 66 LEU B CA 1
ATOM 2387 C C . LEU B 1 66 ? -2.338 34.219 31.875 1 35.84 66 LEU B C 1
ATOM 2389 O O . LEU B 1 66 ? -3.275 35 31.719 1 35.84 66 LEU B O 1
ATOM 2393 N N . ARG B 1 67 ? -2.545 33.031 32.469 1 37.66 67 ARG B N 1
ATOM 2394 C CA . ARG B 1 67 ? -3.854 32.656 32.969 1 37.66 67 ARG B CA 1
ATOM 2395 C C . ARG B 1 67 ? -4.305 33.562 34.094 1 37.66 67 ARG B C 1
ATOM 2397 O O . ARG B 1 67 ? -5.449 34.031 34.125 1 37.66 67 ARG B O 1
ATOM 2404 N N . ASN B 1 68 ? -3.422 33.688 35.031 1 39.44 68 ASN B N 1
ATOM 2405 C CA . ASN B 1 68 ? -3.744 34.594 36.125 1 39.44 68 ASN B CA 1
ATOM 2406 C C . ASN B 1 68 ? -3.969 36 35.656 1 39.44 68 ASN B C 1
ATOM 2408 O O . ASN B 1 68 ? -4.879 36.688 36.125 1 39.44 68 ASN B O 1
ATOM 2412 N N . ARG B 1 69 ? -3.219 36.406 34.688 1 38 69 ARG B N 1
ATOM 2413 C CA . ARG B 1 69 ? -3.396 37.75 34.156 1 38 69 ARG B CA 1
ATOM 2414 C C . ARG B 1 69 ? -4.664 37.844 33.312 1 38 69 ARG B C 1
ATOM 2416 O O . ARG B 1 69 ? -5.387 38.844 33.375 1 38 69 ARG B O 1
ATOM 2423 N N . ILE B 1 70 ? -4.973 36.75 32.594 1 38.03 70 ILE B N 1
ATOM 2424 C CA . ILE B 1 70 ? -6.23 36.719 31.859 1 38.03 70 ILE B CA 1
ATOM 2425 C C . ILE B 1 70 ? -7.395 36.562 32.844 1 38.03 70 ILE B C 1
ATOM 2427 O O . ILE B 1 70 ? -8.414 37.219 32.719 1 38.03 70 ILE B O 1
ATOM 2431 N N . LEU B 1 71 ? -7.262 35.656 33.688 1 38.41 71 LEU B N 1
ATOM 2432 C CA . LEU B 1 71 ? -8.281 35.469 34.719 1 38.41 71 LEU B CA 1
ATOM 2433 C C . LEU B 1 71 ? -8.375 36.688 35.625 1 38.41 71 LEU B C 1
ATOM 2435 O O . LEU B 1 71 ? -9.469 37.094 36.031 1 38.41 71 LEU B O 1
ATOM 2439 N N . GLU B 1 72 ? -7.258 37.219 36.125 1 38.5 72 GLU B N 1
ATOM 2440 C CA . GLU B 1 72 ? -7.254 38.469 36.906 1 38.5 72 GLU B CA 1
ATOM 2441 C C . GLU B 1 72 ? -7.824 39.625 36.125 1 38.5 72 GLU B C 1
ATOM 2443 O O . GLU B 1 72 ? -8.539 40.469 36.656 1 38.5 72 GLU B O 1
ATOM 2448 N N . ALA B 1 73 ? -7.531 39.562 34.844 1 36.88 73 ALA B N 1
ATOM 2449 C CA . ALA B 1 73 ? -8.117 40.594 34 1 36.88 73 ALA B CA 1
ATOM 2450 C C . ALA B 1 73 ? -9.617 40.344 33.812 1 36.88 73 ALA B C 1
ATOM 2452 O O . ALA B 1 73 ? -10.383 41.312 33.688 1 36.88 73 ALA B O 1
ATOM 2453 N N . SER B 1 74 ? -10.047 39.094 33.75 1 34.81 74 SER B N 1
ATOM 2454 C CA . SER B 1 74 ? -11.469 38.781 33.625 1 34.81 74 SER B CA 1
ATOM 2455 C C . SER B 1 74 ? -12.195 39.031 34.938 1 34.81 74 SER B C 1
ATOM 2457 O O . SER B 1 74 ? -13.406 39.281 34.969 1 34.81 74 SER B O 1
ATOM 2459 N N . ASN B 1 75 ? -11.609 38.594 36 1 34.34 75 ASN B N 1
ATOM 2460 C CA . ASN B 1 75 ? -12.258 38.781 37.281 1 34.34 75 ASN B CA 1
ATOM 2461 C C . ASN B 1 75 ? -12.195 40.219 37.75 1 34.34 75 ASN B C 1
ATOM 2463 O O . ASN B 1 75 ? -12.695 40.562 38.844 1 34.34 75 ASN B O 1
ATOM 2467 N N . GLU B 1 76 ? -11.25 41 37.344 1 33.66 76 GLU B N 1
ATOM 2468 C CA . GLU B 1 76 ? -11.352 42.375 37.844 1 33.66 76 GLU B CA 1
ATOM 2469 C C . GLU B 1 76 ? -12.609 43.062 37.312 1 33.66 76 GLU B C 1
ATOM 2471 O O . GLU B 1 76 ? -12.797 43.188 36.125 1 33.66 76 GLU B O 1
ATOM 2476 N N . ARG B 1 77 ? -13.68 42.938 37.938 1 35.88 77 ARG B N 1
ATOM 2477 C CA . ARG B 1 77 ? -14.875 43.781 37.906 1 35.88 77 ARG B CA 1
ATOM 2478 C C . ARG B 1 77 ? -14.531 45.219 37.531 1 35.88 77 ARG B C 1
ATOM 2480 O O . ARG B 1 77 ? -13.734 45.875 38.219 1 35.88 77 ARG B O 1
ATOM 2487 N N . PRO B 1 78 ? -14.82 45.625 36.344 1 32.94 78 PRO B N 1
ATOM 2488 C CA . PRO B 1 78 ? -14.703 47.094 36.219 1 32.94 78 PRO B CA 1
ATOM 2489 C C . PRO B 1 78 ? -15.414 47.812 37.344 1 32.94 78 PRO B C 1
ATOM 2491 O O . PRO B 1 78 ? -16.594 47.562 37.625 1 32.94 78 PRO B O 1
ATOM 2494 N N . ALA B 1 79 ? -14.961 48.031 38.406 1 31.77 79 ALA B N 1
ATOM 2495 C CA . ALA B 1 79 ? -15.531 49.188 39.062 1 31.77 79 ALA B CA 1
ATOM 2496 C C . ALA B 1 79 ? -15.828 50.281 38.062 1 31.77 79 ALA B C 1
ATOM 2498 O O . ALA B 1 79 ? -15.211 50.344 36.969 1 31.77 79 ALA B O 1
ATOM 2499 N N . ALA B 1 80 ? -16.984 51.094 38.156 1 33.38 80 ALA B N 1
ATOM 2500 C CA . ALA B 1 80 ? -17.672 52.125 37.375 1 33.38 80 ALA B CA 1
ATOM 2501 C C . ALA B 1 80 ? -16.656 53.062 36.688 1 33.38 80 ALA B C 1
ATOM 2503 O O . ALA B 1 80 ? -17.031 53.906 35.875 1 33.38 80 ALA B O 1
ATOM 2504 N N . GLY B 1 81 ? -15.594 53.531 37.469 1 35 81 GLY B N 1
ATOM 2505 C CA . GLY B 1 81 ? -14.836 54.594 36.844 1 35 81 GLY B CA 1
ATOM 2506 C C . GLY B 1 81 ? -14.094 54.188 35.594 1 35 81 GLY B C 1
ATOM 2507 O O . GLY B 1 81 ? -13.719 53 35.469 1 35 81 GLY B O 1
ATOM 2508 N N . ARG B 1 82 ? -14.312 54.719 34.406 1 37.97 82 ARG B N 1
ATOM 2509 C CA . ARG B 1 82 ? -13.828 54.656 33.031 1 37.97 82 ARG B CA 1
ATOM 2510 C C . ARG B 1 82 ? -12.344 54.312 32.969 1 37.97 82 ARG B C 1
ATOM 2512 O O . ARG B 1 82 ? -11.508 55.188 32.75 1 37.97 82 ARG B O 1
ATOM 2519 N N . ARG B 1 83 ? -11.805 53.781 34.062 1 38.38 83 ARG B N 1
ATOM 2520 C CA . ARG B 1 83 ? -10.352 53.75 33.938 1 38.38 83 ARG B CA 1
ATOM 2521 C C . ARG B 1 83 ? -9.922 53.031 32.656 1 38.38 83 ARG B C 1
ATOM 2523 O O . ARG B 1 83 ? -10.539 52.031 32.281 1 38.38 83 ARG B O 1
ATOM 2530 N N . ALA B 1 84 ? -9.188 53.781 31.797 1 36.53 84 ALA B N 1
ATOM 2531 C CA . ALA B 1 84 ? -8.438 53.438 30.594 1 36.53 84 ALA B CA 1
ATOM 2532 C C . ALA B 1 84 ? -7.859 52 30.688 1 36.53 84 ALA B C 1
ATOM 2534 O O . ALA B 1 84 ? -7.152 51.688 31.641 1 36.53 84 ALA B O 1
ATOM 2535 N N . ARG B 1 85 ? -8.633 51.031 30.562 1 41.44 85 ARG B N 1
ATOM 2536 C CA . ARG B 1 85 ? -8.062 49.688 30.438 1 41.44 85 ARG B CA 1
ATOM 2537 C C . ARG B 1 85 ? -6.617 49.75 29.953 1 41.44 85 ARG B C 1
ATOM 2539 O O . ARG B 1 85 ? -6.328 50.344 28.922 1 41.44 85 ARG B O 1
ATOM 2546 N N . PRO B 1 86 ? -5.582 49.844 30.891 1 42.31 86 PRO B N 1
ATOM 2547 C CA . PRO B 1 86 ? -4.191 50.188 30.547 1 42.31 86 PRO B CA 1
ATOM 2548 C C . PRO B 1 86 ? -3.721 49.5 29.266 1 42.31 86 PRO B C 1
ATOM 2550 O O . PRO B 1 86 ? -4.227 48.438 28.906 1 42.31 86 PRO B O 1
ATOM 2553 N N . GLY B 1 87 ? -3.225 50.375 28.234 1 44.94 87 GLY B N 1
ATOM 2554 C CA . GLY B 1 87 ? -2.516 50.062 27 1 44.94 87 GLY B CA 1
ATOM 2555 C C . GLY B 1 87 ? -1.819 48.719 27.016 1 44.94 87 GLY B C 1
ATOM 2556 O O . GLY B 1 87 ? -1.564 48.156 25.969 1 44.94 87 GLY B O 1
ATOM 2557 N N . TRP B 1 88 ? -1.483 48.25 28.25 1 47.12 88 TRP B N 1
ATOM 2558 C CA . TRP B 1 88 ? -0.679 47.031 28.359 1 47.12 88 TRP B CA 1
ATOM 2559 C C . TRP B 1 88 ? -1.522 45.781 28.062 1 47.12 88 TRP B C 1
ATOM 2561 O O . TRP B 1 88 ? -1.021 44.812 27.531 1 47.12 88 TRP B O 1
ATOM 2571 N N . LEU B 1 89 ? -2.803 45.781 28.469 1 47.66 89 LEU B N 1
ATOM 2572 C CA . LEU B 1 89 ? -3.664 44.625 28.25 1 47.66 89 LEU B CA 1
ATOM 2573 C C . LEU B 1 89 ? -3.855 44.375 26.75 1 47.66 89 LEU B C 1
ATOM 2575 O O . LEU B 1 89 ? -3.891 43.25 26.312 1 47.66 89 LEU B O 1
ATOM 2579 N N . SER B 1 90 ? -3.936 45.594 26.078 1 54.31 90 SER B N 1
ATOM 2580 C CA . SER B 1 90 ? -4.074 45.5 24.641 1 54.31 90 SER B CA 1
ATOM 2581 C C . SER B 1 90 ? -2.84 44.844 24 1 54.31 90 SER B C 1
ATOM 2583 O O . SER B 1 90 ? -2.953 44 23.109 1 54.31 90 SER B O 1
ATOM 2585 N N . TRP B 1 91 ? -1.715 45.156 24.719 1 51.59 91 TRP B N 1
ATOM 2586 C CA . TRP B 1 91 ? -0.464 44.594 24.188 1 51.59 91 TRP B CA 1
ATOM 2587 C C . TRP B 1 91 ? -0.314 43.125 24.547 1 51.59 91 TRP B C 1
ATOM 2589 O O . TRP B 1 91 ? 0.165 42.344 23.75 1 51.59 91 TRP B O 1
ATOM 2599 N N . ALA B 1 92 ? -0.791 42.812 25.766 1 53.62 92 ALA B N 1
ATOM 2600 C CA . ALA B 1 92 ? -0.705 41.406 26.203 1 53.62 92 ALA B CA 1
ATOM 2601 C C . ALA B 1 92 ? -1.61 40.531 25.344 1 53.62 92 ALA B C 1
ATOM 2603 O O . ALA B 1 92 ? -1.211 39.438 24.938 1 53.62 92 ALA B O 1
ATOM 2604 N N . ALA B 1 93 ? -2.779 41.031 25.094 1 56.59 93 ALA B N 1
ATOM 2605 C CA . ALA B 1 93 ? -3.713 40.25 24.266 1 56.59 93 ALA B CA 1
ATOM 2606 C C . ALA B 1 93 ? -3.18 40.094 22.844 1 56.59 93 ALA B C 1
ATOM 2608 O O . ALA B 1 93 ? -3.307 39.031 22.234 1 56.59 93 ALA B O 1
ATOM 2609 N N . ALA B 1 94 ? -2.611 41.156 22.422 1 57.34 94 ALA B N 1
ATOM 2610 C CA . ALA B 1 94 ? -2.021 41.094 21.094 1 57.34 94 ALA B CA 1
ATOM 2611 C C . ALA B 1 94 ? -0.854 40.125 21.031 1 57.34 94 ALA B C 1
ATOM 2613 O O . ALA B 1 94 ? -0.701 39.375 20.062 1 57.34 94 ALA B O 1
ATOM 2614 N N . ALA B 1 95 ? -0.118 40.094 22.078 1 55.66 95 ALA B N 1
ATOM 2615 C CA . ALA B 1 95 ? 1.027 39.219 22.156 1 55.66 95 ALA B CA 1
ATOM 2616 C C . ALA B 1 95 ? 0.575 37.75 22.203 1 55.66 95 ALA B C 1
ATOM 2618 O O . ALA B 1 95 ? 1.149 36.875 21.531 1 55.66 95 ALA B O 1
ATOM 2619 N N . VAL B 1 96 ? -0.397 37.469 22.953 1 58.19 96 VAL B N 1
ATOM 2620 C CA . VAL B 1 96 ? -0.923 36.125 23.062 1 58.19 96 VAL B CA 1
ATOM 2621 C C . VAL B 1 96 ? -1.509 35.688 21.719 1 58.19 96 VAL B C 1
ATOM 2623 O O . VAL B 1 96 ? -1.266 34.562 21.266 1 58.19 96 VAL B O 1
ATOM 2626 N N . ALA B 1 97 ? -2.223 36.562 21.094 1 60.91 97 ALA B N 1
ATOM 2627 C CA . ALA B 1 97 ? -2.809 36.25 19.797 1 60.91 97 ALA B CA 1
ATOM 2628 C C . ALA B 1 97 ? -1.726 35.969 18.75 1 60.91 97 ALA B C 1
ATOM 2630 O O . ALA B 1 97 ? -1.83 35 17.984 1 60.91 97 ALA B O 1
ATOM 2631 N N . ALA B 1 98 ? -0.76 36.719 18.844 1 59.38 98 ALA B N 1
ATOM 2632 C CA . ALA B 1 98 ? 0.352 36.531 17.906 1 59.38 98 ALA B CA 1
ATOM 2633 C C . ALA B 1 98 ? 1.044 35.188 18.156 1 59.38 98 ALA B C 1
ATOM 2635 O O . ALA B 1 98 ? 1.362 34.469 17.219 1 59.38 98 ALA B O 1
ATOM 2636 N N . ALA B 1 99 ? 1.268 34.906 19.391 1 60.88 99 ALA B N 1
ATOM 2637 C CA . ALA B 1 99 ? 1.894 33.625 19.734 1 60.88 99 ALA B CA 1
ATOM 2638 C C . ALA B 1 99 ? 1.051 32.438 19.25 1 60.88 99 ALA B C 1
ATOM 2640 O O . ALA B 1 99 ? 1.585 31.469 18.734 1 60.88 99 ALA B O 1
ATOM 2641 N N . LEU B 1 100 ? -0.214 32.562 19.344 1 67.19 100 LEU B N 1
ATOM 2642 C CA . LEU B 1 100 ? -1.114 31.484 18.906 1 67.19 100 LEU B CA 1
ATOM 2643 C C . LEU B 1 100 ? -1.086 31.328 17.391 1 67.19 100 LEU B C 1
ATOM 2645 O O . LEU B 1 100 ? -1.1 30.203 16.875 1 67.19 100 LEU B O 1
ATOM 2649 N N . VAL B 1 101 ? -1.053 32.375 16.75 1 68.56 101 VAL B N 1
ATOM 2650 C CA . VAL B 1 101 ? -1.011 32.344 15.289 1 68.56 101 VAL B CA 1
ATOM 2651 C C . VAL B 1 101 ? 0.276 31.672 14.828 1 68.56 101 VAL B C 1
ATOM 2653 O O . VAL B 1 101 ? 0.252 30.828 13.922 1 68.56 101 VAL B O 1
ATOM 2656 N N . VAL B 1 102 ? 1.329 31.953 15.477 1 62.91 102 VAL B N 1
ATOM 2657 C CA . VAL B 1 102 ? 2.615 31.375 15.094 1 62.91 102 VAL B CA 1
ATOM 2658 C C . VAL B 1 102 ? 2.621 29.891 15.398 1 62.91 102 VAL B C 1
ATOM 2660 O O . VAL B 1 102 ? 3.023 29.078 14.555 1 62.91 102 VAL B O 1
ATOM 2663 N N . THR B 1 103 ? 2.18 29.5 16.547 1 70.12 103 THR B N 1
ATOM 2664 C CA . THR B 1 103 ? 2.166 28.094 16.953 1 70.12 103 THR B CA 1
ATOM 2665 C C . THR B 1 103 ? 1.252 27.281 16.047 1 70.12 103 THR B C 1
ATOM 2667 O O . THR B 1 103 ? 1.638 26.219 15.562 1 70.12 103 THR B O 1
ATOM 2670 N N . LEU B 1 104 ? 0.092 27.828 15.719 1 75.81 104 LEU B N 1
ATOM 2671 C CA . LEU B 1 104 ? -0.86 27.125 14.859 1 75.81 104 LEU B CA 1
ATOM 2672 C C . LEU B 1 104 ? -0.369 27.094 13.422 1 75.81 104 LEU B C 1
ATOM 2674 O O . LEU B 1 104 ? -0.586 26.109 12.711 1 75.81 104 LEU B O 1
ATOM 2678 N N . GLY B 1 105 ? 0.212 28.109 13.023 1 73.25 105 GLY B N 1
ATOM 2679 C CA . GLY B 1 105 ? 0.802 28.125 11.695 1 73.25 105 GLY B CA 1
ATOM 2680 C C . GLY B 1 105 ? 1.896 27.078 11.516 1 73.25 105 GLY B C 1
ATOM 2681 O O . GLY B 1 105 ? 1.931 26.375 10.5 1 73.25 105 GLY B O 1
ATOM 2682 N N . PHE B 1 106 ? 2.732 27 12.531 1 72.31 106 PHE B N 1
ATOM 2683 C CA . PHE B 1 106 ? 3.799 26.016 12.508 1 72.31 106 PHE B CA 1
ATOM 2684 C C . PHE B 1 106 ? 3.225 24.594 12.555 1 72.31 106 PHE B C 1
ATOM 2686 O O . PHE B 1 106 ? 3.67 23.719 11.82 1 72.31 106 PHE B O 1
ATOM 2693 N N . ASP B 1 107 ? 2.293 24.406 13.398 1 79.62 107 ASP B N 1
ATOM 2694 C CA . ASP B 1 107 ? 1.609 23.125 13.484 1 79.62 107 ASP B CA 1
ATOM 2695 C C . ASP B 1 107 ? 1.003 22.734 12.141 1 79.62 107 ASP B C 1
ATOM 2697 O O . ASP B 1 107 ? 1.163 21.594 11.68 1 79.62 107 ASP B O 1
ATOM 2701 N N . SER B 1 108 ? 0.361 23.656 11.484 1 81.94 108 SER B N 1
ATOM 2702 C CA . SER B 1 108 ? -0.245 23.406 10.18 1 81.94 108 SER B CA 1
ATOM 2703 C C . SER B 1 108 ? 0.809 23.047 9.141 1 81.94 108 SER B C 1
ATOM 2705 O O . SER B 1 108 ? 0.6 22.156 8.32 1 81.94 108 SER B O 1
ATOM 2707 N N . TRP B 1 109 ? 1.86 23.688 9.242 1 78.81 109 TRP B N 1
ATOM 2708 C CA . TRP B 1 109 ? 2.957 23.422 8.312 1 78.81 109 TRP B CA 1
ATOM 2709 C C . TRP B 1 109 ? 3.498 22 8.508 1 78.81 109 TRP B C 1
ATOM 2711 O O . TRP B 1 109 ? 3.678 21.266 7.543 1 78.81 109 TRP B O 1
ATOM 2721 N N . GLN B 1 110 ? 3.732 21.609 9.727 1 86.69 110 GLN B N 1
ATOM 2722 C CA . GLN B 1 110 ? 4.23 20.281 10.039 1 86.69 110 GLN B CA 1
ATOM 2723 C C . GLN B 1 110 ? 3.227 19.203 9.617 1 86.69 110 GLN B C 1
ATOM 2725 O O . GLN B 1 110 ? 3.609 18.188 9.047 1 86.69 110 GLN B O 1
ATOM 2730 N N . LEU B 1 111 ? 2.02 19.5 9.875 1 87.81 111 LEU B N 1
ATOM 2731 C CA . LEU B 1 111 ? 0.97 18.547 9.523 1 87.81 111 LEU B CA 1
ATOM 2732 C C . LEU B 1 111 ? 0.874 18.375 8.016 1 87.81 111 LEU B C 1
ATOM 2734 O O . LEU B 1 111 ? 0.679 17.266 7.523 1 87.81 111 LEU B O 1
ATOM 2738 N N . ARG B 1 112 ? 1.059 19.422 7.297 1 88.94 112 ARG B N 1
ATOM 2739 C CA . ARG B 1 112 ? 1.013 19.344 5.84 1 88.94 112 ARG B CA 1
ATOM 2740 C C . ARG B 1 112 ? 2.178 18.516 5.301 1 88.94 112 ARG B C 1
ATOM 2742 O O . ARG B 1 112 ? 2.01 17.734 4.367 1 88.94 112 ARG B O 1
ATOM 2749 N N . ALA B 1 113 ? 3.273 18.734 5.879 1 88.75 113 ALA B N 1
ATOM 2750 C CA . ALA B 1 113 ? 4.438 17.953 5.477 1 88.75 113 ALA B CA 1
ATOM 2751 C C . ALA B 1 113 ? 4.215 16.469 5.738 1 88.75 113 ALA B C 1
ATOM 2753 O O . ALA B 1 113 ? 4.52 15.625 4.891 1 88.75 113 ALA B O 1
ATOM 2754 N N . GLN B 1 114 ? 3.727 16.156 6.875 1 92.69 114 GLN B N 1
ATOM 2755 C CA . GLN B 1 114 ? 3.436 14.773 7.223 1 92.69 114 GLN B CA 1
ATOM 2756 C C . GLN B 1 114 ? 2.373 14.188 6.297 1 92.69 114 GLN B C 1
ATOM 2758 O O . GLN B 1 114 ? 2.467 13.023 5.891 1 92.69 114 GLN B O 1
ATOM 2763 N N . LEU B 1 115 ? 1.4 14.938 6.012 1 92.31 115 LEU B N 1
ATOM 2764 C CA . LEU B 1 115 ? 0.333 14.492 5.117 1 92.31 115 LEU B CA 1
ATOM 2765 C C . LEU B 1 115 ? 0.877 14.203 3.723 1 92.31 115 LEU B C 1
ATOM 2767 O O . LEU B 1 115 ? 0.531 13.188 3.117 1 92.31 115 LEU B O 1
ATOM 2771 N N . ASP B 1 116 ? 1.687 15.062 3.254 1 92.38 116 ASP B N 1
ATOM 2772 C CA . ASP B 1 116 ? 2.285 14.867 1.938 1 92.38 116 ASP B CA 1
ATOM 2773 C C . ASP B 1 116 ? 3.107 13.578 1.895 1 92.38 116 ASP B C 1
ATOM 2775 O O . ASP B 1 116 ? 3.023 12.812 0.932 1 92.38 116 ASP B O 1
ATOM 2779 N N . GLN B 1 117 ? 3.854 13.367 2.904 1 92.12 117 GLN B N 1
ATOM 2780 C CA . GLN B 1 117 ? 4.637 12.141 2.99 1 92.12 117 GLN B CA 1
ATOM 2781 C C . GLN B 1 117 ? 3.729 10.914 3.008 1 92.12 117 GLN B C 1
ATOM 2783 O O . GLN B 1 117 ? 3.982 9.938 2.301 1 92.12 117 GLN B O 1
ATOM 2788 N N . SER B 1 118 ? 2.693 10.945 3.785 1 92.75 118 SER B N 1
ATOM 2789 C CA . SER B 1 118 ? 1.753 9.836 3.879 1 92.75 118 SER B CA 1
ATOM 2790 C C . SER B 1 118 ? 1.048 9.594 2.549 1 92.75 118 SER B C 1
ATOM 2792 O O . SER B 1 118 ? 0.87 8.445 2.135 1 92.75 118 SER B O 1
ATOM 2794 N N . ARG B 1 119 ? 0.744 10.625 1.893 1 92.5 119 ARG B N 1
ATOM 2795 C CA . ARG B 1 119 ? 0.07 10.508 0.604 1 92.5 119 ARG B CA 1
ATOM 2796 C C . ARG B 1 119 ? 0.994 9.898 -0.445 1 92.5 119 ARG B C 1
ATOM 2798 O O . ARG B 1 119 ? 0.552 9.125 -1.293 1 92.5 119 ARG B O 1
ATOM 2805 N N . GLN B 1 120 ? 2.223 10.258 -0.41 1 91.12 120 GLN B N 1
ATOM 2806 C CA . GLN B 1 120 ? 3.189 9.656 -1.321 1 91.12 120 GLN B CA 1
ATOM 2807 C C . GLN B 1 120 ? 3.324 8.156 -1.067 1 91.12 120 GLN B C 1
ATOM 2809 O O . GLN B 1 120 ? 3.391 7.367 -2.01 1 91.12 120 GLN B O 1
ATOM 2814 N N . GLU B 1 121 ? 3.346 7.766 0.181 1 90.56 121 GLU B N 1
ATOM 2815 C CA . GLU B 1 121 ? 3.414 6.348 0.534 1 90.56 121 GLU B CA 1
ATOM 2816 C C . GLU B 1 121 ? 2.176 5.598 0.052 1 90.56 121 GLU B C 1
ATOM 2818 O O . GLU B 1 121 ? 2.285 4.512 -0.515 1 90.56 121 GLU B O 1
ATOM 2823 N N . VAL B 1 122 ? 1.062 6.191 0.23 1 91.56 122 VAL B N 1
ATOM 2824 C CA . VAL B 1 122 ? -0.19 5.609 -0.24 1 91.56 122 VAL B CA 1
ATOM 2825 C C . VAL B 1 122 ? -0.142 5.434 -1.756 1 91.56 122 VAL B C 1
ATOM 2827 O O . VAL B 1 122 ? -0.556 4.398 -2.281 1 91.56 122 VAL B O 1
ATOM 2830 N N . GLY B 1 123 ? 0.324 6.438 -2.463 1 91.19 123 GLY B N 1
ATOM 2831 C CA . GLY B 1 123 ? 0.427 6.359 -3.91 1 91.19 123 GLY B CA 1
ATOM 2832 C C . GLY B 1 123 ? 1.259 5.184 -4.387 1 91.19 123 GLY B C 1
ATOM 2833 O O . GLY B 1 123 ? 0.867 4.477 -5.316 1 91.19 123 GLY B O 1
ATOM 2834 N N . ARG B 1 124 ? 2.352 4.926 -3.715 1 87.31 124 ARG B N 1
ATOM 2835 C CA . ARG B 1 124 ? 3.223 3.805 -4.047 1 87.31 124 ARG B CA 1
ATOM 2836 C C . ARG B 1 124 ? 2.502 2.475 -3.859 1 87.31 124 ARG B C 1
ATOM 2838 O O . ARG B 1 124 ? 2.59 1.59 -4.715 1 87.31 124 ARG B O 1
ATOM 2845 N N . TYR B 1 125 ? 1.789 2.346 -2.83 1 91.06 125 TYR B N 1
ATOM 2846 C CA . TYR B 1 125 ? 1.103 1.096 -2.521 1 91.06 125 TYR B CA 1
ATOM 2847 C C . TYR B 1 125 ? -0.117 0.908 -3.416 1 91.06 125 TYR B C 1
ATOM 2849 O O . TYR B 1 125 ? -0.472 -0.221 -3.764 1 91.06 125 TYR B O 1
ATOM 2857 N N . ARG B 1 126 ? -0.704 2.033 -3.867 1 91.25 126 ARG B N 1
ATOM 2858 C CA . ARG B 1 126 ? -1.822 1.939 -4.801 1 91.25 126 ARG B CA 1
ATOM 2859 C C . ARG B 1 126 ? -1.38 1.334 -6.129 1 91.25 126 ARG B C 1
ATOM 2861 O O . ARG B 1 126 ? -2.123 0.572 -6.746 1 91.25 126 ARG B O 1
ATOM 2868 N N . ASP B 1 127 ? -0.183 1.64 -6.555 1 91.31 127 ASP B N 1
ATOM 2869 C CA . ASP B 1 127 ? 0.366 1.035 -7.766 1 91.31 127 ASP B CA 1
ATOM 2870 C C . ASP B 1 127 ? 0.504 -0.478 -7.609 1 91.31 127 ASP B C 1
ATOM 2872 O O . ASP B 1 127 ? 0.198 -1.232 -8.539 1 91.31 127 ASP B O 1
ATOM 2876 N N . LEU B 1 128 ? 0.963 -0.839 -6.465 1 93.94 128 LEU B N 1
ATOM 2877 C CA . LEU B 1 128 ? 1.114 -2.26 -6.168 1 93.94 128 LEU B CA 1
ATOM 2878 C C . LEU B 1 128 ? -0.235 -2.969 -6.211 1 93.94 128 LEU B C 1
ATOM 2880 O O . LEU B 1 128 ? -0.363 -4.027 -6.828 1 93.94 128 LEU B O 1
ATOM 2884 N N . VAL B 1 129 ? -1.238 -2.377 -5.648 1 94.94 129 VAL B N 1
ATOM 2885 C CA . VAL B 1 129 ? -2.58 -2.947 -5.621 1 94.94 129 VAL B CA 1
ATOM 2886 C C . VAL B 1 129 ? -3.146 -3 -7.039 1 94.94 129 VAL B C 1
ATOM 2888 O O . VAL B 1 129 ? -3.814 -3.969 -7.414 1 94.94 129 VAL B O 1
ATOM 2891 N N . SER B 1 130 ? -2.891 -1.984 -7.809 1 93.5 130 SER B N 1
ATOM 2892 C CA . SER B 1 130 ? -3.33 -1.97 -9.195 1 93.5 130 SER B CA 1
ATOM 2893 C C . SER B 1 130 ? -2.744 -3.145 -9.977 1 93.5 130 SER B C 1
ATOM 2895 O O . SER B 1 130 ? -3.428 -3.75 -10.805 1 93.5 130 SER B O 1
ATOM 2897 N N . MET B 1 131 ? -1.508 -3.469 -9.703 1 95.12 131 MET B N 1
ATOM 2898 C CA . MET B 1 131 ? -0.892 -4.629 -10.336 1 95.12 131 MET B CA 1
ATOM 2899 C C . MET B 1 131 ? -1.586 -5.918 -9.906 1 95.12 131 MET B C 1
ATOM 2901 O O . MET B 1 131 ? -1.894 -6.77 -10.734 1 95.12 131 MET B O 1
ATOM 2905 N N . LEU B 1 132 ? -1.867 -6.02 -8.648 1 96.12 132 LEU B N 1
ATOM 2906 C CA . LEU B 1 132 ? -2.475 -7.223 -8.094 1 96.12 132 LEU B CA 1
ATOM 2907 C C . LEU B 1 132 ? -3.896 -7.402 -8.617 1 96.12 132 LEU B C 1
ATOM 2909 O O . LEU B 1 132 ? -4.457 -8.5 -8.531 1 96.12 132 LEU B O 1
ATOM 2913 N N . ARG B 1 133 ? -4.453 -6.359 -9.18 1 95.81 133 ARG B N 1
ATOM 2914 C CA . ARG B 1 133 ? -5.812 -6.418 -9.703 1 95.81 133 ARG B CA 1
ATOM 2915 C C . ARG B 1 133 ? -5.824 -6.984 -11.125 1 95.81 133 ARG B C 1
ATOM 2917 O O . ARG B 1 133 ? -6.891 -7.277 -11.672 1 95.81 133 ARG B O 1
ATOM 2924 N N . GLN B 1 134 ? -4.691 -7.117 -11.648 1 93.94 134 GLN B N 1
ATOM 2925 C CA . GLN B 1 134 ? -4.574 -7.762 -12.953 1 93.94 134 GLN B CA 1
ATOM 2926 C C . GLN B 1 134 ? -4.402 -9.273 -12.812 1 93.94 134 GLN B C 1
ATOM 2928 O O . GLN B 1 134 ? -3.488 -9.734 -12.117 1 93.94 134 GLN B O 1
ATOM 2933 N N . ASP B 1 135 ? -5.207 -10.031 -13.539 1 94 135 ASP B N 1
ATOM 2934 C CA . ASP B 1 135 ? -5.195 -11.484 -13.398 1 94 135 ASP B CA 1
ATOM 2935 C C . ASP B 1 135 ? -3.939 -12.086 -14.023 1 94 135 ASP B C 1
ATOM 2937 O O . ASP B 1 135 ? -3.625 -13.25 -13.797 1 94 135 ASP B O 1
ATOM 2941 N N . THR B 1 136 ? -3.158 -11.25 -14.742 1 93.38 136 THR B N 1
ATOM 2942 C CA . THR B 1 136 ? -1.946 -11.734 -15.391 1 93.38 136 THR B CA 1
ATOM 2943 C C . THR B 1 136 ? -0.735 -11.555 -14.484 1 93.38 136 THR B C 1
ATOM 2945 O O . THR B 1 136 ? 0.369 -11.992 -14.82 1 93.38 136 THR B O 1
ATOM 2948 N N . THR B 1 137 ? -0.987 -10.938 -13.336 1 95.12 137 THR B N 1
ATOM 2949 C CA . THR B 1 137 ? 0.105 -10.719 -12.398 1 95.12 137 THR B CA 1
ATOM 2950 C C . THR B 1 137 ? 0.598 -12.047 -11.828 1 95.12 137 THR B C 1
ATOM 2952 O O . THR B 1 137 ? -0.204 -12.922 -11.508 1 95.12 137 THR B O 1
ATOM 2955 N N . ARG B 1 138 ? 1.938 -12.156 -11.727 1 92.94 138 ARG B N 1
ATOM 2956 C CA . ARG B 1 138 ? 2.541 -13.352 -11.141 1 92.94 138 ARG B CA 1
ATOM 2957 C C . ARG B 1 138 ? 3.578 -12.984 -10.086 1 92.94 138 ARG B C 1
ATOM 2959 O O . ARG B 1 138 ? 4.102 -11.867 -10.094 1 92.94 138 ARG B O 1
ATOM 2966 N N . LEU B 1 139 ? 3.836 -13.938 -9.203 1 94.56 139 LEU B N 1
ATOM 2967 C CA . LEU B 1 139 ? 4.867 -13.781 -8.188 1 94.56 139 LEU B CA 1
ATOM 2968 C C . LEU B 1 139 ? 6.059 -14.695 -8.477 1 94.56 139 LEU B C 1
ATOM 2970 O O . LEU B 1 139 ? 5.883 -15.844 -8.883 1 94.56 139 LEU B O 1
ATOM 2974 N N . VAL B 1 140 ? 7.219 -14.148 -8.383 1 95.38 140 VAL B N 1
ATOM 2975 C CA . VAL B 1 140 ? 8.445 -14.945 -8.352 1 95.38 140 VAL B CA 1
ATOM 2976 C C . VAL B 1 140 ? 9.07 -14.867 -6.965 1 95.38 140 VAL B C 1
ATOM 2978 O O . VAL B 1 140 ? 9.508 -13.805 -6.527 1 95.38 140 VAL B O 1
ATOM 2981 N N . SER B 1 141 ? 9.117 -15.992 -6.316 1 96.25 141 SER B N 1
ATOM 2982 C CA . SER B 1 141 ? 9.648 -16.047 -4.957 1 96.25 141 SER B CA 1
ATOM 2983 C C . SER B 1 141 ? 11.172 -16.078 -4.965 1 96.25 141 SER B C 1
ATOM 2985 O O . SER B 1 141 ? 11.781 -16.781 -5.785 1 96.25 141 SER B O 1
ATOM 2987 N N . LEU B 1 142 ? 11.68 -15.273 -4.059 1 97.06 142 LEU B N 1
ATOM 2988 C CA . LEU B 1 142 ? 13.125 -15.281 -3.824 1 97.06 142 LEU B CA 1
ATOM 2989 C C . LEU B 1 142 ? 13.438 -15.773 -2.418 1 97.06 142 LEU B C 1
ATOM 2991 O O . LEU B 1 142 ? 12.797 -15.367 -1.449 1 97.06 142 LEU B O 1
ATOM 2995 N N . ARG B 1 143 ? 14.438 -16.672 -2.34 1 96.75 143 ARG B N 1
ATOM 2996 C CA . ARG B 1 143 ? 14.883 -17.219 -1.058 1 96.75 143 ARG B CA 1
ATOM 2997 C C . ARG B 1 143 ? 16.359 -16.938 -0.82 1 96.75 143 ARG B C 1
ATOM 2999 O O . ARG B 1 143 ? 17.172 -17.016 -1.745 1 96.75 143 ARG B O 1
ATOM 3006 N N . GLY B 1 144 ? 16.578 -16.688 0.404 1 96.94 144 GLY B N 1
ATOM 3007 C CA . GLY B 1 144 ? 17.953 -16.391 0.775 1 96.94 144 GLY B CA 1
ATOM 3008 C C . GLY B 1 144 ? 18.844 -17.625 0.828 1 96.94 144 GLY B C 1
ATOM 3009 O O . GLY B 1 144 ? 18.359 -18.719 1.084 1 96.94 144 GLY B O 1
ATOM 3010 N N . MET B 1 145 ? 20.141 -17.312 0.533 1 94 145 MET B N 1
ATOM 3011 C CA . MET B 1 145 ? 21.172 -18.344 0.61 1 94 145 MET B CA 1
ATOM 3012 C C . MET B 1 145 ? 22.391 -17.828 1.364 1 94 145 MET B C 1
ATOM 3014 O O . MET B 1 145 ? 22.594 -16.609 1.495 1 94 145 MET B O 1
ATOM 3018 N N . ASP B 1 146 ? 23.125 -18.812 1.824 1 88.81 146 ASP B N 1
ATOM 3019 C CA . ASP B 1 146 ? 24.438 -18.594 2.4 1 88.81 146 ASP B CA 1
ATOM 3020 C C . ASP B 1 146 ? 24.438 -17.438 3.391 1 88.81 146 ASP B C 1
ATOM 3022 O O . ASP B 1 146 ? 23.812 -17.531 4.449 1 88.81 146 ASP B O 1
ATOM 3026 N N . THR B 1 147 ? 24.984 -16.266 2.91 1 89.38 147 THR B N 1
ATOM 3027 C CA . THR B 1 147 ? 25.203 -15.133 3.803 1 89.38 147 THR B CA 1
ATOM 3028 C C . THR B 1 147 ? 23.906 -14.367 4.035 1 89.38 147 THR B C 1
ATOM 3030 O O . THR B 1 147 ? 23.844 -13.5 4.91 1 89.38 147 THR B O 1
ATOM 3033 N N . ALA B 1 148 ? 22.891 -14.758 3.334 1 95.94 148 ALA B N 1
ATOM 3034 C CA . ALA B 1 148 ? 21.578 -14.133 3.492 1 95.94 148 ALA B CA 1
ATOM 3035 C C . ALA B 1 148 ? 20.484 -15.18 3.641 1 95.94 148 ALA B C 1
ATOM 3037 O O . ALA B 1 148 ? 19.422 -15.055 3.047 1 95.94 148 ALA B O 1
ATOM 3038 N N . ARG B 1 149 ? 20.656 -16.125 4.473 1 94.69 149 ARG B N 1
ATOM 3039 C CA . ARG B 1 149 ? 19.766 -17.281 4.582 1 94.69 149 ARG B CA 1
ATOM 3040 C C . ARG B 1 149 ? 18.375 -16.859 5.055 1 94.69 149 ARG B C 1
ATOM 3042 O O . ARG B 1 149 ? 17.375 -17.484 4.684 1 94.69 149 ARG B O 1
ATOM 3049 N N . SER B 1 150 ? 18.297 -15.812 5.828 1 95.44 150 SER B N 1
ATOM 3050 C CA . SER B 1 150 ? 17.016 -15.398 6.395 1 95.44 150 SER B CA 1
ATOM 3051 C C . SER B 1 150 ? 16.266 -14.469 5.449 1 95.44 150 SER B C 1
ATOM 3053 O O . SER B 1 150 ? 15.102 -14.133 5.691 1 95.44 150 SER B O 1
ATOM 3055 N N . ALA B 1 151 ? 16.906 -14.117 4.344 1 97.44 151 ALA B N 1
ATOM 3056 C CA . ALA B 1 151 ? 16.266 -13.227 3.387 1 97.44 151 ALA B CA 1
ATOM 3057 C C . ALA B 1 151 ? 15.133 -13.938 2.639 1 97.44 151 ALA B C 1
ATOM 3059 O O . ALA B 1 151 ? 15.242 -15.125 2.338 1 97.44 151 ALA B O 1
ATOM 3060 N N . SER B 1 152 ? 14.055 -13.211 2.447 1 96.94 152 SER B N 1
ATOM 3061 C CA . SER B 1 152 ? 12.906 -13.75 1.732 1 96.94 152 SER B CA 1
ATOM 3062 C C . SER B 1 152 ? 12.109 -12.648 1.042 1 96.94 152 SER B C 1
ATOM 3064 O O . SER B 1 152 ? 12.242 -11.469 1.396 1 96.94 152 SER B O 1
ATOM 3066 N N . GLY B 1 153 ? 11.422 -13.023 0.066 1 97 153 GLY B N 1
ATOM 3067 C CA . GLY B 1 153 ? 10.531 -12.07 -0.564 1 97 153 GLY B CA 1
ATOM 3068 C C . GLY B 1 153 ? 10.086 -12.492 -1.953 1 97 153 GLY B C 1
ATOM 3069 O O . GLY B 1 153 ? 10.258 -13.648 -2.34 1 97 153 GLY B O 1
ATOM 3070 N N . ASN B 1 154 ? 9.438 -11.547 -2.621 1 97.31 154 ASN B N 1
ATOM 3071 C CA . ASN B 1 154 ? 8.867 -11.82 -3.934 1 97.31 154 ASN B CA 1
ATOM 3072 C C . ASN B 1 154 ? 9.102 -10.664 -4.902 1 97.31 154 ASN B C 1
ATOM 3074 O O . ASN B 1 154 ? 9.336 -9.531 -4.477 1 97.31 154 ASN B O 1
ATOM 3078 N N . ILE B 1 155 ? 9.117 -11.047 -6.156 1 96.81 155 ILE B N 1
ATOM 3079 C CA . ILE B 1 155 ? 9.016 -10.078 -7.242 1 96.81 155 ILE B CA 1
ATOM 3080 C C . ILE B 1 155 ? 7.645 -10.18 -7.898 1 96.81 155 ILE B C 1
ATOM 3082 O O . ILE B 1 155 ? 7.219 -11.273 -8.297 1 96.81 155 ILE B O 1
ATOM 3086 N N . LEU B 1 156 ? 6.949 -9.031 -7.895 1 96.38 156 LEU B N 1
ATOM 3087 C CA . LEU B 1 156 ? 5.664 -8.945 -8.586 1 96.38 156 LEU B CA 1
ATOM 3088 C C . LEU B 1 156 ? 5.855 -8.531 -10.039 1 96.38 156 LEU B C 1
ATOM 3090 O O . LEU B 1 156 ? 6.484 -7.508 -10.32 1 96.38 156 LEU B O 1
ATOM 3094 N N . ILE B 1 157 ? 5.332 -9.359 -10.961 1 95.5 157 ILE B N 1
ATOM 3095 C CA . ILE B 1 157 ? 5.48 -9.102 -12.383 1 95.5 157 ILE B CA 1
ATOM 3096 C C . ILE B 1 157 ? 4.102 -9.039 -13.039 1 95.5 157 ILE B C 1
ATOM 3098 O O . ILE B 1 157 ? 3.318 -9.984 -12.945 1 95.5 157 ILE B O 1
ATOM 3102 N N . THR B 1 158 ? 3.865 -7.977 -13.672 1 94.88 158 THR B N 1
ATOM 3103 C CA . THR B 1 158 ? 2.689 -7.801 -14.516 1 94.88 158 THR B CA 1
ATOM 3104 C C . THR B 1 158 ? 3.1 -7.508 -15.961 1 94.88 158 THR B C 1
ATOM 3106 O O . THR B 1 158 ? 3.641 -6.438 -16.25 1 94.88 158 THR B O 1
ATOM 3109 N N . PRO B 1 159 ? 3.021 -8.438 -16.969 1 88 159 PRO B N 1
ATOM 3110 C CA . PRO B 1 159 ? 3.576 -8.344 -18.328 1 88 159 PRO B CA 1
ATOM 3111 C C . PRO B 1 159 ? 3.236 -7.023 -19.016 1 88 159 PRO B C 1
ATOM 3113 O O . PRO B 1 159 ? 4.051 -6.492 -19.766 1 88 159 PRO B O 1
ATOM 3116 N N . ASP B 1 160 ? 2.156 -6.266 -18.781 1 84.19 160 ASP B N 1
ATOM 3117 C CA . ASP B 1 160 ? 1.748 -5.059 -19.484 1 84.19 160 ASP B CA 1
ATOM 3118 C C . ASP B 1 160 ? 2.084 -3.807 -18.688 1 84.19 160 ASP B C 1
ATOM 3120 O O . ASP B 1 160 ? 1.673 -2.701 -19.047 1 84.19 160 ASP B O 1
ATOM 3124 N N . THR B 1 161 ? 2.865 -4.035 -17.734 1 89.56 161 THR B N 1
ATOM 3125 C CA . THR B 1 161 ? 3.377 -2.9 -16.984 1 89.56 161 THR B CA 1
ATOM 3126 C C . THR B 1 161 ? 4.879 -2.738 -17.188 1 89.56 161 THR B C 1
ATOM 3128 O O . THR B 1 161 ? 5.59 -3.723 -17.391 1 89.56 161 THR B O 1
ATOM 3131 N N . PRO B 1 162 ? 5.328 -1.524 -17.141 1 90.44 162 PRO B N 1
ATOM 3132 C CA . PRO B 1 162 ? 6.734 -1.278 -17.469 1 90.44 162 PRO B CA 1
ATOM 3133 C C . PRO B 1 162 ? 7.676 -1.624 -16.312 1 90.44 162 PRO B C 1
ATOM 3135 O O . PRO B 1 162 ? 8.898 -1.648 -16.5 1 90.44 162 PRO B O 1
ATOM 3138 N N . GLU B 1 163 ? 7.113 -1.909 -15.211 1 94.88 163 GLU B N 1
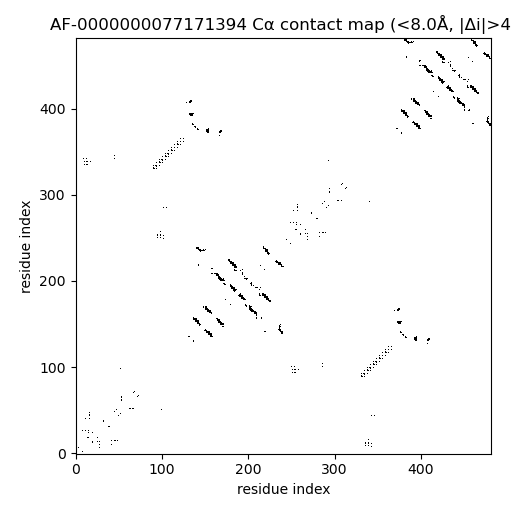ATOM 3139 C CA . GLU B 1 1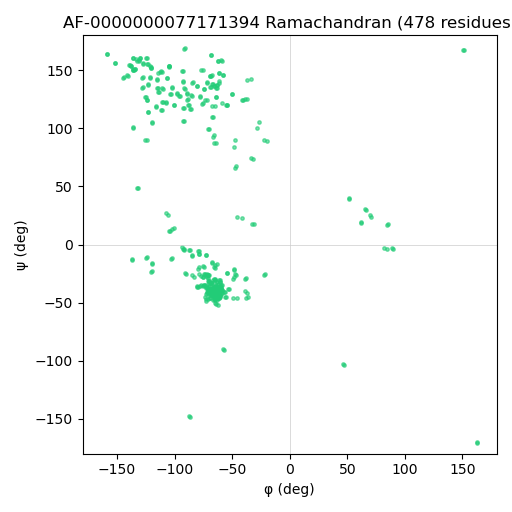63 ? 7.973 -2.107 -14.047 1 94.88 163 GLU B CA 1
ATOM 3140 C C . GLU B 1 163 ? 7.562 -3.35 -13.258 1 94.88 163 GLU B C 1
ATOM 3142 O O . GLU B 1 163 ? 6.406 -3.777 -13.328 1 94.88 163 GLU B O 1
ATOM 3147 N N . VAL B 1 164 ? 8.586 -3.957 -12.586 1 95.88 164 VAL B N 1
ATOM 3148 C CA . VAL B 1 164 ? 8.336 -4.992 -11.586 1 95.88 164 VAL B CA 1
ATOM 3149 C C . VAL B 1 164 ? 8.531 -4.418 -10.188 1 95.88 164 VAL B C 1
ATOM 3151 O O . VAL B 1 164 ? 9.211 -3.402 -10.016 1 95.88 164 VAL B O 1
ATOM 3154 N N . VAL B 1 165 ? 7.875 -4.977 -9.281 1 96.75 165 VAL B N 1
ATOM 3155 C CA . VAL B 1 165 ? 8.039 -4.551 -7.895 1 96.75 165 VAL B CA 1
ATOM 3156 C C . VAL B 1 165 ? 8.758 -5.641 -7.102 1 96.75 165 VAL B C 1
ATOM 3158 O O . VAL B 1 165 ? 8.32 -6.793 -7.078 1 96.75 165 VAL B O 1
ATOM 3161 N N . VAL B 1 166 ? 9.906 -5.285 -6.488 1 97.19 166 VAL B N 1
ATOM 3162 C CA . VAL B 1 166 ? 10.695 -6.18 -5.652 1 97.19 166 VAL B CA 1
ATOM 3163 C C . VAL B 1 166 ? 10.422 -5.898 -4.18 1 97.19 166 VAL B C 1
ATOM 3165 O O . VAL B 1 166 ? 10.609 -4.777 -3.709 1 97.19 166 VAL B O 1
ATOM 3168 N N . THR B 1 167 ? 9.945 -6.879 -3.496 1 97.19 167 THR B N 1
ATOM 3169 C CA . THR B 1 167 ? 9.695 -6.773 -2.064 1 97.19 167 THR B CA 1
ATOM 3170 C C . THR B 1 167 ? 10.453 -7.859 -1.302 1 97.19 167 THR B C 1
ATOM 3172 O O . THR B 1 167 ? 10.148 -9.047 -1.443 1 97.19 167 THR B O 1
ATOM 3175 N N . LEU B 1 168 ? 11.422 -7.457 -0.49 1 97.69 168 LEU B N 1
ATOM 3176 C CA . LEU B 1 168 ? 12.227 -8.414 0.263 1 97.69 168 LEU B CA 1
ATOM 3177 C C . LEU B 1 168 ? 12.281 -8.031 1.738 1 97.69 168 LEU B C 1
ATOM 3179 O O . LEU B 1 168 ? 12.031 -6.875 2.096 1 97.69 168 LEU B O 1
ATOM 3183 N N . SER B 1 169 ? 12.625 -9.008 2.523 1 97.19 169 SER B N 1
ATOM 3184 C CA . SER B 1 169 ? 12.852 -8.797 3.949 1 97.19 169 SER B CA 1
ATOM 3185 C C . SER B 1 169 ? 14.102 -9.531 4.422 1 97.19 169 SER B C 1
ATOM 3187 O O . SER B 1 169 ? 14.539 -10.492 3.793 1 97.19 169 SER B O 1
ATOM 3189 N N . ASN B 1 170 ? 14.727 -8.945 5.445 1 97.44 170 ASN B N 1
ATOM 3190 C CA . ASN B 1 170 ? 15.844 -9.547 6.168 1 97.44 170 ASN B CA 1
ATOM 3191 C C . ASN B 1 170 ? 17.078 -9.688 5.277 1 97.44 170 ASN B C 1
ATOM 3193 O O . ASN B 1 170 ? 17.812 -10.672 5.387 1 97.44 170 ASN B O 1
ATOM 3197 N N . LEU B 1 171 ? 17.188 -8.805 4.344 1 97.88 171 LEU B N 1
ATOM 3198 C CA . LEU B 1 171 ? 18.406 -8.758 3.535 1 97.88 171 LEU B CA 1
ATOM 3199 C C . LEU B 1 171 ? 19.484 -7.922 4.219 1 97.88 171 LEU B C 1
ATOM 3201 O O . LEU B 1 171 ? 19.312 -6.719 4.426 1 97.88 171 LEU B O 1
ATOM 3205 N N . PRO B 1 172 ? 20.547 -8.586 4.543 1 97.19 172 PRO B N 1
ATOM 3206 C CA . PRO B 1 172 ? 21.578 -7.84 5.281 1 97.19 172 PRO B CA 1
ATOM 3207 C C . PRO B 1 172 ? 22.125 -6.66 4.484 1 97.19 172 PRO B C 1
ATOM 3209 O O . PRO B 1 172 ? 22.219 -6.723 3.256 1 97.19 172 PRO B O 1
ATOM 3212 N N . MET B 1 173 ? 22.484 -5.605 5.254 1 96.31 173 MET B N 1
ATOM 3213 C CA . MET B 1 173 ? 23.156 -4.484 4.605 1 96.31 173 MET B CA 1
ATOM 3214 C C . MET B 1 173 ? 24.5 -4.914 4.047 1 96.31 173 MET B C 1
ATOM 3216 O O . MET B 1 173 ? 25.297 -5.555 4.742 1 96.31 173 MET B O 1
ATOM 3220 N N . PRO B 1 174 ? 24.672 -4.633 2.793 1 95 174 PRO B N 1
ATOM 3221 C CA . PRO B 1 174 ? 25.984 -4.988 2.254 1 95 174 PRO B CA 1
ATOM 3222 C C . PRO B 1 174 ? 27.109 -4.125 2.826 1 95 174 PRO B C 1
ATOM 3224 O O . PRO B 1 174 ? 26.844 -3.111 3.479 1 95 174 PRO B O 1
ATOM 3227 N N . ALA B 1 175 ? 28.344 -4.629 2.646 1 93.5 175 ALA B N 1
ATOM 3228 C CA . ALA B 1 175 ? 29.5 -3.857 3.086 1 93.5 175 ALA B CA 1
ATOM 3229 C C . ALA B 1 175 ? 29.594 -2.527 2.344 1 93.5 175 ALA B C 1
ATOM 3231 O O . ALA B 1 175 ? 28.938 -2.332 1.322 1 93.5 175 ALA B O 1
ATOM 3232 N N . ARG B 1 176 ? 30.312 -1.59 2.975 1 93.62 176 ARG B N 1
ATOM 3233 C CA . ARG B 1 176 ? 30.5 -0.284 2.35 1 93.62 176 ARG B CA 1
ATOM 3234 C C . ARG B 1 176 ? 30.984 -0.428 0.912 1 93.62 176 ARG B C 1
ATOM 3236 O O . ARG B 1 176 ? 31.922 -1.19 0.64 1 93.62 176 ARG B O 1
ATOM 3243 N N . GLY B 1 177 ? 30.359 0.222 -0.02 1 94.06 177 GLY B N 1
ATOM 3244 C CA . GLY B 1 177 ? 30.766 0.198 -1.417 1 94.06 177 GLY B CA 1
ATOM 3245 C C . GLY B 1 177 ? 30.109 -0.925 -2.205 1 94.06 177 GLY B C 1
ATOM 3246 O O . GLY B 1 177 ? 30.312 -1.031 -3.418 1 94.06 177 GLY B O 1
ATOM 3247 N N . GLU B 1 178 ? 29.344 -1.737 -1.485 1 95.88 178 GLU B N 1
ATOM 3248 C CA . GLU B 1 178 ? 28.672 -2.844 -2.158 1 95.88 178 GLU B CA 1
ATOM 3249 C C . GLU B 1 178 ? 27.188 -2.557 -2.338 1 95.88 178 GLU B C 1
ATOM 3251 O O . GLU B 1 178 ? 26.609 -1.733 -1.617 1 95.88 178 GLU B O 1
ATOM 3256 N N . VAL B 1 179 ? 26.656 -3.225 -3.393 1 96.56 179 VAL B N 1
ATOM 3257 C CA . VAL B 1 179 ? 25.234 -3.129 -3.689 1 96.56 179 VAL B CA 1
ATOM 3258 C C . VAL B 1 179 ? 24.688 -4.512 -4.027 1 96.56 179 VAL B C 1
ATOM 3260 O O . VAL B 1 179 ? 25.453 -5.441 -4.312 1 96.56 179 VAL B O 1
ATOM 3263 N N . TYR B 1 180 ? 23.375 -4.594 -3.902 1 97.12 180 TYR B N 1
ATOM 3264 C CA . TYR B 1 180 ? 22.719 -5.797 -4.402 1 97.12 180 TYR B CA 1
ATOM 3265 C C . TYR B 1 180 ? 22.25 -5.605 -5.84 1 97.12 180 TYR B C 1
ATOM 3267 O O . TYR B 1 180 ? 21.781 -4.527 -6.211 1 97.12 180 TYR B O 1
ATOM 3275 N N . ARG B 1 181 ? 22.422 -6.656 -6.602 1 96.88 181 ARG B N 1
ATOM 3276 C CA . ARG B 1 181 ? 21.984 -6.625 -7.988 1 96.88 181 ARG B CA 1
ATOM 3277 C C . ARG B 1 181 ? 21.094 -7.828 -8.312 1 96.88 181 ARG B C 1
ATOM 3279 O O . ARG B 1 181 ? 21.391 -8.945 -7.887 1 96.88 181 ARG B O 1
ATOM 3286 N N . LEU B 1 182 ? 20 -7.527 -8.992 1 96.62 182 LEU B N 1
ATOM 3287 C CA . LEU B 1 182 ? 19.109 -8.562 -9.508 1 96.62 182 LEU B CA 1
ATOM 3288 C C . LEU B 1 182 ? 19.516 -8.969 -10.922 1 96.62 182 LEU B C 1
ATOM 3290 O O . LEU B 1 182 ? 19.781 -8.109 -11.773 1 96.62 182 LEU B O 1
ATOM 3294 N N . TRP B 1 183 ? 19.547 -10.344 -11.102 1 95.62 183 TRP B N 1
ATOM 3295 C CA . TRP B 1 183 ? 19.922 -10.883 -12.406 1 95.62 183 TRP B CA 1
ATOM 3296 C C . TRP B 1 183 ? 18.875 -11.883 -12.906 1 95.62 183 TRP B C 1
ATOM 3298 O O . TRP B 1 183 ? 18.359 -12.68 -12.125 1 95.62 183 TRP B O 1
ATOM 3308 N N . ALA B 1 184 ? 18.672 -11.852 -14.203 1 95.38 184 ALA B N 1
ATOM 3309 C CA . ALA B 1 184 ? 18 -12.945 -14.898 1 95.38 184 ALA B CA 1
ATOM 3310 C C . ALA B 1 184 ? 19.016 -13.898 -15.539 1 95.38 184 ALA B C 1
ATOM 3312 O O . ALA B 1 184 ? 19.953 -13.461 -16.203 1 95.38 184 ALA B O 1
ATOM 3313 N N . VAL B 1 185 ? 18.844 -15.172 -15.281 1 94.75 185 VAL B N 1
ATOM 3314 C CA . VAL B 1 185 ? 19.75 -16.156 -15.844 1 94.75 185 VAL B CA 1
ATOM 3315 C C . VAL B 1 185 ? 19.219 -16.672 -17.172 1 94.75 185 VAL B C 1
ATOM 3317 O O . VAL B 1 185 ? 18.234 -17.422 -17.219 1 94.75 185 VAL B O 1
ATOM 3320 N N . VAL B 1 186 ? 19.891 -16.203 -18.266 1 93.38 186 VAL B N 1
ATOM 3321 C CA . VAL B 1 186 ? 19.484 -16.578 -19.625 1 93.38 186 VAL B CA 1
ATOM 3322 C C . VAL B 1 186 ? 20.609 -17.375 -20.281 1 93.38 186 VAL B C 1
ATOM 3324 O O . VAL B 1 186 ? 21.719 -16.859 -20.469 1 93.38 186 VAL B O 1
ATOM 3327 N N . ASP B 1 187 ? 20.297 -18.578 -20.625 1 92.75 187 ASP B N 1
ATOM 3328 C CA . ASP B 1 187 ? 21.281 -19.438 -21.266 1 92.75 187 ASP B CA 1
ATOM 3329 C C . ASP B 1 187 ? 22.578 -19.484 -20.453 1 92.75 187 ASP B C 1
ATOM 3331 O O . ASP B 1 187 ? 23.656 -19.312 -21.016 1 92.75 187 ASP B O 1
ATOM 3335 N N . GLY B 1 188 ? 22.391 -19.531 -19.172 1 90.19 188 GLY B N 1
ATOM 3336 C CA . GLY B 1 188 ? 23.531 -19.672 -18.281 1 90.19 188 GLY B CA 1
ATOM 3337 C C . GLY B 1 188 ? 24.234 -18.359 -18 1 90.19 188 GLY B C 1
ATOM 3338 O O . GLY B 1 188 ? 25.188 -18.328 -17.219 1 90.19 188 GLY B O 1
ATOM 3339 N N . ARG B 1 189 ? 23.766 -17.312 -18.641 1 92.75 189 ARG B N 1
ATOM 3340 C CA . ARG B 1 189 ? 24.359 -16 -18.422 1 92.75 189 ARG B CA 1
ATOM 3341 C C . ARG B 1 189 ? 23.469 -15.109 -17.594 1 92.75 189 ARG B C 1
ATOM 3343 O O . ARG B 1 189 ? 22.234 -15.125 -17.75 1 92.75 189 ARG B O 1
ATOM 3350 N N . LYS B 1 190 ? 24.141 -14.305 -16.734 1 93.69 190 LYS B N 1
ATOM 3351 C CA . LYS B 1 190 ? 23.391 -13.359 -15.906 1 93.69 190 LYS B CA 1
ATOM 3352 C C . LYS B 1 190 ? 23.188 -12.031 -16.625 1 93.69 190 LYS B C 1
ATOM 3354 O O . LYS B 1 190 ? 24.156 -11.375 -17.016 1 93.69 190 LYS B O 1
ATOM 3359 N N . VAL B 1 191 ? 22 -11.664 -16.828 1 93 191 VAL B N 1
ATOM 3360 C CA . VAL B 1 191 ? 21.641 -10.383 -17.422 1 93 191 VAL B CA 1
ATOM 3361 C C . VAL B 1 191 ? 21.156 -9.43 -16.328 1 93 191 VAL B C 1
ATOM 3363 O O . VAL B 1 191 ? 20.234 -9.758 -15.57 1 93 191 VAL B O 1
ATOM 3366 N N . ALA B 1 192 ? 21.688 -8.234 -16.281 1 92.88 192 ALA B N 1
ATOM 3367 C CA . ALA B 1 192 ? 21.391 -7.281 -15.219 1 92.88 192 ALA B CA 1
ATOM 3368 C C . ALA B 1 192 ? 19.953 -6.781 -15.32 1 92.88 192 ALA B C 1
ATOM 3370 O O . ALA B 1 192 ? 19.5 -6.379 -16.391 1 92.88 192 ALA B O 1
ATOM 3371 N N . CYS B 1 193 ? 19.281 -6.73 -14.133 1 94.31 193 CYS B N 1
ATOM 3372 C CA . CYS B 1 193 ? 17.906 -6.277 -14.109 1 94.31 193 CYS B CA 1
ATOM 3373 C C . CYS B 1 193 ? 17.75 -5.035 -13.242 1 94.31 193 CYS B C 1
ATOM 3375 O O . CYS B 1 193 ? 16.734 -4.336 -13.32 1 94.31 193 CYS B O 1
ATOM 3377 N N . GLY B 1 194 ? 18.703 -4.777 -12.422 1 94.81 194 GLY B N 1
ATOM 3378 C CA . GLY B 1 194 ? 18.672 -3.594 -11.578 1 94.81 194 GLY B CA 1
ATOM 3379 C C . GLY B 1 194 ? 19.422 -3.768 -10.281 1 94.81 194 GLY B C 1
ATOM 3380 O O . GLY B 1 194 ? 19.891 -4.863 -9.969 1 94.81 194 GLY B O 1
ATOM 3381 N N . GLU B 1 195 ? 19.656 -2.697 -9.602 1 96 195 GLU B N 1
ATOM 3382 C CA . GLU B 1 195 ? 20.344 -2.703 -8.312 1 96 195 GLU B CA 1
ATOM 3383 C C . GLU B 1 195 ? 19.484 -2.047 -7.234 1 96 195 GLU B C 1
ATOM 3385 O O . GLU B 1 195 ? 18.594 -1.259 -7.539 1 96 195 GLU B O 1
ATOM 3390 N N . PHE B 1 196 ? 19.797 -2.479 -6.055 1 96.75 196 PHE B N 1
ATOM 3391 C CA . PHE B 1 196 ? 19.047 -1.879 -4.949 1 96.75 196 PHE B CA 1
ATOM 3392 C C . PHE B 1 196 ? 19.812 -2.039 -3.641 1 96.75 196 PHE B C 1
ATOM 3394 O O . PHE B 1 196 ? 20.797 -2.779 -3.576 1 96.75 196 PHE B O 1
ATOM 3401 N N . MET B 1 197 ? 19.359 -1.231 -2.689 1 96.62 197 MET B N 1
ATOM 3402 C CA . MET B 1 197 ? 19.875 -1.272 -1.326 1 96.62 197 MET B CA 1
ATOM 3403 C C . MET B 1 197 ? 18.766 -1.524 -0.323 1 96.62 197 MET B C 1
ATOM 3405 O O . MET B 1 197 ? 17.656 -0.996 -0.473 1 96.62 197 MET B O 1
ATOM 3409 N N . PRO B 1 198 ? 19.094 -2.4 0.652 1 97.31 198 PRO B N 1
ATOM 3410 C CA . PRO B 1 198 ? 18.078 -2.574 1.692 1 97.31 198 PRO B CA 1
ATOM 3411 C C . PRO B 1 198 ? 17.922 -1.341 2.58 1 97.31 198 PRO B C 1
ATOM 3413 O O . PRO B 1 198 ? 18.875 -0.579 2.754 1 97.31 198 PRO B O 1
ATOM 3416 N N . GLY B 1 199 ? 16.672 -1.176 2.939 1 93.12 199 GLY B N 1
ATOM 3417 C CA . GLY B 1 199 ? 16.406 -0.151 3.938 1 93.12 199 GLY B CA 1
ATOM 3418 C C . GLY B 1 199 ? 16.547 -0.653 5.363 1 93.12 199 GLY B C 1
ATOM 3419 O O . GLY B 1 199 ? 17.359 -1.546 5.633 1 93.12 199 GLY B O 1
ATOM 3420 N N . GLU B 1 200 ? 15.695 -0.011 6.188 1 87.19 200 GLU B N 1
ATOM 3421 C CA . GLU B 1 200 ? 15.711 -0.393 7.598 1 87.19 200 GLU B CA 1
ATOM 3422 C C . GLU B 1 200 ? 15.289 -1.849 7.781 1 87.19 200 GLU B C 1
ATOM 3424 O O . GLU B 1 200 ? 14.375 -2.322 7.109 1 87.19 200 GLU B O 1
ATOM 3429 N N . ALA B 1 201 ? 16.016 -2.525 8.641 1 86.75 201 ALA B N 1
ATOM 3430 C CA . ALA B 1 201 ? 15.727 -3.9 9.039 1 86.75 201 ALA B CA 1
ATOM 3431 C C . ALA B 1 201 ? 15.805 -4.844 7.844 1 86.75 201 ALA B C 1
ATOM 3433 O O . ALA B 1 201 ? 15.117 -5.871 7.816 1 86.75 201 ALA B O 1
ATOM 3434 N N . GLY B 1 202 ? 16.484 -4.438 6.746 1 94.81 202 GLY B N 1
ATOM 3435 C CA . GLY B 1 202 ? 16.719 -5.332 5.625 1 94.81 202 GLY B CA 1
ATOM 3436 C C . GLY B 1 202 ? 15.562 -5.379 4.641 1 94.81 202 GLY B C 1
ATOM 3437 O O . GLY B 1 202 ? 15.477 -6.297 3.82 1 94.81 202 GLY B O 1
ATOM 3438 N N . SER B 1 203 ? 14.734 -4.367 4.789 1 95.44 203 SER B N 1
ATOM 3439 C CA . SER B 1 203 ? 13.555 -4.344 3.926 1 95.44 203 SER B CA 1
ATOM 3440 C C . SER B 1 203 ? 13.883 -3.721 2.57 1 95.44 203 SER B C 1
ATOM 3442 O O . SER B 1 203 ? 14.672 -2.777 2.486 1 95.44 203 SER B O 1
ATOM 3444 N N . VAL B 1 204 ? 13.312 -4.332 1.521 1 96.88 204 VAL B N 1
ATOM 3445 C CA . VAL B 1 204 ? 13.461 -3.795 0.172 1 96.88 204 VAL B CA 1
ATOM 3446 C C . VAL B 1 204 ? 12.086 -3.582 -0.454 1 96.88 204 VAL B C 1
ATOM 3448 O O . VAL B 1 204 ? 11.211 -4.453 -0.363 1 96.88 204 VAL B O 1
ATOM 3451 N N . TYR B 1 205 ? 11.797 -2.514 -0.914 1 95.25 205 TYR B N 1
ATOM 3452 C CA . TYR B 1 205 ? 10.672 -2.158 -1.778 1 95.25 205 TYR B CA 1
ATOM 3453 C C . TYR B 1 205 ? 11.133 -1.25 -2.914 1 95.25 205 TYR B C 1
ATOM 3455 O O . TYR B 1 205 ? 11.336 -0.05 -2.715 1 95.25 205 TYR B O 1
ATOM 3463 N N . VAL B 1 206 ? 11.328 -1.794 -4.082 1 95.88 206 VAL B N 1
ATOM 3464 C CA . VAL B 1 206 ? 11.852 -1.006 -5.191 1 95.88 206 VAL B CA 1
ATOM 3465 C C . VAL B 1 206 ? 11.148 -1.402 -6.488 1 95.88 206 VAL B C 1
ATOM 3467 O O . VAL B 1 206 ? 10.703 -2.545 -6.637 1 95.88 206 VAL B O 1
ATOM 3470 N N . LYS B 1 207 ? 10.945 -0.467 -7.336 1 95.44 207 LYS B N 1
ATOM 3471 C CA . LYS B 1 207 ? 10.477 -0.709 -8.695 1 95.44 207 LYS B CA 1
ATOM 3472 C C . LYS B 1 207 ? 11.648 -0.781 -9.68 1 95.44 207 LYS B C 1
ATOM 3474 O O . LYS B 1 207 ? 12.562 0.043 -9.617 1 95.44 207 LYS B O 1
ATOM 3479 N N . LEU B 1 208 ? 11.695 -1.822 -10.438 1 95.94 208 LEU B N 1
ATOM 3480 C CA . LEU B 1 208 ? 12.703 -1.998 -11.469 1 95.94 208 LEU B CA 1
ATOM 3481 C C . LEU B 1 208 ? 12.062 -2.143 -12.844 1 95.94 208 LEU B C 1
ATOM 3483 O O . LEU B 1 208 ? 10.914 -2.584 -12.953 1 95.94 208 LEU B O 1
ATOM 3487 N N . PRO B 1 209 ? 12.766 -1.755 -13.867 1 94.56 209 PRO B N 1
ATOM 3488 C CA . PRO B 1 209 ? 12.188 -1.913 -15.203 1 94.56 209 PRO B CA 1
ATOM 3489 C C . PRO B 1 209 ? 11.953 -3.375 -15.578 1 94.56 209 PRO B C 1
ATOM 3491 O O . PRO B 1 209 ? 12.789 -4.234 -15.281 1 94.56 209 PRO B O 1
ATOM 3494 N N . LEU B 1 210 ? 10.766 -3.492 -16.109 1 90.25 210 LEU B N 1
ATOM 3495 C CA . LEU B 1 210 ? 10.469 -4.832 -16.609 1 90.25 210 LEU B CA 1
ATOM 3496 C C . LEU B 1 210 ? 11.141 -5.074 -17.953 1 90.25 210 LEU B C 1
ATOM 3498 O O . LEU B 1 210 ? 11.078 -4.227 -18.859 1 90.25 210 LEU B O 1
ATOM 3502 N N . ASN B 1 211 ? 11.906 -6.242 -18.016 1 85.94 211 ASN B N 1
ATOM 3503 C CA . ASN B 1 211 ? 12.383 -6.719 -19.312 1 85.94 211 ASN B CA 1
ATOM 3504 C C . ASN B 1 211 ? 11.961 -8.164 -19.578 1 85.94 211 ASN B C 1
ATOM 3506 O O . ASN B 1 211 ? 11.484 -8.844 -18.672 1 85.94 211 ASN B O 1
ATOM 3510 N N . GLY B 1 212 ? 11.992 -8.539 -20.844 1 85.94 212 GLY B N 1
ATOM 3511 C CA . GLY B 1 212 ? 11.492 -9.836 -21.266 1 85.94 212 GLY B CA 1
ATOM 3512 C C . GLY B 1 212 ? 12.117 -10.992 -20.516 1 85.94 212 GLY B C 1
ATOM 3513 O O . GLY B 1 212 ? 11.484 -12.031 -20.312 1 85.94 212 GLY B O 1
ATOM 3514 N N . ASN B 1 213 ? 13.312 -10.867 -19.953 1 85.88 213 ASN B N 1
ATOM 3515 C CA . ASN B 1 213 ? 14.023 -11.93 -19.25 1 85.88 213 ASN B CA 1
ATOM 3516 C C . ASN B 1 213 ? 13.414 -12.211 -17.891 1 85.88 213 ASN B C 1
ATOM 3518 O O . ASN B 1 213 ? 13.508 -13.336 -17.375 1 85.88 213 ASN B O 1
ATOM 3522 N N . LEU B 1 214 ? 12.781 -11.227 -17.344 1 86.19 214 LEU B N 1
ATOM 3523 C CA . LEU B 1 214 ? 12.242 -11.359 -15.992 1 86.19 214 LEU B CA 1
ATOM 3524 C C . LEU B 1 214 ? 10.984 -12.234 -15.992 1 86.19 214 LEU B C 1
ATOM 3526 O O . LEU B 1 214 ? 10.594 -12.758 -14.953 1 86.19 214 LEU B O 1
ATOM 3530 N N . LEU B 1 215 ? 10.375 -12.391 -17.141 1 82.81 215 LEU B N 1
ATOM 3531 C CA . LEU B 1 215 ? 9.102 -13.102 -17.234 1 82.81 215 LEU B CA 1
ATOM 3532 C C . LEU B 1 215 ? 9.312 -14.609 -17.188 1 82.81 215 LEU B C 1
ATOM 3534 O O . LEU B 1 215 ? 8.445 -15.344 -16.703 1 82.81 215 LEU B O 1
ATOM 3538 N N . THR B 1 216 ? 10.508 -15.102 -17.594 1 85.31 216 THR B N 1
ATOM 3539 C CA . THR B 1 216 ? 10.594 -16.547 -17.781 1 85.31 216 THR B CA 1
ATOM 3540 C C . THR B 1 216 ? 11.898 -17.094 -17.203 1 85.31 216 THR B C 1
ATOM 3542 O O . THR B 1 216 ? 12.023 -18.297 -16.969 1 85.31 216 THR B O 1
ATOM 3545 N N . ALA B 1 217 ? 12.797 -16.266 -16.906 1 91.81 217 ALA B N 1
ATOM 3546 C CA . ALA B 1 217 ? 14.117 -16.734 -16.5 1 91.81 217 ALA B CA 1
ATOM 3547 C C . ALA B 1 217 ? 14.219 -16.875 -14.984 1 91.81 217 ALA B C 1
ATOM 3549 O O . ALA B 1 217 ? 13.539 -16.156 -14.242 1 91.81 217 ALA B O 1
ATOM 3550 N N . PRO B 1 218 ? 15.055 -17.844 -14.531 1 94.88 218 PRO B N 1
ATOM 3551 C CA . PRO B 1 218 ? 15.406 -17.828 -13.109 1 94.88 218 PRO B CA 1
ATOM 3552 C C . PRO B 1 218 ? 16.062 -16.516 -12.688 1 94.88 218 PRO B C 1
ATOM 3554 O O . PRO B 1 218 ? 16.781 -15.891 -13.484 1 94.88 218 PRO B O 1
ATOM 3557 N N . LEU B 1 219 ? 15.789 -16.125 -11.508 1 96.38 219 LEU B N 1
ATOM 3558 C CA . LEU B 1 219 ? 16.328 -14.859 -10.992 1 96.38 219 LEU B CA 1
ATOM 3559 C C . LEU B 1 219 ? 17.266 -15.117 -9.828 1 96.38 219 LEU B C 1
ATOM 3561 O O . LEU B 1 219 ? 17.031 -15.992 -9 1 96.38 219 LEU B O 1
ATOM 3565 N N . VAL B 1 220 ? 18.312 -14.352 -9.773 1 96.38 220 VAL B N 1
ATOM 3566 C CA . VAL B 1 220 ? 19.266 -14.438 -8.664 1 96.38 220 VAL B CA 1
ATOM 3567 C C . VAL B 1 220 ? 19.641 -13.031 -8.203 1 96.38 220 VAL B C 1
ATOM 3569 O O . VAL B 1 220 ? 19.594 -12.078 -8.984 1 96.38 220 VAL B O 1
ATOM 3572 N N . VAL B 1 221 ? 19.969 -12.938 -6.926 1 97 221 VAL B N 1
ATOM 3573 C CA . VAL B 1 221 ? 20.5 -11.703 -6.359 1 97 221 VAL B CA 1
ATOM 3574 C C . VAL B 1 221 ? 21.938 -11.914 -5.918 1 97 221 VAL B C 1
ATOM 3576 O O . VAL B 1 221 ? 22.266 -12.922 -5.277 1 97 221 VAL B O 1
ATOM 3579 N N . THR B 1 222 ? 22.781 -10.977 -6.336 1 96.5 222 THR B N 1
ATOM 3580 C CA . THR B 1 222 ? 24.188 -11.039 -5.93 1 96.5 222 THR B CA 1
ATOM 3581 C C . THR B 1 222 ? 24.578 -9.781 -5.16 1 96.5 222 THR B C 1
ATOM 3583 O O . THR B 1 222 ? 23.906 -8.75 -5.254 1 96.5 222 THR B O 1
ATOM 3586 N N . ARG B 1 223 ? 25.531 -9.922 -4.324 1 96 223 ARG B N 1
ATOM 3587 C CA . ARG B 1 223 ? 26.203 -8.797 -3.691 1 96 223 ARG B CA 1
ATOM 3588 C C . ARG B 1 223 ? 27.422 -8.367 -4.5 1 96 223 ARG B C 1
ATOM 3590 O O . ARG B 1 223 ? 28.375 -9.141 -4.664 1 96 223 ARG B O 1
ATOM 3597 N N . GLU B 1 224 ? 27.391 -7.105 -5.004 1 96.06 224 GLU B N 1
ATOM 3598 C CA . GLU B 1 224 ? 28.406 -6.648 -5.949 1 96.06 224 GLU B CA 1
ATOM 3599 C C . GLU B 1 224 ? 29.047 -5.344 -5.484 1 96.06 224 GLU B C 1
ATOM 3601 O O . GLU B 1 224 ? 28.406 -4.539 -4.805 1 96.06 224 GLU B O 1
ATOM 3606 N N . PRO B 1 225 ? 30.328 -5.164 -6.016 1 93.19 225 PRO B N 1
ATOM 3607 C CA . PRO B 1 225 ? 30.844 -3.803 -5.871 1 93.19 225 PRO B CA 1
ATOM 3608 C C . PRO B 1 225 ? 30.047 -2.775 -6.672 1 93.19 225 PRO B C 1
ATOM 3610 O O . PRO B 1 225 ? 29.578 -3.074 -7.77 1 93.19 225 PRO B O 1
ATOM 3613 N N . GLY B 1 226 ? 29.766 -1.641 -6.07 1 88.88 226 GLY B N 1
ATOM 3614 C CA . GLY B 1 226 ? 28.953 -0.601 -6.68 1 88.88 226 GLY B CA 1
ATOM 3615 C C . GLY B 1 226 ? 29.359 -0.293 -8.109 1 88.88 226 GLY B C 1
ATOM 3616 O O . GLY B 1 226 ? 28.531 0.127 -8.914 1 88.88 226 GLY B O 1
ATOM 3617 N N . ASN B 1 227 ? 30.594 -0.507 -8.539 1 83.06 227 ASN B N 1
ATOM 3618 C CA . ASN B 1 227 ? 31.094 -0.135 -9.852 1 83.06 227 ASN B CA 1
ATOM 3619 C C . ASN B 1 227 ? 31.203 -1.349 -10.773 1 83.06 227 ASN B C 1
ATOM 3621 O O . ASN B 1 227 ? 31.734 -1.247 -11.883 1 83.06 227 ASN B O 1
ATOM 3625 N N . ALA B 1 228 ? 30.625 -2.449 -10.352 1 80.06 228 ALA B N 1
ATOM 3626 C CA . ALA B 1 228 ? 30.781 -3.662 -11.148 1 80.06 228 ALA B CA 1
ATOM 3627 C C . ALA B 1 228 ? 29.719 -3.729 -12.25 1 80.06 228 ALA B C 1
ATOM 3629 O O . ALA B 1 228 ? 28.547 -3.469 -12.008 1 80.06 228 ALA B O 1
ATOM 3630 N N . SER B 1 229 ? 30.156 -3.949 -13.477 1 79.31 229 SER B N 1
ATOM 3631 C CA . SER B 1 229 ? 29.234 -4.094 -14.594 1 79.31 229 SER B CA 1
ATOM 3632 C C . SER B 1 229 ? 28.844 -5.555 -14.805 1 79.31 229 SER B C 1
ATOM 3634 O O . SER B 1 229 ? 27.797 -5.848 -15.398 1 79.31 229 SER B O 1
ATOM 3636 N N . GLN B 1 230 ? 29.766 -6.43 -14.336 1 83.69 230 GLN B N 1
ATOM 3637 C CA . GLN B 1 230 ? 29.516 -7.863 -14.445 1 83.69 230 GLN B CA 1
ATOM 3638 C C . GLN B 1 230 ? 29.297 -8.492 -13.07 1 83.69 230 GLN B C 1
ATOM 3640 O O . GLN B 1 230 ? 29.703 -7.93 -12.055 1 83.69 230 GLN B O 1
ATOM 3645 N N . SER B 1 231 ? 28.484 -9.508 -13.141 1 84 231 SER B N 1
ATOM 3646 C CA . SER B 1 231 ? 28.25 -10.227 -11.891 1 84 231 SER B CA 1
ATOM 3647 C C . SER B 1 231 ? 29.5 -10.945 -11.414 1 84 231 SER B C 1
ATOM 3649 O O . SER B 1 231 ? 29.938 -11.914 -12.039 1 84 231 SER B O 1
ATOM 3651 N N . VAL B 1 232 ? 30.109 -10.492 -10.359 1 84.44 232 VAL B N 1
ATOM 3652 C CA . VAL B 1 232 ? 31.328 -11.117 -9.836 1 84.44 232 VAL B CA 1
ATOM 3653 C C . VAL B 1 232 ? 31.125 -11.508 -8.383 1 84.44 232 VAL B C 1
ATOM 3655 O O . VAL B 1 232 ? 31.875 -12.32 -7.836 1 84.44 232 VAL B O 1
ATOM 3658 N N . GLY B 1 233 ? 30.094 -11.055 -7.863 1 90.69 233 GLY B N 1
ATOM 3659 C CA . GLY B 1 233 ? 29.891 -11.266 -6.438 1 90.69 233 GLY B CA 1
ATOM 3660 C C . GLY B 1 233 ? 29.109 -12.523 -6.125 1 90.69 233 GLY B C 1
ATOM 3661 O O . GLY B 1 233 ? 28.625 -13.195 -7.031 1 90.69 233 GLY B O 1
ATOM 3662 N N . PRO B 1 234 ? 29.094 -12.891 -4.859 1 94.19 234 PRO B N 1
ATOM 3663 C CA . PRO B 1 234 ? 28.375 -14.109 -4.438 1 94.19 234 PRO B CA 1
ATOM 3664 C C . PRO B 1 234 ? 26.859 -13.984 -4.582 1 94.19 234 PRO B C 1
ATOM 3666 O O . PRO B 1 234 ? 26.312 -12.906 -4.379 1 94.19 234 PRO B O 1
ATOM 3669 N N . MET B 1 235 ? 26.297 -15.125 -4.922 1 95.56 235 MET B N 1
ATOM 3670 C CA . MET B 1 235 ? 24.844 -15.203 -4.922 1 95.56 235 MET B CA 1
ATOM 3671 C C . MET B 1 235 ? 24.297 -15.273 -3.496 1 95.56 235 MET B C 1
ATOM 3673 O O . MET B 1 235 ? 24.797 -16.047 -2.674 1 95.56 235 MET B O 1
ATOM 3677 N N . VAL B 1 236 ? 23.234 -14.422 -3.27 1 97.38 236 VAL B N 1
ATOM 3678 C CA . VAL B 1 236 ? 22.719 -14.391 -1.905 1 97.38 236 VAL B CA 1
ATOM 3679 C C . VAL B 1 236 ? 21.25 -14.805 -1.901 1 97.38 236 VAL B C 1
ATOM 3681 O O . VAL B 1 236 ? 20.703 -15.18 -0.858 1 97.38 236 VAL B O 1
ATOM 3684 N N . MET B 1 237 ? 20.562 -14.672 -2.986 1 97.5 237 MET B N 1
ATOM 3685 C CA . MET B 1 237 ? 19.188 -15.141 -3.137 1 97.5 237 MET B CA 1
ATOM 3686 C C . MET B 1 237 ? 18.984 -15.781 -4.504 1 97.5 237 MET B C 1
ATOM 3688 O O . MET B 1 237 ? 19.688 -15.469 -5.461 1 97.5 237 MET B O 1
ATOM 3692 N N . THR B 1 238 ? 18.016 -16.672 -4.57 1 96.56 238 THR B N 1
ATOM 3693 C CA . THR B 1 238 ? 17.672 -17.344 -5.82 1 96.56 238 THR B CA 1
ATOM 3694 C C . THR B 1 238 ? 16.172 -17.578 -5.906 1 96.56 238 THR B C 1
ATOM 3696 O O . THR B 1 238 ? 15.508 -17.734 -4.879 1 96.56 238 THR B O 1
ATOM 3699 N N . SER B 1 239 ? 15.727 -17.453 -7.117 1 95.31 239 SER B N 1
ATOM 3700 C CA . SER B 1 239 ? 14.32 -17.781 -7.324 1 95.31 239 SER B CA 1
ATOM 3701 C C . SER B 1 239 ? 14.109 -19.297 -7.332 1 95.31 239 SER B C 1
ATOM 3703 O O . SER B 1 239 ? 14.969 -20.047 -7.793 1 95.31 239 SER B O 1
ATOM 3705 N N . SER B 1 240 ? 13.273 -19.719 -6.414 1 69.81 240 SER B N 1
ATOM 3706 C CA . SER B 1 240 ? 13.008 -21.156 -6.387 1 69.81 240 SER B CA 1
ATOM 3707 C C . SER B 1 240 ? 12.266 -21.609 -7.633 1 69.81 240 SER B C 1
ATOM 3709 O O . SER B 1 240 ? 11.344 -20.938 -8.094 1 69.81 240 SER B O 1
ATOM 3711 N N . ILE B 1 241 ? 12.977 -22.047 -8.68 1 51.22 241 ILE B N 1
ATOM 3712 C CA . ILE B 1 241 ? 12.266 -22.766 -9.727 1 51.22 241 ILE B CA 1
ATOM 3713 C C . ILE B 1 241 ? 11.648 -24.047 -9.156 1 51.22 241 ILE B C 1
ATOM 3715 O O . ILE B 1 241 ? 12.203 -24.656 -8.234 1 51.22 241 ILE B O 1
#

Sequence (482 aa):
MNRQPDDWEEMMAGYVLGDLSDEERRTFETWLAKNPEARAELARLQETFSLLPYALPEDNNPAAALRNRILEASNERPAAGRRARPGWLSWAAAAVAAALVVTLGFDSWQLRAQLDQSRQEVGRYRDLVSMLRQDTTRLVSLRGMDTARSASGNILITPDTPEVVVTLSNLPMPARGEVYRLWAVVDGRKVACGEFMPGEAGSVYVKLPLNGNLLTAPLVVTREPGNASQSVGPMVMTSSIMNRQPDDWEEMMAGYVLGDLSDEERRTFETWLAKNPEARAELARLQETFSLLPYALPEDNNPAAALRNRILEASNERPAAGRRARPGWLSWAAAAVAAALVVTLGFDSWQLRAQLDQSRQEVGRYRDLVSMLRQDTTRLVSLRGMDTARSASGNILITPDTPEVVVTLSNLPMPARGEVYRLWAVVDGRKVACGEFMPGEAGSVYVKLPLNGNLLTAPLVVTREPGNASQSVGPMVMTSSI

Foldseek 3Di:
DPDDPVNLVVLLVCVLLVNDDPVSNVVNVVVCVVPVVVVVVSVVVNVCVVCLQVVPPPPPSVVVVVVCVSVVVVPPDPDPDPPPPPPVVVVSVVVSVVVVVVVVVVVVVVVVVVVVVVVVVVVLVVVVVVLVPDPQKDWFKKAWDDVQRVKIWIWIDDPPDFKIKTWMARADFDDPQKWKWKFFQDPNATDTFDIDGADPRRIDTDITTDDPRVVDGKMWMFIGGPPDPGGDGDTTMIGDD/DPDDPVNLVVLLVCVLLVNDDPVSVVVNVVVCVVPVVVVVVSVVVNVCVVCLQVVPPPPPSVVVVLVCVSVVVVPPDPDPPPPPPPPVVVVSVVVSVVVVVVVVVVVVVVVVVVVVVVVVVVVLVVVVVVLVPDPQKDWFKKAWDDVQRVKIWIWIDDPPDFKIWTWMARADFDDPQKWKWKFFQDPNATDTFDIDGADPRRIDTDITTDDPRVVDGKMWMFIGGPPDPGGDGDTTMIGDD

InterPro domains:
  IPR018764 Anti-sigma K factor RskA, C-terminal [PF10099] (93-229)
  IPR041916 Anti-sigma factor, zinc-finger domain superfamily [G3DSA:1.10.10.1320] (6-63)
  IPR051474 Anti-sigma-K/W factor [PTHR37461] (1-241)

Organism: Gloeobacter violaceus (strain ATCC 29082 / PCC 7421) (NCBI:txid251221)

Nearest PDB structures (foldseek):
  6flh-assembly1_A  TM=6.774E-01  e=8.104E-03  Homo sapiens
  6rw8-assembly1_A  TM=5.752E-01  e=2.510E-01  Xenorhabdus nematophila
  8d6a-assembly1_B  TM=4.162E-01  e=2.658E-01  Homo sapiens
  2q7n-assembly2_C  TM=4.306E-01  e=3.747E-01  Mus musculus
  3e0g-assembly1_A  TM=3.777E-01  e=9.361E-01  Homo sapiens

Secondary structure (DSSP, 8-state):
----HHHHHHHHHHHHHT---HHHHHHHHHHHHH-HHHHHHHHHHHHHHHHHHHHS-SSS-HHHHHHHHHHHHHHS---SS-----HHHHHHHHHHHHHHHHHHHHHHHHHHHHHHHHHHHHHHHHHHHHHHTSTT-EEEEEEE-GGGTT-EEEEEE-TTSSEEEEEEESPPPPPTTEEEEEEEEETTEEEEEEEE---GGG-EEEEEE--HHHHHS-EEEEEEETT-SS--SPEEEEE--/----HHHHHHHHHHHHHT---HHHHHHHHHHHHH-HHHHHHHHHHHHHHHHHHHHS-SSS-HHHHHHHHHHHHHHS---SS-----HHHHHHHHHHHHHHHHHHHHHHHHHHHHHHHHHHHHHHHHHHHHHHTSTT-EEEEEEE-GGGTT-EEEEEE-TTSSEEEEEEESPPPPPTTEEEEEEEEETTEEEEEEEE---GGG-EEEEEE--HHHHHS-EEEEEEETT-SS--SPEEEEE--